Protein AF-0000000087156424 (afdb_homodimer)

Nearest PDB structures (foldseek):
  3oio-assembly1_A  TM=8.568E-01  e=1.459E-05  Chromobacterium violaceum
  3w6v-assembly1_A  TM=9.452E-01  e=4.281E-05  Streptomyces griseus
  3lsg-assembly1_A  TM=9.406E-01  e=5.309E-05  Fusobacterium nucleatum subsp. nucleatum
  2k9s-assembly1_A  TM=8.470E-01  e=6.948E-05  Escherichia coli K-12
  6swi-assembly1_A  TM=9.035E-01  e=2.816E-04  Geobacillus stearothermophilus

InterPro domains:
  IPR009057 Homedomain-like superfamily [SSF46689] (217-267)
  IPR009057 Homedomain-like superfamily [SSF46689] (270-319)
  IPR018060 AraC-like, DNA binding HTH domain [PF12833] (240-318)
  IPR018060 AraC-like, DNA binding HTH domain [PS01124] (221-319)
  IPR018060 AraC-like, DNA binding HTH domain [SM00342] (234-317)
  IPR018062 HTH domain AraC-type, conserved site [PS00041] (271-313)
  IPR020449 Transcription regulator HTH, AraC- type, HTH domain [PR00032] (286-301)
  IPR020449 Transcription regulator HTH, AraC- type, HTH domain [PR00032] (301-317)
  IPR032783 AraC-type transcription regulator, ligand-binding domain [PF12852] (2-201)
  IPR050204 AraC/XylS family transcriptional regulators [PTHR46796] (45-319)

Secondary structure (DSSP, 8-state):
--HHHHHHHHSEEEEEEEEEEEEESS-EEEEPPHHHHHHHH-TT-SEEEEEEEEEESEEEEEETT-GGG-EEEETT-EEEETT---EEEESSTT------THHHHS-TTS-----B---TTSTTEEEEEEEEEEEE--S--HHHHHS-SSEEE---HHHHHHHHHHHHHHHHHHHH--TTHHHHHHHHHHHHHHHHHHHHHHHS-TT--SHHHHHHSHHHHHHHHHHHH-TTS---HHHHHHHTT--HHHHHHHHHHHHSS-HHHHHHHHHHHHHHHHHTSTT--HHHHHHHTT-S-HHHHHHHHHHHHSS-HHHHHTT-------/--HHHHHHHHSEEEEEEEEEEEEESS-EEEEPPHHHHHHHH-TT-SEEEEEEEEEESEEEEEETT-GGG-EEEETT-EEEETT---EEEESSTT------THHHHS-TTS---------TTSTTEEEEEEEEEEEE--S--HHHHHS-SSEEE---HHHHHHHHHHHHHHHHHHHH--TTHHHHHHHHHHHHHHHHHHHHHHHS-TT--SHHHHHHSHHHHHHHHHHHH-TTS---HHHHHHHTT--HHHHHHHHHHHHSS-HHHHHHHHHHHHHHHHHTSTT--HHHHHHHTT-S-HHHHHHHHHHHHSS-HHHHHTT-------

Radius of gyration: 25.84 Å; Cα contacts (8 Å, |Δi|>4): 1248; chains: 2; bounding box: 63×69×64 Å

Solvent-accessible surface area (backbone atoms only — not comparable to full-atom values): 34126 Å² total; per-residue (Å²): 111,49,54,50,22,56,52,49,65,55,46,42,67,75,37,45,47,56,40,54,38,33,44,52,59,84,50,56,47,28,44,64,37,27,82,80,42,26,68,62,76,38,64,87,40,79,34,42,26,38,38,42,31,28,71,36,44,56,36,24,38,30,48,58,88,44,66,90,58,57,43,82,42,42,52,53,27,40,41,34,20,68,76,11,59,33,28,32,40,17,62,47,82,73,63,78,50,76,56,63,64,69,63,51,66,50,58,90,88,51,73,57,86,45,54,63,65,73,73,68,83,43,100,44,26,29,34,34,43,33,37,38,33,23,28,44,63,72,92,74,46,72,61,70,71,50,50,53,66,67,40,60,30,75,61,55,67,72,56,27,52,57,51,46,52,49,51,51,50,40,41,54,42,55,73,67,52,57,72,30,34,62,44,49,37,23,38,52,47,49,45,50,49,54,50,41,51,44,38,35,55,71,67,49,56,88,84,49,71,29,42,62,38,21,55,70,32,71,48,47,19,47,44,46,29,50,46,68,63,42,51,36,53,86,78,45,69,60,57,51,14,54,74,50,71,41,52,51,68,60,37,45,52,53,36,22,61,18,56,69,44,45,64,66,59,47,48,52,51,50,32,44,53,51,37,54,56,47,50,51,39,70,52,44,42,70,57,56,41,24,47,63,39,40,34,92,40,53,67,62,31,39,54,51,36,23,70,76,70,61,36,42,60,70,40,36,44,59,10,54,67,62,80,73,84,125,111,50,53,49,22,56,52,47,66,54,47,42,69,75,36,44,48,55,42,56,36,34,40,46,58,84,49,55,48,30,45,64,35,26,82,80,41,26,68,63,76,39,63,85,40,80,35,41,27,39,38,42,30,28,70,36,45,56,36,23,37,29,48,55,90,44,67,90,57,57,42,80,41,42,52,53,28,40,40,34,21,68,76,10,59,34,28,33,39,17,60,46,80,74,62,79,52,76,56,62,65,70,61,50,68,48,58,91,88,52,72,58,87,44,64,56,62,73,70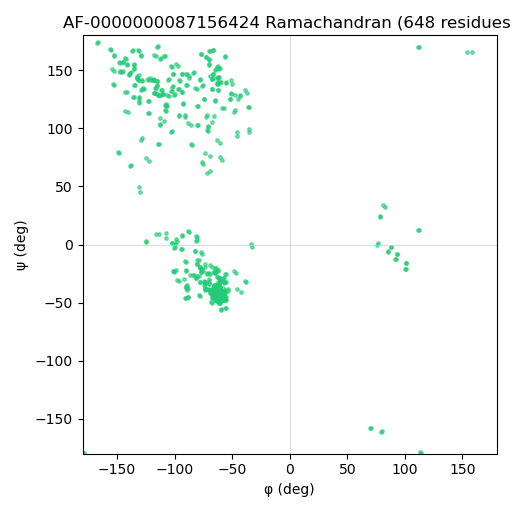,67,86,43,98,43,26,27,35,34,43,32,38,38,32,23,28,45,63,72,93,72,46,71,60,70,73,50,49,52,67,67,41,61,30,76,61,54,69,69,55,28,52,57,51,47,52,49,51,52,50,39,40,53,42,58,72,67,52,57,73,30,33,61,45,50,36,24,38,51,48,49,45,49,50,52,50,43,51,42,37,35,54,72,66,50,57,88,84,48,71,29,43,61,37,23,55,70,33,70,48,47,20,47,45,48,30,50,44,67,64,43,51,35,54,86,76,45,68,60,57,52,14,55,74,50,71,42,53,52,68,60,36,43,51,53,34,24,62,17,57,69,43,46,63,66,58,48,49,51,52,50,30,45,54,51,36,54,57,49,50,51,38,68,52,44,41,71,56,55,41,24,48,64,39,42,35,94,40,54,67,61,30,39,54,50,36,22,70,74,71,61,37,40,61,69,40,38,46,57,8,53,67,63,79,73,85,126

Foldseek 3Di:
DDLLVLLLVLWDWDFKAKFKAKDFPFDKAKDAQCVVQCCQAPVVFPAKKKKKAWQAAKKWKDAQVPQPDIDIDHHLKMKIQLRRGIMMIGLDRRDDDDHDCVQRNDDLLDGRDRPNPPPQPDSGIIMMMMMMIGTDCPDDRQLSVQDDRMQIAPDDPVLSVVLSVLSVVLNVLSNVDDPCSGVSNSVNVSVNVSVSSVRSLVPDDCPDAAQSNLCVDQLSVVLSCVCVVCLQDPDDLCNSCVVSVHHSVVQQVVNCRHHVHGSVVVSLLSLLSQLLVVLQDPPADLQRSCNRRHHPGSVVVQVSNCVRVVHGSVCVSVVNDPDPDD/DDLLVLLLVLWDWDFKAKFKAKDFPFDKAKDAQCVVQCCQAPVVFPAKKKKKAWQAAKKWKDAQVPLQDIDIDHHLKMKIQLRRGIMMIGLDRRDDDDHDSVLRNDDLLDGRPRPNPPPQPDSGIIMMMMMMIGTDCPDDRQLSVQDDRMQIAPDDPVLSVVLSVLSVVLNVLSNVDDPCSGVSNSVNVSVSVSVSSVRSLVPDDCPDAAQSNLCVDQLSVVLSCVCVVCLQDPDDLCNSCVVSVHHSVVQQVVNCRHHVHGSVVVSLLSLLSQLLVVLQDPPADLQRSCNRRHHPGSVVSQVSNCVRRVHGSVCVSVVNDPDDDD

pLDDT: mean 82.77, std 14.65, range [20.98, 98.38]

Organism: NCBI:txid2511166

Structure (mmCIF, N/CA/C/O backbone):
data_AF-0000000087156424-model_v1
#
loop_
_entity.id
_entity.type
_entity.pdbx_description
1 polymer 'RCS-specific HTH-type transcriptional activator RclR'
#
loop_
_atom_site.group_PDB
_atom_site.id
_atom_site.type_symbol
_atom_site.label_atom_id
_atom_site.label_alt_id
_atom_site.label_comp_id
_atom_site.label_asym_id
_atom_site.label_entity_id
_atom_site.label_seq_id
_atom_site.pdbx_PDB_ins_code
_atom_site.Cartn_x
_atom_site.Cartn_y
_atom_site.Cartn_z
_atom_site.occupancy
_atom_site.B_iso_or_equiv
_atom_site.auth_seq_id
_atom_site.auth_comp_id
_atom_site.auth_asym_id
_atom_site.auth_atom_id
_atom_site.pdbx_PDB_model_num
ATOM 1 N N . MET A 1 1 ? 15.109 -11.758 -7.961 1 77.19 1 MET A N 1
ATOM 2 C CA . MET A 1 1 ? 13.898 -11.141 -8.5 1 77.19 1 MET A CA 1
ATOM 3 C C . MET A 1 1 ? 12.656 -11.82 -7.941 1 77.19 1 MET A C 1
ATOM 5 O O . MET A 1 1 ? 12.609 -13.047 -7.828 1 77.19 1 MET A O 1
ATOM 9 N N . ASP A 1 2 ? 11.805 -11.008 -7.43 1 86.06 2 ASP A N 1
ATOM 10 C CA . ASP A 1 2 ? 10.594 -11.5 -6.789 1 86.06 2 ASP A CA 1
ATOM 11 C C . ASP A 1 2 ? 9.383 -11.344 -7.711 1 86.06 2 ASP A C 1
ATOM 13 O O . ASP A 1 2 ? 8.727 -10.297 -7.715 1 86.06 2 ASP A O 1
ATOM 17 N N . VAL A 1 3 ? 9.031 -12.43 -8.406 1 87.5 3 VAL A N 1
ATOM 18 C CA . VAL A 1 3 ? 8.008 -12.438 -9.453 1 87.5 3 VAL A CA 1
ATOM 19 C C . VAL A 1 3 ? 6.641 -12.148 -8.844 1 87.5 3 VAL A C 1
ATOM 21 O O . VAL A 1 3 ? 5.855 -11.375 -9.398 1 87.5 3 VAL A O 1
ATOM 24 N N . LEU A 1 4 ? 6.387 -12.75 -7.719 1 86.19 4 LEU A N 1
ATOM 25 C CA . LEU A 1 4 ? 5.09 -12.547 -7.082 1 86.19 4 LEU A CA 1
ATOM 26 C C . LEU A 1 4 ? 4.895 -11.078 -6.707 1 86.19 4 LEU A C 1
ATOM 28 O O . LEU A 1 4 ? 3.814 -10.516 -6.914 1 86.19 4 LEU A O 1
ATOM 32 N N . SER A 1 5 ? 5.891 -10.477 -6.164 1 86.38 5 SER A N 1
ATOM 33 C CA . SER A 1 5 ? 5.801 -9.062 -5.82 1 86.38 5 SER A CA 1
ATOM 34 C C . SER A 1 5 ? 5.559 -8.211 -7.062 1 86.38 5 SER A C 1
ATOM 36 O O . SER A 1 5 ? 4.816 -7.223 -7.012 1 86.38 5 SER A O 1
ATOM 38 N N . ASP A 1 6 ? 6.16 -8.594 -8.141 1 84.19 6 ASP A N 1
ATOM 39 C CA . ASP A 1 6 ? 5.973 -7.852 -9.383 1 84.19 6 ASP A CA 1
ATOM 40 C C . ASP A 1 6 ? 4.504 -7.844 -9.805 1 84.19 6 ASP A C 1
ATOM 42 O O . ASP A 1 6 ? 3.965 -6.801 -10.172 1 84.19 6 ASP A O 1
ATOM 46 N N . VAL A 1 7 ? 3.955 -8.969 -9.68 1 81.19 7 VAL A N 1
ATOM 47 C CA . VAL A 1 7 ? 2.58 -9.094 -10.156 1 81.19 7 VAL A CA 1
ATOM 48 C C . VAL A 1 7 ? 1.627 -8.469 -9.141 1 81.19 7 VAL A C 1
ATOM 50 O O . VAL A 1 7 ? 0.607 -7.883 -9.516 1 81.19 7 VAL A O 1
ATOM 53 N N . LEU A 1 8 ? 1.989 -8.547 -7.875 1 81.19 8 LEU A N 1
ATOM 54 C CA . LEU A 1 8 ? 1.178 -7.934 -6.832 1 81.19 8 LEU A CA 1
ATOM 55 C C . LEU A 1 8 ? 1.167 -6.414 -6.977 1 81.19 8 LEU A C 1
ATOM 57 O O . LEU A 1 8 ? 0.165 -5.766 -6.668 1 81.19 8 LEU A O 1
ATOM 61 N N . LYS A 1 9 ? 2.262 -5.84 -7.395 1 75.81 9 LYS A N 1
ATOM 62 C CA . LYS A 1 9 ? 2.334 -4.402 -7.641 1 75.81 9 LYS A CA 1
ATOM 63 C C . LYS A 1 9 ? 1.35 -3.984 -8.727 1 75.81 9 LYS A C 1
ATOM 65 O O . LYS A 1 9 ? 0.857 -2.854 -8.727 1 75.81 9 LYS A O 1
ATOM 70 N N . ALA A 1 10 ? 1.102 -4.891 -9.578 1 70.19 10 ALA A N 1
ATOM 71 C CA . ALA A 1 10 ? 0.188 -4.621 -10.688 1 70.19 10 ALA A CA 1
ATOM 72 C C . ALA A 1 10 ? -1.265 -4.652 -10.219 1 70.19 10 ALA A C 1
ATOM 74 O O . ALA A 1 10 ? -2.146 -4.094 -10.875 1 70.19 10 ALA A O 1
ATOM 75 N N . VAL A 1 11 ? -1.455 -5.398 -9.086 1 69.19 11 VAL A N 1
ATOM 76 C CA . VAL A 1 11 ? -2.781 -5.418 -8.484 1 69.19 11 VAL A CA 1
ATOM 77 C C . VAL A 1 11 ? -2.939 -4.223 -7.543 1 69.19 11 VAL A C 1
ATOM 79 O O . VAL A 1 11 ? -2.377 -4.207 -6.445 1 69.19 11 VAL A O 1
ATOM 82 N N . ARG A 1 12 ? -3.328 -3.105 -8 1 67.88 12 ARG A N 1
ATOM 83 C CA . ARG A 1 12 ? -3.484 -1.914 -7.172 1 67.88 12 ARG A CA 1
ATOM 84 C C . ARG A 1 12 ? -4.68 -2.053 -6.234 1 67.88 12 ARG A C 1
ATOM 86 O O . ARG A 1 12 ? -5.828 -1.95 -6.664 1 67.88 12 ARG A O 1
ATOM 93 N N . LEU A 1 13 ? -4.359 -2.332 -5.047 1 72.12 13 LEU A N 1
ATOM 94 C CA . LEU A 1 13 ? -5.426 -2.4 -4.055 1 72.12 13 LEU A CA 1
ATOM 95 C C . LEU A 1 13 ? -5.809 -1.007 -3.568 1 72.12 13 LEU A C 1
ATOM 97 O O . LEU A 1 13 ? -4.938 -0.167 -3.33 1 72.12 13 LEU A O 1
ATOM 101 N N . THR A 1 14 ? -7.051 -0.414 -3.693 1 65.19 14 THR A N 1
ATOM 102 C CA . THR A 1 14 ? -7.469 0.977 -3.555 1 65.19 14 THR A CA 1
ATOM 103 C C . THR A 1 14 ? -8.258 1.178 -2.268 1 65.19 14 THR A C 1
ATOM 105 O O . THR A 1 14 ? -8.508 2.312 -1.855 1 65.19 14 THR A O 1
ATOM 108 N N . GLY A 1 15 ? -8.391 0.361 -1.337 1 69.25 15 GLY A N 1
ATOM 109 C CA . GLY A 1 15 ? -9.203 0.576 -0.151 1 69.25 15 GLY A CA 1
ATOM 110 C C . GLY A 1 15 ? -9.695 -0.714 0.48 1 69.25 15 GLY A C 1
ATOM 111 O O . GLY A 1 15 ? -9.594 -1.784 -0.124 1 69.25 15 GLY A O 1
ATOM 112 N N . ALA A 1 16 ? -10.148 -0.326 1.76 1 81 16 ALA A N 1
ATOM 113 C CA . ALA A 1 16 ? -10.656 -1.503 2.461 1 81 16 ALA A CA 1
ATOM 114 C C . ALA A 1 16 ? -11.711 -1.115 3.49 1 81 16 ALA A C 1
ATOM 116 O O . ALA A 1 16 ? -11.672 -0.017 4.047 1 81 16 ALA A O 1
ATOM 117 N N . VAL A 1 17 ? -12.672 -1.879 3.506 1 80.88 17 VAL A N 1
ATOM 118 C CA . VAL A 1 17 ? -13.695 -1.788 4.535 1 80.88 17 VAL A CA 1
ATOM 119 C C . VAL A 1 17 ? -13.633 -3.014 5.445 1 80.88 17 VAL A C 1
ATOM 121 O O . VAL A 1 17 ? -13.461 -4.141 4.965 1 80.88 17 VAL A O 1
ATOM 124 N N . PHE A 1 18 ? -13.664 -2.709 6.723 1 85.19 18 PHE A N 1
ATOM 125 C CA . PHE A 1 18 ? -13.68 -3.787 7.707 1 85.19 18 PHE A CA 1
ATOM 126 C C . PHE A 1 18 ? -14.898 -3.676 8.617 1 85.19 18 PHE A C 1
ATOM 128 O O . PHE A 1 18 ? -15.312 -2.572 8.977 1 85.19 18 PHE A O 1
ATOM 135 N N . PHE A 1 19 ? -15.453 -4.73 8.961 1 84.06 19 PHE A N 1
ATOM 136 C CA . PHE A 1 19 ? -16.5 -4.746 9.969 1 84.06 19 PHE A CA 1
ATOM 137 C C . PHE A 1 19 ? -16.469 -6.047 10.766 1 84.06 19 PHE A C 1
ATOM 139 O O . PHE 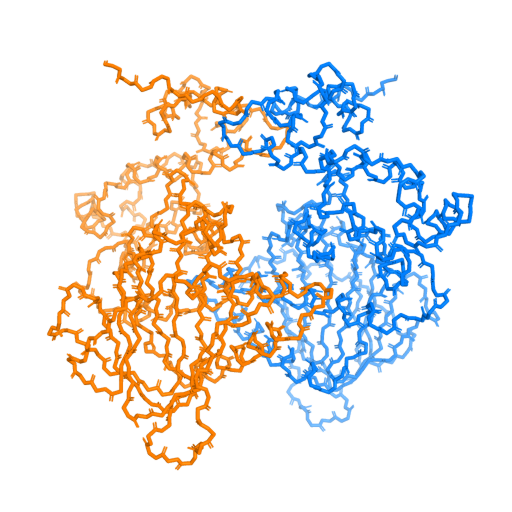A 1 19 ? -16.047 -7.086 10.25 1 84.06 19 PHE A O 1
ATOM 146 N N . GLU A 1 20 ? -16.844 -5.918 11.984 1 87 20 GLU A N 1
ATOM 147 C CA . GLU A 1 20 ? -16.828 -7.059 12.891 1 87 20 GLU A CA 1
ATOM 148 C C . GLU A 1 20 ? -18.234 -7.641 13.07 1 87 20 GLU A C 1
ATOM 150 O O . GLU A 1 20 ? -19.219 -6.906 13.031 1 87 20 GLU A O 1
ATOM 155 N N . ARG A 1 21 ? -18.266 -8.938 13.25 1 85.75 21 ARG A N 1
ATOM 156 C CA . ARG A 1 21 ? -19.516 -9.641 13.547 1 85.75 21 ARG A CA 1
ATOM 157 C C . ARG A 1 21 ? -19.344 -10.578 14.742 1 85.75 21 ARG A C 1
ATOM 159 O O . ARG A 1 21 ? -18.375 -11.336 14.805 1 85.75 21 ARG A O 1
ATOM 166 N N . HIS A 1 22 ? -20.203 -10.383 15.68 1 88.19 22 HIS A N 1
ATOM 167 C CA . HIS A 1 22 ? -20.344 -11.297 16.812 1 88.19 22 HIS A CA 1
ATOM 168 C C . HIS A 1 22 ? -21.625 -12.117 16.719 1 88.19 22 HIS A C 1
ATOM 170 O O . HIS A 1 22 ? -22.719 -11.57 16.812 1 88.19 22 HIS A O 1
ATOM 176 N N . LEU A 1 23 ? -21.422 -13.445 16.562 1 89 23 LEU A N 1
ATOM 177 C CA . LEU A 1 23 ? -22.578 -14.281 16.203 1 89 23 LEU A CA 1
ATOM 178 C C . LEU A 1 23 ? -22.703 -15.461 17.156 1 89 23 LEU A C 1
ATOM 180 O O . LEU A 1 23 ? -21.703 -16.047 17.578 1 89 23 LEU A O 1
ATOM 184 N N . HIS A 1 24 ? -23.922 -15.773 17.5 1 89.75 24 HIS A N 1
ATOM 185 C CA . HIS A 1 24 ? -24.219 -16.969 18.266 1 89.75 24 HIS A CA 1
ATOM 186 C C . HIS A 1 24 ? -25.078 -17.938 17.453 1 89.75 24 HIS A C 1
ATOM 188 O O . HIS A 1 24 ? -26.047 -17.531 16.812 1 89.75 24 HIS A O 1
ATOM 194 N N . ALA A 1 25 ? -24.688 -19.156 17.5 1 88.69 25 ALA A N 1
ATOM 195 C CA . ALA A 1 25 ? -25.422 -20.156 16.75 1 88.69 25 ALA A CA 1
ATOM 196 C C . ALA A 1 25 ? -26.875 -20.266 17.234 1 88.69 25 ALA A C 1
ATOM 198 O O . ALA A 1 25 ? -27.141 -20.094 18.422 1 88.69 25 ALA A O 1
ATOM 199 N N . PRO A 1 26 ? -27.828 -20.5 16.438 1 88.56 26 PRO A N 1
ATOM 200 C CA . PRO A 1 26 ? -27.625 -20.734 15 1 88.56 26 PRO A CA 1
ATOM 201 C C . PRO A 1 26 ? -27.625 -19.438 14.188 1 88.56 26 PRO A C 1
ATOM 203 O O . PRO A 1 26 ? -28.344 -18.484 14.516 1 88.56 26 PRO A O 1
ATOM 206 N N . TRP A 1 27 ? -26.828 -19.312 13.133 1 87.88 27 TRP A N 1
ATOM 207 C CA . TRP A 1 27 ? -26.781 -18.141 12.266 1 87.88 27 TRP A CA 1
ATOM 208 C C . TRP A 1 27 ? -26.297 -18.516 10.867 1 87.88 27 TRP A C 1
ATOM 210 O O . TRP A 1 27 ? -25.641 -19.547 10.688 1 87.88 27 TRP A O 1
ATOM 220 N N . VAL A 1 28 ? -26.75 -17.75 9.844 1 88.38 28 VAL A N 1
ATOM 221 C CA . VAL A 1 28 ? -26.297 -17.844 8.469 1 88.38 28 VAL A CA 1
ATOM 222 C C . VAL A 1 28 ? -26.234 -16.453 7.84 1 88.38 28 VAL A C 1
ATOM 224 O O . VAL A 1 28 ? -27.078 -15.609 8.109 1 88.38 28 VAL A O 1
ATOM 227 N N . GLY A 1 29 ? -25.125 -16.203 7.23 1 87.12 29 GLY A N 1
ATOM 228 C CA . GLY A 1 29 ? -24.953 -15.008 6.426 1 87.12 29 GLY A CA 1
ATOM 229 C C . GLY A 1 29 ? -24.562 -15.297 4.988 1 87.12 29 GLY A C 1
ATOM 230 O O . GLY A 1 29 ? -23.594 -16.016 4.73 1 87.12 29 GLY A O 1
ATOM 231 N N . GLU A 1 30 ? -25.391 -14.781 4.098 1 87.38 30 GLU A N 1
ATOM 232 C CA . GLU A 1 30 ? -25.078 -14.914 2.68 1 87.38 30 GLU A CA 1
ATOM 233 C C . GLU A 1 30 ? -24.734 -13.562 2.057 1 87.38 30 GLU A C 1
ATOM 235 O O . GLU A 1 30 ? -25.422 -12.57 2.309 1 87.38 30 GLU A O 1
ATOM 240 N N . SER A 1 31 ? -23.656 -13.523 1.415 1 87.25 31 SER A N 1
ATOM 241 C CA . SER A 1 31 ? -23.203 -12.32 0.717 1 87.25 31 SER A CA 1
ATOM 242 C C . SER A 1 31 ? -23.453 -12.43 -0.784 1 87.25 31 SER A C 1
ATOM 244 O O . SER A 1 31 ? -23.125 -13.445 -1.399 1 87.25 31 SER A O 1
ATOM 246 N N . PRO A 1 32 ? -24.031 -11.375 -1.348 1 87.5 32 PRO A N 1
ATOM 247 C CA . PRO A 1 32 ? -24.172 -11.375 -2.805 1 87.5 32 PRO A CA 1
ATOM 248 C C . PRO A 1 32 ? -22.828 -11.227 -3.527 1 87.5 32 PRO A C 1
ATOM 250 O O . PRO A 1 32 ? -21.812 -10.953 -2.895 1 87.5 32 PRO A O 1
ATOM 253 N N . PRO A 1 33 ? -22.922 -11.516 -4.852 1 89.81 33 PRO A N 1
ATOM 254 C CA . PRO A 1 33 ? -21.688 -11.227 -5.598 1 89.81 33 PRO A CA 1
ATOM 255 C C . PRO A 1 33 ? -21.219 -9.789 -5.426 1 89.81 33 PRO A C 1
ATOM 257 O O . PRO A 1 33 ? -22.031 -8.867 -5.379 1 89.81 33 PRO A O 1
ATOM 260 N N . SER A 1 34 ? -19.906 -9.633 -5.281 1 87.56 34 SER A N 1
ATOM 261 C CA . SER A 1 34 ? -19.359 -8.305 -5.039 1 87.56 34 SER A CA 1
ATOM 262 C C . SER A 1 34 ? -19.75 -7.324 -6.137 1 87.56 34 SER A C 1
ATOM 264 O O . SER A 1 34 ? -19.906 -6.129 -5.883 1 87.56 34 SER A O 1
ATOM 266 N N . ALA A 1 35 ? -19.891 -7.848 -7.371 1 85.81 35 ALA A N 1
ATOM 267 C CA . ALA A 1 35 ? -20.281 -6.996 -8.492 1 85.81 35 ALA A CA 1
ATOM 268 C C . ALA A 1 35 ? -21.609 -6.312 -8.227 1 85.81 35 ALA A C 1
ATOM 270 O O . ALA A 1 35 ? -21.828 -5.18 -8.656 1 85.81 35 ALA A O 1
ATOM 271 N N . ALA A 1 36 ? -22.453 -6.98 -7.434 1 84.75 36 ALA A N 1
ATOM 272 C CA . ALA A 1 36 ? -23.781 -6.469 -7.156 1 84.75 36 ALA A CA 1
ATOM 273 C C . ALA A 1 36 ? -23.734 -5.348 -6.121 1 84.75 36 ALA A C 1
ATOM 275 O O . ALA A 1 36 ? -24.656 -4.527 -6.047 1 84.75 36 ALA A O 1
ATOM 276 N N . ILE A 1 37 ? -22.656 -5.312 -5.41 1 83.38 37 ILE A N 1
ATOM 277 C CA . ILE A 1 37 ? -22.656 -4.363 -4.305 1 83.38 37 ILE A CA 1
ATOM 278 C C . ILE A 1 37 ? -21.453 -3.434 -4.422 1 83.38 37 ILE A C 1
ATOM 280 O O . ILE A 1 37 ? -21.234 -2.58 -3.561 1 83.38 37 ILE A O 1
ATOM 284 N N . ALA A 1 38 ? -20.656 -3.543 -5.414 1 82.62 38 ALA A N 1
ATOM 285 C CA . ALA A 1 38 ? -19.406 -2.818 -5.582 1 82.62 38 ALA A CA 1
ATOM 286 C C . ALA A 1 38 ? -19.625 -1.311 -5.5 1 82.62 38 ALA A C 1
ATOM 288 O O . ALA A 1 38 ? -18.891 -0.606 -4.801 1 82.62 38 ALA A O 1
ATOM 289 N N . SER A 1 39 ? -20.625 -0.793 -6.148 1 77.75 39 SER A N 1
ATOM 290 C CA . SER A 1 39 ? -20.891 0.641 -6.188 1 77.75 39 SER A CA 1
ATOM 291 C C . SER A 1 39 ? -21.25 1.175 -4.809 1 77.75 39 SER A C 1
ATOM 293 O O . SER A 1 39 ? -21.031 2.352 -4.512 1 77.75 39 SER A O 1
ATOM 295 N N . MET A 1 40 ? -21.766 0.262 -3.938 1 77.31 40 MET A N 1
ATOM 296 C CA . MET A 1 40 ? -22.219 0.662 -2.607 1 77.31 40 MET A CA 1
ATOM 297 C C . MET A 1 40 ? -21.062 0.609 -1.607 1 77.31 40 MET A C 1
ATOM 299 O O . MET A 1 40 ? -20.953 1.476 -0.739 1 77.31 40 MET A O 1
ATOM 303 N N . VAL A 1 41 ? -20.234 -0.369 -1.775 1 77.62 41 VAL A N 1
ATOM 304 C CA . VAL A 1 41 ? -19.234 -0.61 -0.742 1 77.62 41 VAL A CA 1
ATOM 305 C C . VAL A 1 41 ? -17.906 0.025 -1.151 1 77.62 41 VAL A C 1
ATOM 307 O O . VAL A 1 41 ? -17.125 0.458 -0.297 1 77.62 41 VAL A O 1
ATOM 310 N N . MET A 1 42 ? -17.688 0.072 -2.432 1 80.56 42 MET A N 1
ATOM 311 C CA . MET A 1 42 ? -16.453 0.644 -2.961 1 80.56 42 MET A CA 1
ATOM 312 C C . MET A 1 42 ? -16.688 1.275 -4.328 1 80.56 42 MET A C 1
ATOM 314 O O . MET A 1 42 ? -16.219 0.756 -5.348 1 80.56 42 MET A O 1
ATOM 318 N N . PRO A 1 43 ? -17.203 2.393 -4.383 1 72.19 43 PRO A N 1
ATOM 319 C CA . PRO A 1 43 ? -17.656 2.99 -5.641 1 72.19 43 PRO A CA 1
ATOM 320 C C . PRO A 1 43 ? -16.516 3.26 -6.609 1 72.19 43 PRO A C 1
ATOM 322 O O . PRO A 1 43 ? -16.719 3.279 -7.828 1 72.19 43 PRO A O 1
ATOM 325 N N . GLU A 1 44 ? -15.289 3.346 -6.137 1 69.62 44 GLU A N 1
ATOM 326 C CA . GLU A 1 44 ? -14.195 3.723 -7.02 1 69.62 44 GLU A CA 1
ATOM 327 C C . GLU A 1 44 ? -13.406 2.498 -7.473 1 69.62 44 GLU A C 1
ATOM 329 O O . GLU A 1 44 ? -12.492 2.611 -8.297 1 69.62 44 GLU A O 1
ATOM 334 N N . ALA A 1 45 ? -13.82 1.343 -6.945 1 76.5 45 ALA A N 1
ATOM 335 C CA . ALA A 1 45 ? -13.062 0.14 -7.277 1 76.5 45 ALA A CA 1
ATOM 336 C C . ALA A 1 45 ? -13.609 -0.527 -8.539 1 76.5 45 ALA A C 1
ATOM 338 O O . ALA A 1 45 ? -14.828 -0.581 -8.734 1 76.5 45 ALA A O 1
ATOM 339 N N . GLU A 1 46 ? -12.711 -0.97 -9.398 1 75.94 46 GLU A N 1
ATOM 340 C CA . GLU A 1 46 ? -13.117 -1.723 -10.586 1 75.94 46 GLU A CA 1
ATOM 341 C C . GLU A 1 46 ? -13.547 -3.141 -10.219 1 75.94 46 GLU A C 1
ATOM 343 O O . GLU A 1 46 ? -14.445 -3.705 -10.844 1 75.94 46 GLU A O 1
ATOM 348 N N . HIS A 1 47 ? -12.914 -3.705 -9.336 1 83.5 47 HIS A N 1
ATOM 349 C CA . HIS A 1 47 ? -13.164 -5.051 -8.828 1 83.5 47 HIS A CA 1
ATOM 350 C C . HIS A 1 47 ? -13.117 -5.078 -7.301 1 83.5 47 HIS A C 1
ATOM 352 O O . HIS A 1 47 ? -12.297 -4.398 -6.688 1 83.5 47 HIS A O 1
ATOM 358 N N . VAL A 1 48 ? -14.109 -5.82 -6.785 1 87.94 48 VAL A N 1
ATOM 359 C CA . VAL A 1 48 ? -14.195 -5.871 -5.328 1 87.94 48 VAL A CA 1
ATOM 360 C C . VAL A 1 48 ? -13.992 -7.305 -4.852 1 87.94 48 VAL A C 1
ATOM 362 O O . VAL A 1 48 ? -14.609 -8.234 -5.371 1 87.94 48 VAL A O 1
ATOM 365 N N . ILE A 1 49 ? -13.125 -7.449 -3.918 1 89.94 49 ILE A N 1
ATOM 366 C CA . ILE A 1 49 ? -12.797 -8.734 -3.312 1 89.94 49 ILE A CA 1
ATOM 367 C C . ILE A 1 49 ? -13.312 -8.773 -1.876 1 89.94 49 ILE A C 1
ATOM 369 O O . ILE A 1 49 ? -13.133 -7.82 -1.118 1 89.94 49 ILE A O 1
ATOM 373 N N . SER A 1 50 ? -14.031 -9.828 -1.516 1 91 50 SER A N 1
ATOM 374 C CA . SER A 1 50 ? -14.523 -9.977 -0.149 1 91 50 SER A CA 1
ATOM 375 C C . SER A 1 50 ? -13.68 -10.984 0.632 1 91 50 SER A C 1
ATOM 377 O O . SER A 1 50 ? -13.039 -11.859 0.043 1 91 50 SER A O 1
ATOM 379 N N . PHE A 1 51 ? -13.664 -10.797 1.922 1 91.62 51 PHE A N 1
ATOM 380 C CA . PHE A 1 51 ? -12.938 -11.734 2.771 1 91.62 51 PHE A CA 1
ATOM 381 C C . PHE A 1 51 ? -13.609 -11.859 4.133 1 91.62 51 PHE A C 1
ATOM 383 O O . PHE A 1 51 ? -14.352 -10.969 4.551 1 91.62 51 PHE A O 1
ATOM 390 N N . HIS A 1 52 ? -13.375 -12.984 4.832 1 92.06 52 HIS A N 1
ATOM 391 C CA . HIS A 1 52 ? -13.805 -13.258 6.203 1 92.06 52 HIS A CA 1
ATOM 392 C C . HIS A 1 52 ? -12.672 -13.898 7.008 1 92.06 52 HIS A C 1
ATOM 394 O O . HIS A 1 52 ? -12.062 -14.875 6.57 1 92.06 52 HIS A O 1
ATOM 400 N N . ALA A 1 53 ? -12.422 -13.312 8.086 1 92.12 53 ALA A N 1
ATOM 401 C CA . ALA A 1 53 ? -11.438 -13.859 9.016 1 92.12 53 ALA A CA 1
ATOM 402 C C . ALA A 1 53 ? -12.094 -14.289 10.328 1 92.12 53 ALA A C 1
ATOM 404 O O . ALA A 1 53 ? -12.828 -13.516 10.945 1 92.12 53 ALA A O 1
ATOM 405 N N . ILE A 1 54 ? -11.836 -15.484 10.727 1 91.81 54 ILE A N 1
ATOM 406 C CA . ILE A 1 54 ? -12.391 -16.016 11.969 1 91.81 54 ILE A CA 1
ATOM 407 C C . ILE A 1 54 ? -11.43 -15.742 13.125 1 91.81 54 ILE A C 1
ATOM 409 O O . ILE A 1 54 ? -10.344 -16.328 13.195 1 91.81 54 ILE A O 1
ATOM 413 N N . LEU A 1 55 ? -11.82 -14.891 14 1 89.81 55 LEU A N 1
ATOM 414 C CA . LEU A 1 55 ? -10.945 -14.516 15.109 1 89.81 55 LEU A CA 1
ATOM 415 C C . LEU A 1 55 ? -11.164 -15.438 16.312 1 89.81 55 LEU A C 1
ATOM 417 O O . LEU A 1 55 ? -10.227 -15.719 17.062 1 89.81 55 LEU A O 1
ATOM 421 N N . SER A 1 56 ? -12.352 -15.836 16.516 1 90.38 56 SER A N 1
ATOM 422 C CA . SER A 1 56 ? -12.727 -16.797 17.562 1 90.38 56 SER A CA 1
ATOM 423 C C . SER A 1 56 ? -13.859 -17.703 17.094 1 90.38 56 SER A C 1
ATOM 425 O O . SER A 1 56 ? -14.703 -17.281 16.297 1 90.38 56 SER A O 1
ATOM 427 N N . GLY A 1 57 ? -13.82 -18.922 17.625 1 92.44 57 GLY A N 1
ATOM 428 C CA . GLY A 1 57 ? -14.852 -19.875 17.25 1 92.44 57 GLY A CA 1
ATOM 429 C C . GLY A 1 57 ? -14.594 -20.531 15.898 1 92.44 57 GLY A C 1
ATOM 430 O O . GLY A 1 57 ? -13.438 -20.734 15.523 1 92.44 57 GLY A O 1
ATOM 431 N N . SER A 1 58 ? -15.719 -21.078 15.367 1 92.94 58 SER A N 1
ATOM 432 C CA . SER A 1 58 ? -15.641 -21.75 14.062 1 92.94 58 SER A CA 1
ATOM 433 C C . SER A 1 58 ? -16.906 -21.531 13.258 1 92.94 58 SER A C 1
ATOM 435 O O . SER A 1 58 ? -17.953 -21.156 13.805 1 92.94 58 SER A O 1
ATOM 437 N N . CYS A 1 59 ? -16.75 -21.672 11.977 1 92.5 59 CYS A N 1
ATOM 438 C CA . CYS A 1 59 ? -17.922 -21.578 11.109 1 92.5 59 CYS A CA 1
ATOM 439 C C . CYS A 1 59 ? -17.703 -22.328 9.805 1 92.5 59 CYS A C 1
ATOM 441 O O . CYS A 1 59 ? -16.609 -22.875 9.57 1 92.5 59 CYS A O 1
ATOM 443 N N . TRP A 1 60 ? -18.781 -22.469 9.156 1 91.62 60 TRP A N 1
ATOM 444 C CA . TRP A 1 60 ? -18.734 -23.062 7.828 1 91.62 60 TRP A CA 1
ATOM 445 C C . TRP A 1 60 ? -18.828 -21.984 6.75 1 91.62 60 TRP A C 1
ATOM 447 O O . TRP A 1 60 ? -19.609 -21.047 6.871 1 91.62 60 TRP A O 1
ATOM 457 N N . ALA A 1 61 ? -17.969 -22.141 5.734 1 91.62 61 ALA A N 1
ATOM 458 C CA . ALA A 1 61 ? -17.969 -21.188 4.637 1 91.62 61 ALA A CA 1
ATOM 459 C C . ALA A 1 61 ? -17.969 -21.891 3.285 1 91.62 61 ALA A C 1
ATOM 461 O O . ALA A 1 61 ? -17.391 -22.969 3.145 1 91.62 61 ALA A O 1
ATOM 462 N N . GLY A 1 62 ? -18.625 -21.328 2.342 1 90.69 62 GLY A N 1
ATOM 463 C CA . GLY A 1 62 ? -18.672 -21.844 0.987 1 90.69 62 GLY A CA 1
ATOM 464 C C . GLY A 1 62 ? -19.234 -20.859 -0.02 1 90.69 62 GLY A C 1
ATOM 465 O O . GLY A 1 62 ? -19.609 -19.75 0.343 1 90.69 62 GLY A O 1
ATOM 466 N N . LEU A 1 63 ? -19.172 -21.281 -1.234 1 91.25 63 LEU A N 1
ATOM 467 C CA . LEU A 1 63 ? -19.797 -20.516 -2.301 1 91.25 63 LEU A CA 1
ATOM 468 C C . LEU A 1 63 ? -21.312 -20.703 -2.283 1 91.25 63 LEU A C 1
ATOM 470 O O . LEU A 1 63 ? -21.797 -21.797 -2.01 1 91.25 63 LEU A O 1
ATOM 474 N N . ALA A 1 64 ? -22.125 -19.641 -2.447 1 84.12 64 ALA A N 1
ATOM 475 C CA . ALA A 1 64 ? -23.578 -19.703 -2.373 1 84.12 64 ALA A CA 1
ATOM 476 C C . ALA A 1 64 ? -24.141 -20.625 -3.441 1 84.12 64 ALA A C 1
ATOM 478 O O . ALA A 1 64 ? -25.203 -21.234 -3.244 1 84.12 64 ALA A O 1
ATOM 479 N N . GLY A 1 65 ? -23.641 -20.797 -4.59 1 75.12 65 GLY A N 1
ATOM 480 C CA . GLY A 1 65 ? -24.188 -21.625 -5.656 1 75.12 65 GLY A CA 1
ATOM 481 C C . GLY A 1 65 ? -23.844 -23.094 -5.508 1 75.12 65 GLY A C 1
ATOM 482 O O . GLY A 1 65 ? -24.344 -23.938 -6.266 1 75.12 65 GLY A O 1
ATOM 483 N N . SER A 1 66 ? -23.062 -23.453 -4.594 1 69.06 66 SER A N 1
ATOM 484 C CA . SER A 1 66 ? -22.672 -24.859 -4.445 1 69.06 66 SER A CA 1
ATOM 485 C C . SER A 1 66 ? -22.969 -25.375 -3.043 1 69.06 66 SER A C 1
ATOM 487 O O . SER A 1 66 ? -22.25 -25.078 -2.096 1 69.06 66 SER A O 1
ATOM 489 N N . SER A 1 67 ? -24.25 -25.672 -2.623 1 59.81 67 SER A N 1
ATOM 490 C CA . SER A 1 67 ? -24.688 -26.031 -1.285 1 59.81 67 SER A CA 1
ATOM 491 C C . SER A 1 67 ? -23.766 -27.078 -0.658 1 59.81 67 SER A C 1
ATOM 493 O O . SER A 1 67 ? -23.531 -27.047 0.551 1 59.81 67 SER A O 1
ATOM 495 N N . ASP A 1 68 ? -23.266 -28.031 -1.355 1 61.75 68 ASP A N 1
ATOM 496 C CA . ASP A 1 68 ? -22.641 -29.234 -0.784 1 61.75 68 ASP A CA 1
ATOM 497 C C . ASP A 1 68 ? -21.156 -29 -0.533 1 61.75 68 ASP A C 1
ATOM 499 O O . ASP A 1 68 ? -20.453 -29.891 -0.05 1 61.75 68 ASP A O 1
ATOM 503 N N . SER A 1 69 ? -20.766 -27.719 -0.628 1 77.62 69 SER A N 1
ATOM 504 C CA . SER A 1 69 ? -19.312 -27.641 -0.625 1 77.62 69 SER A CA 1
ATOM 505 C C . SER A 1 69 ? -18.797 -26.625 0.386 1 77.62 69 SER A C 1
ATOM 507 O O . SER A 1 69 ? -17.812 -25.938 0.139 1 77.62 69 SER A O 1
ATOM 509 N N . SER A 1 70 ? -19.453 -26.75 1.646 1 86.81 70 SER A N 1
ATOM 510 C CA . SER A 1 70 ? -18.922 -25.812 2.639 1 86.81 70 SER A CA 1
ATOM 511 C C . SER A 1 70 ? -17.75 -26.422 3.404 1 86.81 70 SER A C 1
ATOM 513 O O . SER A 1 70 ? -17.703 -27.641 3.609 1 86.81 70 SER A O 1
ATOM 515 N N . ILE A 1 71 ? -16.859 -25.656 3.764 1 90.94 71 ILE A N 1
ATOM 516 C CA . ILE A 1 71 ? -15.664 -26.047 4.5 1 90.94 71 ILE A CA 1
ATOM 517 C C . ILE A 1 71 ? -15.68 -25.391 5.883 1 90.94 71 ILE A C 1
ATOM 519 O O . ILE A 1 71 ? -16.078 -24.25 6.031 1 90.94 71 ILE A O 1
ATOM 523 N N . ARG A 1 72 ? -15.234 -26.203 6.816 1 91.94 72 ARG A N 1
ATOM 524 C CA . ARG A 1 72 ? -15.18 -25.672 8.172 1 91.94 72 ARG A CA 1
ATOM 525 C C . ARG A 1 72 ? -13.922 -24.812 8.367 1 91.94 72 ARG A C 1
ATOM 527 O O . ARG A 1 72 ? -12.828 -25.219 7.984 1 91.94 72 ARG A O 1
ATOM 534 N N . PHE A 1 73 ? -14.141 -23.672 8.961 1 90.75 73 PHE A N 1
ATOM 535 C CA . PHE A 1 73 ? -13.047 -22.766 9.305 1 90.75 73 PHE A CA 1
ATOM 536 C C . PHE A 1 73 ? -12.961 -22.562 10.812 1 90.75 73 PHE A C 1
ATOM 538 O O . PHE A 1 73 ? -13.984 -22.547 11.5 1 90.75 73 PHE A O 1
ATOM 545 N N . ASN A 1 74 ? -11.75 -22.5 11.242 1 91.25 74 ASN A N 1
ATOM 546 C CA . ASN A 1 74 ? -11.484 -22.297 12.656 1 91.25 74 ASN A CA 1
ATOM 547 C C . ASN A 1 74 ? -10.797 -20.953 12.922 1 91.25 74 ASN A C 1
ATOM 549 O O . ASN A 1 74 ? -10.414 -20.266 11.984 1 91.25 74 ASN A O 1
ATOM 553 N N . ALA A 1 75 ? -10.727 -20.656 14.281 1 90.06 75 ALA A N 1
ATOM 554 C CA . ALA A 1 75 ? -10.047 -19.422 14.672 1 90.06 75 ALA A CA 1
ATOM 555 C C . ALA A 1 75 ? -8.664 -19.328 14.023 1 90.06 75 ALA A C 1
ATOM 557 O O . ALA A 1 75 ? -7.891 -20.281 14.062 1 90.06 75 ALA A O 1
ATOM 558 N N . GLY A 1 76 ? -8.453 -18.141 13.398 1 86.94 76 GLY A N 1
ATOM 559 C CA . GLY A 1 76 ? -7.176 -17.922 12.727 1 86.94 76 GLY A CA 1
ATOM 560 C C . GLY A 1 76 ? -7.246 -18.109 11.227 1 86.94 76 GLY A C 1
ATOM 561 O O . GLY A 1 76 ? -6.348 -17.688 10.5 1 86.94 76 GLY A O 1
ATOM 562 N N . ASP A 1 77 ? -8.305 -18.734 10.766 1 89.75 77 ASP A N 1
ATOM 563 C CA . ASP A 1 77 ? -8.445 -18.953 9.328 1 89.75 77 ASP A CA 1
ATOM 564 C C . ASP A 1 77 ? -9.031 -17.734 8.633 1 89.75 77 ASP A C 1
ATOM 566 O O . ASP A 1 77 ? -9.789 -16.969 9.242 1 89.75 77 ASP A O 1
ATOM 570 N N . ILE A 1 78 ? -8.609 -17.562 7.402 1 92.25 78 ILE A N 1
ATOM 571 C CA . ILE A 1 78 ? -9.133 -16.484 6.555 1 92.25 78 ILE A CA 1
ATOM 572 C C . ILE A 1 78 ? -9.609 -17.078 5.227 1 92.25 78 ILE A C 1
ATOM 574 O O . ILE A 1 78 ? -8.953 -17.938 4.648 1 92.25 78 ILE A O 1
ATOM 578 N N . VAL A 1 79 ? -10.75 -16.672 4.816 1 92.44 79 VAL A N 1
ATOM 579 C CA . VAL A 1 79 ? -11.234 -17.047 3.488 1 92.44 79 VAL A CA 1
ATOM 580 C C . VAL A 1 79 ? -11.398 -15.781 2.635 1 92.44 79 VAL A C 1
ATOM 582 O O . VAL A 1 79 ? -11.953 -14.781 3.096 1 92.44 79 VAL A O 1
ATOM 585 N N . ILE A 1 80 ? -10.859 -15.781 1.429 1 92.69 80 ILE A N 1
ATOM 586 C CA . ILE A 1 80 ? -10.961 -14.688 0.47 1 92.69 80 ILE A CA 1
ATOM 587 C C . ILE A 1 80 ? -11.68 -15.172 -0.79 1 92.69 80 ILE A C 1
ATOM 589 O O . ILE A 1 80 ? -11.492 -16.312 -1.218 1 92.69 80 ILE A O 1
ATOM 593 N N . TYR A 1 81 ? -12.469 -14.328 -1.331 1 92.56 81 TYR A N 1
ATOM 594 C CA . TYR A 1 81 ? -13.156 -14.594 -2.592 1 92.56 81 TYR A CA 1
ATOM 595 C C . TYR A 1 81 ? -12.664 -13.656 -3.688 1 92.56 81 TYR A C 1
ATOM 597 O O . TYR A 1 81 ? -13.32 -12.656 -3.994 1 92.56 81 TYR A O 1
ATOM 605 N N . PRO A 1 82 ? -11.586 -14.055 -4.352 1 89.44 82 PRO A N 1
ATOM 606 C CA . PRO A 1 82 ? -10.906 -13.148 -5.277 1 89.44 82 PRO A CA 1
ATOM 607 C C . PRO A 1 82 ? -11.789 -12.727 -6.449 1 89.44 82 PRO A C 1
ATOM 609 O O . PRO A 1 82 ? -11.633 -11.617 -6.973 1 89.44 82 PRO A O 1
ATOM 612 N N . MET A 1 83 ? -12.742 -13.523 -6.863 1 88.31 83 MET A N 1
ATOM 613 C CA . MET A 1 83 ? -13.578 -13.219 -8.016 1 88.31 83 MET A CA 1
ATOM 614 C C . MET A 1 83 ? -14.867 -12.523 -7.582 1 88.31 83 MET A C 1
ATOM 616 O O . MET A 1 83 ? -15.695 -12.164 -8.422 1 88.31 83 MET A O 1
ATOM 620 N N . GLY A 1 84 ? -15.016 -12.398 -6.32 1 89.88 84 GLY A N 1
ATOM 621 C CA . GLY A 1 84 ? -16.188 -11.703 -5.801 1 89.88 84 GLY A CA 1
ATOM 622 C C . GLY A 1 84 ? -17.438 -12.555 -5.816 1 89.88 84 GLY A C 1
ATOM 623 O O . GLY A 1 84 ? -18.547 -12.023 -5.832 1 89.88 84 GLY A O 1
ATOM 624 N N . ASP A 1 85 ? -17.297 -13.797 -5.812 1 91.06 85 ASP A N 1
ATOM 625 C CA . ASP A 1 85 ? -18.438 -14.711 -5.875 1 91.06 85 ASP A CA 1
ATOM 626 C C . ASP A 1 85 ? -19.328 -14.578 -4.641 1 91.06 85 ASP A C 1
ATOM 628 O O . ASP A 1 85 ? -18.844 -14.242 -3.557 1 91.06 85 ASP A O 1
ATOM 632 N N . ALA A 1 86 ? -20.562 -14.867 -4.91 1 91.25 86 ALA A N 1
ATOM 633 C CA . ALA A 1 86 ? -21.469 -14.977 -3.773 1 91.25 86 ALA A CA 1
ATOM 634 C C . ALA A 1 86 ? -21.016 -16.078 -2.82 1 91.25 86 ALA A C 1
ATOM 636 O O . ALA A 1 86 ? -20.562 -17.141 -3.258 1 91.25 86 ALA A O 1
ATOM 637 N N . ASN A 1 87 ? -21.141 -15.773 -1.501 1 91 87 ASN A N 1
ATOM 638 C CA . ASN A 1 87 ? -20.641 -16.734 -0.526 1 91 87 ASN A CA 1
ATOM 639 C C . ASN A 1 87 ? -21.547 -16.812 0.704 1 91 87 ASN A C 1
ATOM 641 O O . ASN A 1 87 ? -22.375 -15.922 0.927 1 91 87 ASN A O 1
ATOM 645 N N . VAL A 1 88 ? -21.391 -17.938 1.395 1 90.31 88 VAL A N 1
ATOM 646 C CA . VAL A 1 88 ? -22.219 -18.172 2.572 1 90.31 88 VAL A CA 1
ATOM 647 C C . VAL A 1 88 ? -21.328 -18.547 3.758 1 90.31 88 VAL A C 1
ATOM 649 O O . VAL A 1 88 ? -20.375 -19.328 3.609 1 90.31 88 VAL A O 1
ATOM 652 N N . LEU A 1 89 ? -21.594 -17.922 4.887 1 91.38 89 LEU A N 1
ATOM 653 C CA . LEU A 1 89 ? -21.047 -18.312 6.188 1 91.38 89 LEU A CA 1
ATOM 654 C C . LEU A 1 89 ? -22.156 -18.766 7.121 1 91.38 89 LEU A C 1
ATOM 656 O O . LEU A 1 89 ? -23.234 -18.172 7.148 1 91.38 89 LEU A O 1
ATOM 660 N N . SER A 1 90 ? -21.859 -19.859 7.824 1 91.25 90 SER A N 1
ATOM 661 C CA . SER A 1 90 ? -22.938 -20.344 8.68 1 91.25 90 SER A CA 1
ATOM 662 C C . SER A 1 90 ? -22.391 -21.109 9.883 1 91.25 90 SER A C 1
ATOM 664 O O . SER A 1 90 ? -21.219 -21.5 9.891 1 91.25 90 SER A O 1
ATOM 666 N N . SER A 1 91 ? -23.266 -21.281 10.914 1 92.19 91 SER A N 1
ATOM 667 C CA . SER A 1 91 ? -22.891 -22.016 12.117 1 92.19 91 SER A CA 1
ATOM 668 C C . SER A 1 91 ? -23 -23.516 11.898 1 92.19 91 SER A C 1
ATOM 670 O O . SER A 1 91 ? -22.469 -24.312 12.688 1 92.19 91 SER A O 1
ATOM 672 N N . ALA A 1 92 ? -23.719 -23.875 10.852 1 89.5 92 ALA A N 1
ATOM 673 C CA . ALA A 1 92 ? -23.828 -25.281 10.492 1 89.5 92 ALA A CA 1
ATOM 674 C C . ALA A 1 92 ? -23.797 -25.469 8.984 1 89.5 92 ALA A C 1
ATOM 676 O O . ALA A 1 92 ? -24.109 -24.547 8.234 1 89.5 92 ALA A O 1
ATOM 677 N N . GLN A 1 93 ? -23.391 -26.656 8.609 1 89.12 93 GLN A N 1
ATOM 678 C CA . GLN A 1 93 ? -23.312 -26.953 7.18 1 89.12 93 GLN A CA 1
ATOM 679 C C . GLN A 1 93 ? -24.688 -26.891 6.527 1 89.12 93 GLN A C 1
ATOM 681 O O . GLN A 1 93 ? -25.672 -27.312 7.129 1 89.12 93 GLN A O 1
ATOM 686 N N . GLY A 1 94 ? -24.703 -26.422 5.363 1 84.94 94 GLY A N 1
ATOM 687 C CA . GLY A 1 94 ? -25.906 -26.531 4.551 1 84.94 94 GLY A CA 1
ATOM 688 C C . GLY A 1 94 ? -26.891 -25.406 4.801 1 84.94 94 GLY A C 1
ATOM 689 O O . GLY A 1 94 ? -27.922 -25.328 4.137 1 84.94 94 GLY A O 1
ATOM 690 N N . MET A 1 95 ? -26.641 -24.578 5.754 1 85.5 95 MET A N 1
ATOM 691 C CA . MET A 1 95 ? -27.547 -23.453 6.012 1 85.5 95 MET A CA 1
ATOM 692 C C . MET A 1 95 ? -27.516 -22.453 4.863 1 85.5 95 MET A C 1
ATOM 694 O O . MET A 1 95 ? -26.469 -22.234 4.246 1 85.5 95 MET A O 1
ATOM 698 N N . ARG A 1 96 ? -28.672 -21.875 4.539 1 84.25 96 ARG A N 1
ATOM 699 C CA . ARG A 1 96 ? -28.781 -20.828 3.52 1 84.25 96 ARG A CA 1
ATOM 700 C C . ARG A 1 96 ? -29.594 -19.641 4.031 1 84.25 96 ARG A C 1
ATOM 702 O O . ARG A 1 96 ? -30.453 -19.797 4.898 1 84.25 96 ARG A O 1
ATOM 709 N N . GLY A 1 97 ? -29.109 -18.516 3.623 1 80.06 97 GLY A N 1
ATOM 710 C CA . GLY A 1 97 ? -29.812 -17.281 3.973 1 80.06 97 GLY A CA 1
ATOM 711 C C . GLY A 1 97 ? -30.031 -16.359 2.787 1 80.06 97 GLY A C 1
ATOM 712 O O . GLY A 1 97 ? -29.578 -16.656 1.677 1 80.06 97 GLY A O 1
ATOM 713 N N . LEU A 1 98 ? -30.922 -15.352 3 1 73.31 98 LEU A N 1
ATOM 714 C CA . LEU A 1 98 ? -31.109 -14.336 1.973 1 73.31 98 LEU A CA 1
ATOM 715 C C . LEU A 1 98 ? -30.203 -13.133 2.217 1 73.31 98 LEU A C 1
ATOM 717 O O . LEU A 1 98 ? -30.109 -12.633 3.34 1 73.31 98 LEU A O 1
ATOM 721 N N . PRO A 1 99 ? -29.391 -12.906 1.152 1 66.88 99 PRO A N 1
ATOM 722 C CA . PRO A 1 99 ? -28.609 -11.68 1.33 1 66.88 99 PRO A CA 1
ATOM 723 C C . PRO A 1 99 ? -29.469 -10.445 1.561 1 66.88 99 PRO A C 1
ATOM 725 O O . PRO A 1 99 ? -30.531 -10.312 0.95 1 66.88 99 PRO A O 1
ATOM 728 N N . ASP A 1 100 ? -29.344 -9.789 2.736 1 62.53 100 ASP A N 1
ATOM 729 C CA . ASP A 1 100 ? -30.016 -8.508 2.92 1 62.53 100 ASP A CA 1
ATOM 730 C C . ASP A 1 100 ? -29.156 -7.355 2.398 1 62.53 100 ASP A C 1
ATOM 732 O O . ASP A 1 100 ? -28.219 -6.922 3.068 1 62.53 100 ASP A O 1
ATOM 736 N N . LEU A 1 101 ? -29.484 -6.836 1.225 1 61.81 101 LEU A N 1
ATOM 737 C CA . LEU A 1 101 ? -28.719 -5.789 0.558 1 61.81 101 LEU A CA 1
ATOM 738 C C . LEU A 1 101 ? -28.766 -4.492 1.359 1 61.81 101 LEU A C 1
ATOM 740 O O . LEU A 1 101 ? -27.891 -3.635 1.211 1 61.81 101 LEU A O 1
ATOM 744 N N . GLN A 1 102 ? -29.875 -4.426 2.182 1 57.28 102 GLN A N 1
ATOM 745 C CA . GLN A 1 102 ? -30.016 -3.189 2.941 1 57.28 102 GLN A CA 1
ATOM 746 C C . GLN A 1 102 ? -28.844 -2.99 3.9 1 57.28 102 GLN A C 1
ATOM 748 O O . GLN A 1 102 ? -28.5 -1.857 4.246 1 57.28 102 GLN A O 1
ATOM 753 N N . ASP A 1 103 ? -28.266 -4.109 4.168 1 60.59 103 ASP A N 1
ATOM 754 C CA . ASP A 1 103 ? -27.125 -4.043 5.074 1 60.59 103 ASP A CA 1
ATOM 755 C C . ASP A 1 103 ? -25.938 -3.338 4.414 1 60.59 103 ASP A C 1
ATOM 757 O O . ASP A 1 103 ? -25.094 -2.76 5.102 1 60.59 103 ASP A O 1
ATOM 761 N N . TYR A 1 104 ? -26.078 -3.299 3.1 1 59.53 104 TYR A N 1
ATOM 762 C CA . TYR A 1 104 ? -24.953 -2.76 2.354 1 59.53 104 TYR A CA 1
ATOM 763 C C . TYR A 1 104 ? -25.203 -1.312 1.948 1 59.53 104 TYR A C 1
ATOM 765 O O . TYR A 1 104 ? -24.281 -0.593 1.578 1 59.53 104 TYR A O 1
ATOM 773 N N . ALA A 1 105 ? -26.484 -0.917 1.872 1 54.06 105 ALA A N 1
ATOM 774 C CA . ALA A 1 105 ? -26.859 0.433 1.457 1 54.06 105 ALA A CA 1
ATOM 775 C C . ALA A 1 105 ? -26.625 1.437 2.584 1 54.06 105 ALA A C 1
ATOM 777 O O . ALA A 1 105 ? -26.766 2.646 2.383 1 54.06 105 ALA A O 1
ATOM 778 N N . ARG A 1 106 ? -26.312 0.951 3.752 1 51.25 106 ARG A N 1
ATOM 779 C CA . ARG A 1 106 ? -26.234 1.899 4.859 1 51.25 106 ARG A CA 1
ATOM 780 C C . ARG A 1 106 ? -25.078 2.867 4.672 1 51.25 106 ARG A C 1
ATOM 782 O O . ARG A 1 106 ? -24.047 2.514 4.074 1 51.25 106 ARG A O 1
ATOM 789 N N . PRO A 1 107 ? -25.406 4.039 5.098 1 47.41 107 PRO A N 1
ATOM 790 C CA . PRO A 1 107 ? -24.391 5.094 5 1 47.41 107 PRO A CA 1
ATOM 791 C C . PRO A 1 107 ? -23.047 4.672 5.574 1 47.41 107 PRO A C 1
ATOM 793 O O . PRO A 1 107 ? -22.984 3.822 6.469 1 47.41 107 PRO A O 1
ATOM 796 N N . LYS A 1 108 ? -21.938 5.016 4.898 1 46.94 108 LYS A N 1
ATOM 797 C CA . LYS A 1 108 ? -20.531 4.746 5.215 1 46.94 108 LYS A CA 1
ATOM 798 C C . LYS A 1 108 ? -20.281 4.855 6.715 1 46.94 108 LYS A C 1
ATOM 800 O O . LYS A 1 108 ? -19.391 4.195 7.246 1 46.94 108 LYS A O 1
ATOM 805 N N . ASP A 1 109 ? -20.969 5.707 7.453 1 44.44 109 ASP A N 1
ATOM 806 C CA . ASP A 1 109 ? -20.703 6.055 8.844 1 44.44 109 ASP A CA 1
ATOM 807 C C . ASP A 1 109 ? -21.219 4.977 9.789 1 44.44 109 ASP A C 1
ATOM 809 O O . ASP A 1 109 ? -21.078 5.09 11.008 1 44.44 109 ASP A O 1
ATOM 813 N N . ARG A 1 110 ? -22.078 4.039 9.242 1 43.25 110 ARG A N 1
ATOM 814 C CA . ARG A 1 110 ? -22.641 3.125 10.234 1 43.25 110 ARG A CA 1
ATOM 815 C C . ARG A 1 110 ? -22.109 1.707 10.023 1 43.25 110 ARG A C 1
ATOM 817 O O . ARG A 1 110 ? -22.281 1.129 8.945 1 43.25 110 ARG A O 1
ATOM 824 N N . PRO A 1 111 ? -21.312 1.324 10.898 1 45.91 111 PRO A N 1
ATOM 825 C CA . PRO A 1 111 ? -20.828 -0.057 10.82 1 45.91 111 PRO A CA 1
ATOM 826 C C . PRO A 1 111 ? -21.953 -1.063 10.594 1 45.91 111 PRO A C 1
ATOM 828 O O . PRO A 1 111 ? -23.109 -0.804 10.969 1 45.91 111 PRO A O 1
ATOM 831 N N . LEU A 1 112 ? -21.922 -1.94 9.664 1 47.31 112 LEU A N 1
ATOM 832 C CA . LEU A 1 112 ? -22.922 -3.002 9.508 1 47.31 112 LEU A CA 1
ATOM 833 C C . LEU A 1 112 ? -23.344 -3.555 10.859 1 47.31 112 LEU A C 1
ATOM 835 O O . LEU A 1 112 ? -22.547 -3.574 11.805 1 47.31 112 LEU A O 1
ATOM 839 N N . PRO A 1 113 ? -24.656 -3.713 11.086 1 38.38 113 PRO A N 1
ATOM 840 C CA . PRO A 1 113 ? -25.203 -4.219 12.344 1 38.38 113 PRO A CA 1
ATOM 841 C C . PRO A 1 113 ? -24.469 -5.449 12.859 1 38.38 113 PRO A C 1
ATOM 843 O O . PRO A 1 113 ? -24.25 -6.406 12.109 1 38.38 113 PRO A O 1
ATOM 846 N N . ILE A 1 114 ? -23.516 -5.203 13.781 1 40.38 114 ILE A N 1
ATOM 847 C CA . ILE A 1 114 ? -22.922 -6.23 14.625 1 40.38 114 ILE A CA 1
ATOM 848 C C . ILE A 1 114 ? -24 -6.883 15.484 1 40.38 114 ILE A C 1
ATOM 850 O O . ILE A 1 114 ? -24.656 -6.207 16.281 1 40.38 114 ILE A O 1
ATOM 854 N N . VAL A 1 115 ? -24.562 -7.809 14.977 1 36.75 115 VAL A N 1
ATOM 855 C CA . VAL A 1 115 ? -25.391 -8.516 15.945 1 36.75 115 VAL A CA 1
ATOM 856 C C . VAL A 1 115 ? -24.531 -9.062 17.078 1 36.75 115 VAL A C 1
ATOM 858 O O . VAL A 1 115 ? -23.656 -9.898 16.844 1 36.75 115 VAL A O 1
ATOM 861 N N . THR A 1 116 ? -24.047 -8.25 18.031 1 36.38 116 THR A N 1
ATOM 862 C CA . THR A 1 116 ? -23.25 -8.672 19.172 1 36.38 116 THR A CA 1
ATOM 863 C C . THR A 1 116 ? -24.109 -9.43 20.188 1 36.38 116 THR A C 1
ATOM 865 O O . THR A 1 116 ? -24.969 -8.836 20.844 1 36.38 116 THR A O 1
ATOM 868 N N . ARG A 1 117 ? -24.734 -10.523 20 1 36.97 117 ARG A N 1
ATOM 869 C CA . ARG A 1 117 ? -25.188 -11.102 21.266 1 36.97 117 ARG A CA 1
ATOM 870 C C . ARG A 1 117 ? -24 -11.57 22.109 1 36.97 117 ARG A C 1
ATOM 872 O O . ARG A 1 117 ? -23.156 -12.32 21.625 1 36.97 117 ARG A O 1
ATOM 879 N N . LEU A 1 118 ? -23.516 -10.953 23.203 1 38.66 118 LEU A N 1
ATOM 880 C CA . LEU A 1 118 ? -22.484 -11.016 24.234 1 38.66 118 LEU A CA 1
ATOM 881 C C . LEU A 1 118 ? -22.391 -12.43 24.812 1 38.66 118 LEU A C 1
ATOM 883 O O . LEU A 1 118 ? -21.672 -12.648 25.781 1 38.66 118 LEU A O 1
ATOM 887 N N . ASP A 1 119 ? -23.219 -13.305 24.859 1 40.56 119 ASP A N 1
ATOM 888 C CA . ASP A 1 119 ? -22.734 -14.391 25.719 1 40.56 119 ASP A CA 1
ATOM 889 C C . ASP A 1 119 ? -21.562 -15.125 25.047 1 40.56 119 ASP A C 1
ATOM 891 O O . ASP A 1 119 ? -21.781 -16.031 24.234 1 40.56 119 ASP A O 1
ATOM 895 N N . ASN A 1 120 ? -20.359 -14.625 25 1 48.5 120 ASN A N 1
ATOM 896 C CA . ASN A 1 120 ? -19.094 -14.93 24.328 1 48.5 120 ASN A CA 1
ATOM 897 C C . ASN A 1 120 ? -18.656 -16.375 24.578 1 48.5 120 ASN A C 1
ATOM 899 O O . ASN A 1 120 ? -17.75 -16.875 23.906 1 48.5 120 ASN A O 1
ATOM 903 N N . ASP A 1 121 ? -18.859 -16.938 25.797 1 48.84 121 ASP A N 1
ATOM 904 C CA . ASP A 1 121 ? -18.219 -18.172 26.234 1 48.84 121 ASP A CA 1
ATOM 905 C C . ASP A 1 121 ? -18.953 -19.391 25.703 1 48.84 121 ASP A C 1
ATOM 907 O O . ASP A 1 121 ? -18.688 -20.531 26.109 1 48.84 121 ASP A O 1
ATOM 911 N N . SER A 1 122 ? -19.922 -19.266 24.953 1 57.12 122 SER A N 1
ATOM 912 C CA . SER A 1 122 ? -20.641 -20.484 24.625 1 57.12 122 SER A CA 1
ATOM 913 C C . SER A 1 122 ? -20.125 -21.094 23.328 1 57.12 122 SER A C 1
ATOM 915 O O . SER A 1 122 ? -19.594 -20.375 22.469 1 57.12 122 SER A O 1
ATOM 917 N N . ALA A 1 123 ? -19.828 -22.438 23.328 1 64.62 123 ALA A N 1
ATOM 918 C CA . ALA A 1 123 ? -19.453 -23.266 22.188 1 64.62 123 ALA A CA 1
ATOM 919 C C . ALA A 1 123 ? -20.156 -22.797 20.922 1 64.62 123 ALA A C 1
ATOM 921 O O . ALA A 1 123 ? -19.734 -23.109 19.797 1 64.62 123 ALA A O 1
ATOM 922 N N . ASP A 1 124 ? -20.906 -21.797 21.109 1 81.56 124 ASP A N 1
ATOM 923 C CA . ASP A 1 124 ? -21.75 -21.391 20 1 81.56 124 ASP A CA 1
ATOM 924 C C . ASP A 1 124 ? -21.359 -19.984 19.516 1 81.56 124 ASP A C 1
ATOM 926 O O . ASP A 1 124 ? -21.984 -19.453 18.594 1 81.56 124 ASP A O 1
ATOM 930 N N . TYR A 1 125 ? -20.297 -19.531 20.031 1 88.06 125 TYR A N 1
ATOM 931 C CA . TYR A 1 125 ? -19.922 -18.156 19.734 1 88.06 125 TYR A CA 1
ATOM 932 C C . TYR A 1 125 ? -18.906 -18.109 18.609 1 88.06 125 TYR A C 1
ATOM 934 O O . TYR A 1 125 ? -17.984 -18.922 18.547 1 88.06 125 TYR A O 1
ATOM 942 N N . CYS A 1 126 ? -19.125 -17.188 17.594 1 91.94 126 CYS A N 1
ATOM 943 C CA . CYS A 1 126 ? -18.203 -16.938 16.5 1 91.94 126 CYS A CA 1
ATOM 944 C C . CYS A 1 126 ? -17.953 -15.453 16.312 1 91.94 126 CYS A C 1
ATOM 946 O O . CYS A 1 126 ? -18.891 -14.664 16.266 1 91.94 126 CYS A O 1
ATOM 948 N N . HIS A 1 127 ? -16.688 -15.062 16.406 1 91.62 127 HIS A N 1
ATOM 949 C CA . HIS A 1 127 ? -16.266 -13.688 16.172 1 91.62 127 HIS A CA 1
ATOM 950 C C . HIS A 1 127 ? -15.531 -13.555 14.836 1 91.62 127 HIS A C 1
ATOM 952 O O . HIS A 1 127 ? -14.469 -14.156 14.641 1 91.62 127 HIS A O 1
ATOM 958 N N . LEU A 1 128 ? -16.125 -12.703 13.922 1 91.88 128 LEU A N 1
ATOM 959 C CA . LEU A 1 128 ? -15.578 -12.57 12.578 1 91.88 128 LEU A CA 1
ATOM 960 C C . LEU A 1 128 ? -15.18 -11.125 12.289 1 91.88 128 LEU A C 1
ATOM 962 O O . LEU A 1 128 ? -15.805 -10.195 12.797 1 91.88 128 LEU A O 1
ATOM 966 N N . VAL A 1 129 ? -14.109 -10.992 11.578 1 89.94 129 VAL A N 1
ATOM 967 C CA . VAL A 1 129 ? -13.82 -9.734 10.883 1 89.94 129 VAL A CA 1
ATOM 968 C C . VAL A 1 129 ? -14.008 -9.93 9.383 1 89.94 129 VAL A C 1
ATOM 970 O O . VAL A 1 129 ? -13.375 -10.805 8.773 1 89.94 129 VAL A O 1
ATOM 973 N N . CYS A 1 130 ? -14.898 -9.18 8.805 1 90 130 CYS A N 1
ATOM 974 C CA . CYS A 1 130 ? -15.188 -9.25 7.375 1 90 130 CYS A CA 1
ATOM 975 C C . CYS A 1 130 ? -14.844 -7.938 6.68 1 90 130 CYS A C 1
ATOM 977 O O . CYS A 1 130 ? -14.648 -6.914 7.336 1 90 130 CYS A O 1
ATOM 979 N N . GLY A 1 131 ? -14.727 -8.07 5.371 1 88.94 131 GLY A N 1
ATOM 980 C CA . GLY A 1 131 ? -14.445 -6.828 4.668 1 88.94 131 GLY A CA 1
ATOM 981 C C . GLY A 1 131 ? -14.352 -7 3.164 1 88.94 131 GLY A C 1
ATOM 982 O O . GLY A 1 131 ? -14.641 -8.078 2.639 1 88.94 131 GLY A O 1
ATOM 983 N N . TYR A 1 132 ? -14.078 -5.863 2.574 1 88.31 132 TYR A N 1
ATOM 984 C CA . TYR A 1 132 ? -13.906 -5.746 1.131 1 88.31 132 TYR A CA 1
ATOM 985 C C . TYR A 1 132 ? -12.656 -4.945 0.79 1 88.31 132 TYR A C 1
ATOM 987 O O . TYR A 1 132 ? -12.289 -4.02 1.518 1 88.31 132 TYR A O 1
ATOM 995 N N . PHE A 1 133 ? -12.062 -5.32 -0.169 1 85.19 133 PHE A N 1
ATOM 996 C CA . PHE A 1 133 ? -11.055 -4.414 -0.707 1 85.19 133 PHE A CA 1
ATOM 997 C C . PHE A 1 133 ? -11.109 -4.391 -2.229 1 85.19 133 PHE A C 1
ATOM 999 O O . PHE A 1 133 ? -11.57 -5.348 -2.857 1 85.19 133 PHE A O 1
ATOM 1006 N N . GLY A 1 134 ? -10.805 -3.279 -2.717 1 80.75 134 GLY A N 1
ATOM 1007 C CA . GLY A 1 134 ? -10.867 -3.018 -4.145 1 80.75 134 GLY A CA 1
ATOM 1008 C C . GLY A 1 134 ? -9.547 -3.252 -4.859 1 80.75 134 GLY A C 1
ATOM 1009 O O . GLY A 1 134 ? -8.484 -3.18 -4.242 1 80.75 134 GLY A O 1
ATOM 1010 N N . CYS A 1 135 ? -9.609 -3.721 -6.137 1 78.06 135 CYS A N 1
ATOM 1011 C CA . CYS A 1 135 ? -8.398 -3.793 -6.949 1 78.06 135 CYS A CA 1
ATOM 1012 C C . CYS A 1 135 ? -8.68 -3.355 -8.383 1 78.06 135 CYS A C 1
ATOM 1014 O O . CYS A 1 135 ? -9.828 -3.371 -8.828 1 78.06 135 CYS A O 1
ATOM 1016 N N . ASP A 1 136 ? -7.578 -2.713 -8.945 1 68.62 136 ASP A N 1
ATOM 1017 C CA . ASP A 1 136 ? -7.629 -2.414 -10.375 1 68.62 136 ASP A CA 1
ATOM 1018 C C . ASP A 1 136 ? -7.301 -3.65 -11.211 1 68.62 136 ASP A C 1
ATOM 1020 O O . ASP A 1 136 ? -6.285 -4.309 -10.977 1 68.62 136 ASP A O 1
ATOM 1024 N N . ALA A 1 137 ? -8.289 -4.332 -11.805 1 58.28 137 ALA A N 1
ATOM 1025 C CA . ALA A 1 137 ? -8.109 -5.578 -12.539 1 58.28 137 ALA A CA 1
ATOM 1026 C C . ALA A 1 137 ? -7.445 -5.328 -13.891 1 58.28 137 ALA A C 1
ATOM 1028 O O . ALA A 1 137 ? -6.91 -6.254 -14.508 1 58.28 137 ALA A O 1
ATOM 1029 N N . ARG A 1 138 ? -7.363 -4.215 -14.57 1 59.22 138 ARG A N 1
ATOM 1030 C CA . ARG A 1 138 ? -6.871 -4.016 -15.93 1 59.22 138 ARG A CA 1
ATOM 1031 C C . ARG A 1 138 ? -5.414 -3.562 -15.922 1 59.22 138 ARG A C 1
ATOM 1033 O O . ARG A 1 138 ? -4.922 -3.053 -14.914 1 59.22 138 ARG A O 1
ATOM 1040 N N . PRO A 1 139 ? -4.848 -3.941 -17.078 1 54.84 139 PRO A N 1
ATOM 1041 C CA . PRO A 1 139 ? -5.262 -4.695 -18.266 1 54.84 139 PRO A CA 1
ATOM 1042 C C . PRO A 1 139 ? -4.957 -6.188 -18.156 1 54.84 139 PRO A C 1
ATOM 1044 O O . PRO A 1 139 ? -5.523 -6.996 -18.891 1 54.84 139 PRO A O 1
ATOM 1047 N N . PHE A 1 140 ? -3.865 -6.484 -17.375 1 59.59 140 PHE A N 1
ATOM 1048 C CA . PHE A 1 140 ? -3.434 -7.863 -17.203 1 59.59 140 PHE A CA 1
ATOM 1049 C C . PHE A 1 140 ? -2.988 -8.109 -15.766 1 59.59 140 PHE A C 1
ATOM 1051 O O . PHE A 1 140 ? -2.088 -7.43 -15.266 1 59.59 140 PHE A O 1
ATOM 1058 N N . ASN A 1 141 ? -3.816 -8.977 -15.133 1 67.75 141 ASN A N 1
ATOM 1059 C CA . ASN A 1 141 ? -3.311 -9.406 -13.836 1 67.75 141 ASN A CA 1
ATOM 1060 C C . ASN A 1 141 ? -3.309 -10.922 -13.695 1 67.75 141 ASN A C 1
ATOM 1062 O O . ASN A 1 141 ? -4.34 -11.523 -13.383 1 67.75 141 ASN A O 1
ATOM 1066 N N . PRO A 1 142 ? -2.148 -11.5 -14.07 1 72.06 142 PRO A N 1
ATOM 1067 C CA . PRO A 1 142 ? -2.07 -12.961 -14.008 1 72.06 142 PRO A CA 1
ATOM 1068 C C . PRO A 1 142 ? -2.396 -13.508 -12.617 1 72.06 142 PRO A C 1
ATOM 1070 O O . PRO A 1 142 ? -2.824 -14.656 -12.484 1 72.06 142 PRO A O 1
ATOM 1073 N N . LEU A 1 143 ? -2.189 -12.703 -11.664 1 78.44 143 LEU A N 1
ATOM 1074 C CA . LEU A 1 143 ? -2.406 -13.195 -10.305 1 78.44 143 LEU A CA 1
ATOM 1075 C C . LEU A 1 143 ? -3.887 -13.469 -10.055 1 78.44 143 LEU A C 1
ATOM 1077 O O . LEU A 1 143 ? -4.258 -14.555 -9.609 1 78.44 143 LEU A O 1
ATOM 1081 N N . LEU A 1 144 ? -4.695 -12.484 -10.375 1 76.94 144 LEU A N 1
ATOM 1082 C CA . LEU A 1 144 ? -6.117 -12.617 -10.078 1 76.94 144 LEU A CA 1
ATOM 1083 C C . LEU A 1 144 ? -6.727 -13.789 -10.844 1 76.94 144 LEU A C 1
ATOM 1085 O O . LEU A 1 144 ? -7.551 -14.531 -10.297 1 76.94 144 LEU A O 1
ATOM 1089 N N . GLU A 1 145 ? -6.211 -13.953 -12.016 1 77.25 145 GLU A N 1
ATOM 1090 C CA . GLU A 1 145 ? -6.723 -15.039 -12.852 1 77.25 145 GLU A CA 1
ATOM 1091 C C . GLU A 1 145 ? -6.277 -16.406 -12.32 1 77.25 145 GLU A C 1
ATOM 1093 O O . GLU A 1 145 ? -6.934 -17.406 -12.578 1 77.25 145 GLU A O 1
ATOM 1098 N N . ALA A 1 146 ? -5.262 -16.438 -11.664 1 83.56 146 ALA A N 1
ATOM 1099 C CA . ALA A 1 146 ? -4.676 -17.688 -11.195 1 83.56 146 ALA A CA 1
ATOM 1100 C C . ALA A 1 146 ? -5.223 -18.078 -9.828 1 83.56 146 ALA A C 1
ATOM 1102 O O . ALA A 1 146 ? -5.059 -19.219 -9.383 1 83.56 146 ALA A O 1
ATOM 1103 N N . LEU A 1 147 ? -5.84 -17.188 -9.172 1 86.44 147 LEU A N 1
ATOM 1104 C CA . LEU A 1 147 ? -6.348 -17.469 -7.832 1 86.44 147 LEU A CA 1
ATOM 1105 C C . LEU A 1 147 ? -7.629 -18.281 -7.898 1 86.44 147 LEU A C 1
ATOM 1107 O O . LEU A 1 147 ? -8.422 -18.141 -8.836 1 86.44 147 LEU A O 1
ATOM 1111 N N . PRO A 1 148 ? -7.781 -19.188 -6.984 1 88.12 148 PRO A N 1
ATOM 1112 C CA . PRO A 1 148 ? -9.031 -19.938 -6.941 1 88.12 148 PRO A CA 1
ATOM 1113 C C . PRO A 1 148 ? -10.234 -19.078 -6.566 1 88.12 148 PRO A C 1
ATOM 1115 O O . PRO A 1 148 ? -10.055 -17.938 -6.125 1 88.12 148 PRO A O 1
ATOM 1118 N N . ARG A 1 149 ? -11.375 -19.609 -6.75 1 88.81 149 ARG A N 1
ATOM 1119 C CA . ARG A 1 149 ? -12.602 -18.891 -6.418 1 88.81 149 ARG A CA 1
ATOM 1120 C C . ARG A 1 149 ? -12.703 -18.641 -4.914 1 88.81 149 ARG A C 1
ATOM 1122 O O . ARG A 1 149 ? -13.297 -17.656 -4.477 1 88.81 149 ARG A O 1
ATOM 1129 N N . MET A 1 150 ? -12.234 -19.656 -4.195 1 88.44 150 MET A N 1
ATOM 1130 C CA . MET A 1 150 ? -12.125 -19.547 -2.742 1 88.44 150 MET A CA 1
ATOM 1131 C C . MET A 1 150 ? -10.695 -19.781 -2.281 1 88.44 150 MET A C 1
ATOM 1133 O O . MET A 1 150 ? -10.148 -20.875 -2.488 1 88.44 150 MET A O 1
ATOM 1137 N N . LEU A 1 151 ? -10.148 -18.75 -1.784 1 87.19 151 LEU A N 1
ATOM 1138 C CA . LEU A 1 151 ? -8.781 -18.844 -1.281 1 87.19 151 LEU A CA 1
ATOM 1139 C C . LEU A 1 151 ? -8.773 -19.094 0.224 1 87.19 151 LEU A C 1
ATOM 1141 O O . LEU A 1 151 ? -9.25 -18.25 0.996 1 87.19 151 LEU A O 1
ATOM 1145 N N . LEU A 1 152 ? -8.328 -20.297 0.544 1 79.5 152 LEU A N 1
ATOM 1146 C CA . LEU A 1 152 ? -8.266 -20.719 1.94 1 79.5 152 LEU A CA 1
ATOM 1147 C C . LEU A 1 152 ? -6.816 -20.734 2.43 1 79.5 152 LEU A C 1
ATOM 1149 O O . LEU A 1 152 ? -5.918 -21.156 1.699 1 79.5 152 LEU A O 1
ATOM 1153 N N . SER A 1 153 ? -6.648 -20.109 3.479 1 68.94 153 SER A N 1
ATOM 1154 C CA . SER A 1 153 ? -5.254 -20.141 3.91 1 68.94 153 SER A CA 1
ATOM 1155 C C . SER A 1 153 ? -5.098 -20.938 5.203 1 68.94 153 SER A C 1
ATOM 1157 O O . SER A 1 153 ? -5.727 -20.609 6.215 1 68.94 153 SER A O 1
ATOM 1159 N N . GLN A 1 154 ? -4.586 -22.172 4.938 1 72.19 154 GLN A N 1
ATOM 1160 C CA . GLN A 1 154 ? -4.004 -22.812 6.117 1 72.19 154 GLN A CA 1
ATOM 1161 C C . GLN A 1 154 ? -2.678 -22.156 6.492 1 72.19 154 GLN A C 1
ATOM 1163 O O . GLN A 1 154 ? -1.771 -22.047 5.664 1 72.19 154 GLN A O 1
ATOM 1168 N N . MET A 1 155 ? -2.727 -21.516 7.516 1 79.44 155 MET A N 1
ATOM 1169 C CA . MET A 1 155 ? -1.547 -20.75 7.898 1 79.44 155 MET A CA 1
ATOM 1170 C C . MET A 1 155 ? -0.807 -21.422 9.047 1 79.44 155 MET A C 1
ATOM 1172 O O . MET A 1 155 ? -1.416 -22.141 9.852 1 79.44 155 MET A O 1
ATOM 1176 N N . SER A 1 156 ? 0.481 -21.344 8.961 1 81.88 156 SER A N 1
ATOM 1177 C CA . SER A 1 156 ? 1.27 -21.75 10.117 1 81.88 156 SER A CA 1
ATOM 1178 C C . SER A 1 156 ? 0.865 -20.969 11.359 1 81.88 156 SER A C 1
ATOM 1180 O O . SER A 1 156 ? 0.25 -19.906 11.258 1 81.88 156 SER A O 1
ATOM 1182 N N . ALA A 1 157 ? 1.232 -21.531 12.445 1 82.25 157 ALA A N 1
ATOM 1183 C CA . ALA A 1 157 ? 0.9 -20.891 13.719 1 82.25 157 ALA A CA 1
ATOM 1184 C C . ALA A 1 157 ? 1.519 -19.5 13.812 1 82.25 157 ALA A C 1
ATOM 1186 O O . ALA A 1 157 ? 0.891 -18.578 14.32 1 82.25 157 ALA A O 1
ATOM 1187 N N . ALA A 1 158 ? 2.73 -19.453 13.328 1 81.25 158 ALA A N 1
ATOM 1188 C CA . ALA A 1 158 ? 3.432 -18.172 13.391 1 81.25 158 ALA A CA 1
ATOM 1189 C C . ALA A 1 158 ? 2.719 -17.109 12.547 1 81.25 158 ALA A C 1
ATOM 1191 O O . ALA A 1 158 ? 2.512 -15.984 13.008 1 81.25 158 ALA A O 1
ATOM 1192 N N . VAL A 1 159 ? 2.297 -17.484 11.406 1 85 159 VAL A N 1
ATOM 1193 C CA . VAL A 1 159 ? 1.615 -16.562 10.516 1 85 159 VAL A CA 1
ATOM 1194 C C . VAL A 1 159 ? 0.233 -16.234 11.07 1 85 159 VAL A C 1
ATOM 1196 O O . VAL A 1 159 ? -0.185 -15.07 11.055 1 85 159 VAL A O 1
ATOM 1199 N N . GLN A 1 160 ? -0.377 -17.219 11.625 1 85.38 160 GLN A N 1
ATOM 1200 C CA . GLN A 1 160 ? -1.694 -17 12.219 1 85.38 160 GLN A CA 1
ATOM 1201 C C . GLN A 1 160 ? -1.632 -15.984 13.344 1 85.38 160 GLN A C 1
ATOM 1203 O O . GLN A 1 160 ? -2.523 -15.141 13.477 1 85.38 160 GLN A O 1
ATOM 1208 N N . GLY A 1 161 ? -0.62 -16.094 14.102 1 83.56 161 GLY A N 1
ATOM 1209 C CA . GLY A 1 161 ? -0.48 -15.211 15.25 1 83.56 161 GLY A CA 1
ATOM 1210 C C . GLY A 1 161 ? -0.437 -13.742 14.859 1 83.56 161 GLY A C 1
ATOM 1211 O O . GLY A 1 161 ? -1.266 -12.953 15.312 1 83.56 161 GLY A O 1
ATOM 1212 N N . TRP A 1 162 ? 0.489 -13.445 14.008 1 84.94 162 TRP A N 1
ATOM 1213 C CA . TRP A 1 162 ? 0.631 -12.023 13.703 1 84.94 162 TRP A CA 1
ATOM 1214 C C . TRP A 1 162 ? -0.511 -11.539 12.82 1 84.94 162 TRP A C 1
ATOM 1216 O O . TRP A 1 162 ? -0.956 -10.398 12.938 1 84.94 162 TRP A O 1
ATOM 1226 N N . LEU A 1 163 ? -1.029 -12.297 11.938 1 87.56 163 LEU A N 1
ATOM 1227 C CA . LEU A 1 163 ? -2.119 -11.891 11.055 1 87.56 163 LEU A CA 1
ATOM 1228 C C . LEU A 1 163 ? -3.4 -11.656 11.852 1 87.56 163 LEU A C 1
ATOM 1230 O O . LEU A 1 163 ? -4.137 -10.703 11.594 1 87.56 163 LEU A O 1
ATOM 1234 N N . SER A 1 164 ? -3.648 -12.523 12.828 1 85.19 164 SER A N 1
ATOM 1235 C CA . SER A 1 164 ? -4.812 -12.32 13.688 1 85.19 164 SER A CA 1
ATOM 1236 C C . SER A 1 164 ? -4.703 -11.016 14.469 1 85.19 164 SER A C 1
ATOM 1238 O O . SER A 1 164 ? -5.691 -10.297 14.633 1 85.19 164 SER A O 1
ATOM 1240 N N . SER A 1 165 ? -3.547 -10.781 14.945 1 84.5 165 SER A N 1
ATOM 1241 C CA . SER A 1 165 ? -3.318 -9.531 15.656 1 84.5 165 SER A CA 1
ATOM 1242 C C . SER A 1 165 ? -3.572 -8.328 14.75 1 84.5 165 SER A C 1
ATOM 1244 O O . SER A 1 165 ? -4.172 -7.34 15.18 1 84.5 165 SER A O 1
ATOM 1246 N N . LEU A 1 166 ? -3.211 -8.461 13.586 1 85.88 166 LEU A N 1
ATOM 1247 C CA . LEU A 1 166 ? -3.395 -7.387 12.609 1 85.88 166 LEU A CA 1
ATOM 1248 C C . LEU A 1 166 ? -4.875 -7.18 12.305 1 85.88 166 LEU A C 1
ATOM 1250 O O . LEU A 1 166 ? -5.336 -6.043 12.195 1 85.88 166 LEU A O 1
ATOM 1254 N N . LEU A 1 167 ? -5.539 -8.203 12.172 1 88.19 167 LEU A N 1
ATOM 1255 C CA . LEU A 1 167 ? -6.957 -8.109 11.836 1 88.19 167 LEU A CA 1
ATOM 1256 C C . LEU A 1 167 ? -7.762 -7.562 13.016 1 88.19 167 LEU A C 1
ATOM 1258 O O . LEU A 1 167 ? -8.75 -6.852 12.82 1 88.19 167 LEU A O 1
ATOM 1262 N N . ARG A 1 168 ? -7.32 -7.902 14.211 1 86.5 168 ARG A N 1
ATOM 1263 C CA . ARG A 1 168 ? -7.938 -7.297 15.383 1 86.5 168 ARG A CA 1
ATOM 1264 C C . ARG A 1 168 ? -7.719 -5.789 15.406 1 86.5 168 ARG A C 1
ATOM 1266 O O . ARG A 1 168 ? -8.641 -5.027 15.711 1 86.5 168 ARG A O 1
ATOM 1273 N N . LEU A 1 169 ? -6.527 -5.414 15.055 1 87.94 169 LEU A N 1
ATOM 1274 C CA . LEU A 1 169 ? -6.227 -3.992 14.938 1 87.94 169 LEU A CA 1
ATOM 1275 C C . LEU A 1 169 ? -7.117 -3.33 13.891 1 87.94 169 LEU A C 1
ATOM 1277 O O . LEU A 1 169 ? -7.617 -2.225 14.109 1 87.94 169 LEU A O 1
ATOM 1281 N N . ALA A 1 170 ? -7.312 -3.961 12.773 1 89.88 170 ALA A N 1
ATOM 1282 C CA . ALA A 1 170 ? -8.148 -3.426 11.703 1 89.88 170 ALA A CA 1
ATOM 1283 C C . ALA A 1 170 ? -9.586 -3.25 12.164 1 89.88 170 ALA A C 1
ATOM 1285 O O . ALA A 1 170 ? -10.219 -2.227 11.875 1 89.88 170 ALA A O 1
ATOM 1286 N N . ALA A 1 171 ? -10.062 -4.211 12.875 1 85.38 171 ALA A N 1
ATOM 1287 C CA . ALA A 1 171 ? -11.43 -4.152 13.383 1 85.38 171 ALA A CA 1
ATOM 1288 C C . ALA A 1 171 ? -11.594 -3 14.375 1 85.38 171 ALA A C 1
ATOM 1290 O O . ALA A 1 171 ? -12.578 -2.254 14.305 1 85.38 171 ALA A O 1
ATOM 1291 N N . GLU A 1 172 ? -10.695 -2.871 15.258 1 86.25 172 GLU A N 1
ATOM 1292 C CA . GLU A 1 172 ? -10.727 -1.779 16.219 1 86.25 172 GLU A CA 1
ATOM 1293 C C . GLU A 1 172 ? -10.648 -0.423 15.531 1 86.25 172 GLU A C 1
ATOM 1295 O O . GLU A 1 172 ? -11.391 0.5 15.867 1 86.25 172 GLU A O 1
ATOM 1300 N N . GLU A 1 173 ? -9.781 -0.393 14.594 1 88.94 173 GLU A N 1
ATOM 1301 C CA . GLU A 1 173 ? -9.586 0.849 13.852 1 88.94 173 GLU A CA 1
ATOM 1302 C C . GLU A 1 173 ? -10.844 1.224 13.07 1 88.94 173 GLU A C 1
ATOM 1304 O O . GLU A 1 173 ? -11.211 2.398 13.008 1 88.94 173 GLU A O 1
ATOM 1309 N N . ALA A 1 174 ? -11.43 0.275 12.422 1 86.12 174 ALA A N 1
ATOM 1310 C CA . ALA A 1 174 ? -12.641 0.507 11.641 1 86.12 174 ALA A CA 1
ATOM 1311 C C . ALA A 1 174 ? -13.742 1.123 12.5 1 86.12 174 ALA A C 1
ATOM 1313 O O . ALA A 1 174 ? -14.539 1.925 12.016 1 86.12 174 ALA A O 1
ATOM 1314 N N . GLY A 1 175 ? -13.789 0.785 13.773 1 82.94 175 GLY A N 1
ATOM 1315 C CA . GLY A 1 175 ? -14.789 1.317 14.688 1 82.94 175 GLY A CA 1
ATOM 1316 C C . GLY A 1 175 ? -14.43 2.695 15.219 1 82.94 175 GLY A C 1
ATOM 1317 O O . GLY A 1 175 ? -15.32 3.494 15.523 1 82.94 175 GLY A O 1
ATOM 1318 N N . ARG A 1 176 ? -13.172 2.984 15.305 1 83.19 176 ARG A N 1
ATOM 1319 C CA . ARG A 1 176 ? -12.703 4.23 15.906 1 83.19 176 ARG A CA 1
ATOM 1320 C C . ARG A 1 176 ? -12.625 5.344 14.867 1 83.19 176 ARG A C 1
ATOM 1322 O O . ARG A 1 176 ? -13.078 6.461 15.117 1 83.19 176 ARG A O 1
ATOM 1329 N N . GLY A 1 177 ? -12.102 4.973 13.812 1 82.5 177 GLY A N 1
ATOM 1330 C CA . GLY A 1 177 ? -11.891 5.961 12.773 1 82.5 177 GLY A CA 1
ATOM 1331 C C . GLY A 1 177 ? -10.812 6.973 13.117 1 82.5 177 GLY A C 1
ATOM 1332 O O . GLY A 1 177 ? -9.867 6.656 13.844 1 82.5 177 GLY A O 1
ATOM 1333 N N . GLY A 1 178 ? -10.852 8.117 12.484 1 85.12 178 GLY A N 1
ATOM 1334 C CA . GLY A 1 178 ? -9.883 9.172 12.75 1 85.12 178 GLY A CA 1
ATOM 1335 C C . GLY A 1 178 ? -8.961 9.453 11.578 1 85.12 178 GLY A C 1
ATOM 1336 O O . GLY A 1 178 ? -9.102 8.836 10.516 1 85.12 178 GLY A O 1
ATOM 1337 N N . ALA A 1 179 ? -8.039 10.414 11.844 1 87.94 179 ALA A N 1
ATOM 1338 C CA . ALA A 1 179 ? -7.129 10.828 10.781 1 87.94 179 ALA A CA 1
ATOM 1339 C C . ALA A 1 179 ? -6.203 9.688 10.367 1 87.94 179 ALA A C 1
ATOM 1341 O O . ALA A 1 179 ? -5.539 9.086 11.219 1 87.94 179 ALA A O 1
ATOM 1342 N N . GLY A 1 180 ? -6.227 9.352 9.102 1 90.81 180 GLY A N 1
ATOM 1343 C CA . GLY A 1 180 ? -5.34 8.336 8.562 1 90.81 180 GLY A CA 1
ATOM 1344 C C . GLY A 1 180 ? -5.906 6.934 8.656 1 90.81 180 GLY A C 1
ATOM 1345 O O . GLY A 1 180 ? -5.281 5.969 8.203 1 90.81 180 GLY A O 1
ATOM 1346 N N . SER A 1 181 ? -7.059 6.828 9.234 1 90.31 181 SER A N 1
ATOM 1347 C CA . SER A 1 181 ? -7.66 5.52 9.469 1 90.31 181 SER A CA 1
ATOM 1348 C C . SER A 1 181 ? -7.891 4.77 8.164 1 90.31 181 SER A C 1
ATOM 1350 O O . SER A 1 181 ? -7.621 3.572 8.07 1 90.31 181 SER A O 1
ATOM 1352 N N . GLU A 1 182 ? -8.383 5.465 7.172 1 86.81 182 GLU A N 1
ATOM 1353 C CA . GLU A 1 182 ? -8.641 4.828 5.887 1 86.81 182 GLU A CA 1
ATOM 1354 C C . GLU A 1 182 ? -7.359 4.262 5.281 1 86.81 182 GLU A C 1
ATOM 1356 O O . GLU A 1 182 ? -7.359 3.156 4.734 1 86.81 182 GLU A O 1
ATOM 1361 N N . SER A 1 183 ? -6.34 4.98 5.371 1 88.31 183 SER A N 1
ATOM 1362 C CA . SER A 1 183 ? -5.051 4.527 4.859 1 88.31 183 SER A CA 1
ATOM 1363 C C . SER A 1 183 ? -4.543 3.316 5.637 1 88.31 183 SER A C 1
ATOM 1365 O O . SER A 1 183 ? -4.012 2.373 5.051 1 88.31 183 SER A O 1
ATOM 1367 N N . LEU A 1 184 ? -4.648 3.434 6.945 1 89.88 184 LEU A N 1
ATOM 1368 C CA . LEU A 1 184 ? -4.223 2.32 7.785 1 89.88 184 LEU A CA 1
ATOM 1369 C C . LEU A 1 184 ? -4.977 1.045 7.422 1 89.88 184 LEU A C 1
ATOM 1371 O O . LEU A 1 184 ? -4.367 -0.008 7.223 1 89.88 184 LEU A O 1
ATOM 1375 N N . LEU A 1 185 ? -6.254 1.135 7.281 1 88.62 185 LEU A N 1
ATOM 1376 C CA . LEU A 1 185 ? -7.102 -0.012 6.977 1 88.62 185 LEU A CA 1
ATOM 1377 C C . LEU A 1 185 ? -6.777 -0.578 5.602 1 88.62 185 LEU A C 1
ATOM 1379 O O . LEU A 1 185 ? -6.738 -1.797 5.418 1 88.62 185 LEU A O 1
ATOM 1383 N N . ALA A 1 186 ? -6.555 0.27 4.684 1 87.06 186 ALA A N 1
ATOM 1384 C CA . ALA 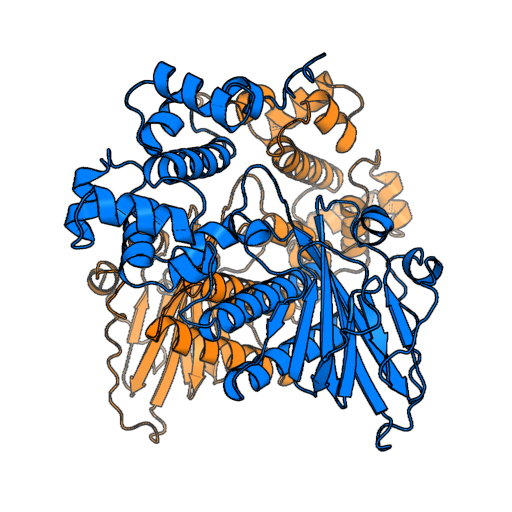A 1 186 ? -6.188 -0.175 3.342 1 87.06 186 ALA A CA 1
ATOM 1385 C C . ALA A 1 186 ? -4.887 -0.976 3.365 1 87.06 186 ALA A C 1
ATOM 1387 O O . ALA A 1 186 ? -4.789 -2.029 2.732 1 87.06 186 ALA A O 1
ATOM 1388 N N . ARG A 1 187 ? -3.936 -0.496 4.082 1 88.62 187 ARG A N 1
ATOM 1389 C CA . ARG A 1 187 ? -2.643 -1.168 4.152 1 88.62 187 ARG A CA 1
ATOM 1390 C C . ARG A 1 187 ? -2.754 -2.498 4.891 1 88.62 187 ARG A C 1
ATOM 1392 O O . ARG A 1 187 ? -2.082 -3.469 4.535 1 88.62 187 ARG A O 1
ATOM 1399 N N . LEU A 1 188 ? -3.527 -2.486 5.91 1 89.56 188 LEU A N 1
ATOM 1400 C CA . LEU A 1 188 ? -3.746 -3.729 6.645 1 89.56 188 LEU A CA 1
ATOM 1401 C C . LEU A 1 188 ? -4.398 -4.777 5.75 1 89.56 188 LEU A C 1
ATOM 1403 O O . LEU A 1 188 ? -4.008 -5.949 5.773 1 89.56 188 LEU A O 1
ATOM 1407 N N . ALA A 1 189 ? -5.34 -4.348 4.965 1 88.88 189 ALA A N 1
ATOM 1408 C CA . ALA A 1 189 ? -6.004 -5.258 4.031 1 88.88 189 ALA A CA 1
ATOM 1409 C C . ALA A 1 189 ? -5.02 -5.797 2.998 1 88.88 189 ALA A C 1
ATOM 1411 O O . ALA A 1 189 ? -5.035 -6.984 2.676 1 88.88 189 ALA A O 1
ATOM 1412 N N . GLU A 1 190 ? -4.203 -4.938 2.488 1 87.75 190 GLU A N 1
ATOM 1413 C CA . GLU A 1 190 ? -3.205 -5.348 1.506 1 87.75 190 GLU A CA 1
ATOM 1414 C C . GLU A 1 190 ? -2.23 -6.359 2.102 1 87.75 190 GLU A C 1
ATOM 1416 O O . GLU A 1 190 ? -1.881 -7.352 1.455 1 87.75 190 GLU A O 1
ATOM 1421 N N . LEU A 1 191 ? -1.773 -6.059 3.244 1 88.75 191 LEU A N 1
ATOM 1422 C CA . LEU A 1 191 ? -0.849 -6.957 3.926 1 88.75 191 LEU A CA 1
ATOM 1423 C C . LEU A 1 191 ? -1.476 -8.336 4.121 1 88.75 191 LEU A C 1
ATOM 1425 O O . LEU A 1 191 ? -0.828 -9.359 3.883 1 88.75 191 LEU A O 1
ATOM 1429 N N . MET A 1 192 ? -2.682 -8.305 4.562 1 89.19 192 MET A N 1
ATOM 1430 C CA . MET A 1 192 ? -3.404 -9.555 4.746 1 89.19 192 MET A CA 1
ATOM 1431 C C . MET A 1 192 ? -3.514 -10.32 3.426 1 89.19 192 MET A C 1
ATOM 1433 O O . MET A 1 192 ? -3.262 -11.523 3.377 1 89.19 192 MET A O 1
ATOM 1437 N N . PHE A 1 193 ? -3.859 -9.594 2.408 1 90.06 193 PHE A N 1
ATOM 1438 C CA . PHE A 1 193 ? -4.027 -10.211 1.101 1 90.06 193 PHE A CA 1
ATOM 1439 C C . PHE A 1 193 ? -2.719 -10.836 0.629 1 90.06 193 PHE A C 1
ATOM 1441 O O . PHE A 1 193 ? -2.695 -12 0.214 1 90.06 193 PHE A O 1
ATOM 1448 N N . VAL A 1 194 ? -1.669 -10.109 0.666 1 89.69 194 VAL A N 1
ATOM 1449 C CA . VAL A 1 194 ? -0.356 -10.578 0.242 1 89.69 194 VAL A CA 1
ATOM 1450 C C . VAL A 1 194 ? 0.01 -11.844 1.015 1 89.69 194 VAL A C 1
ATOM 1452 O O . VAL A 1 194 ? 0.424 -12.844 0.421 1 89.69 194 VAL A O 1
ATOM 1455 N N . GLU A 1 195 ? -0.165 -11.797 2.299 1 90.56 195 GLU A N 1
ATOM 1456 C CA . GLU A 1 195 ? 0.25 -12.922 3.127 1 90.56 195 GLU A CA 1
ATOM 1457 C C . GLU A 1 195 ? -0.614 -14.156 2.857 1 90.56 195 GLU A C 1
ATOM 1459 O O . GLU A 1 195 ? -0.112 -15.281 2.836 1 90.56 195 GLU A O 1
ATOM 1464 N N . VAL A 1 196 ? -1.886 -13.969 2.662 1 90.56 196 VAL A N 1
ATOM 1465 C CA . VAL A 1 196 ? -2.771 -15.094 2.379 1 90.56 196 VAL A CA 1
ATOM 1466 C C . VAL A 1 196 ? -2.381 -15.742 1.052 1 90.56 196 VAL A C 1
ATOM 1468 O O . VAL A 1 196 ? -2.346 -16.969 0.937 1 90.56 196 VAL A O 1
ATOM 1471 N N . VAL A 1 197 ? -2.084 -14.93 0.079 1 89.56 197 VAL A N 1
ATOM 1472 C CA . VAL A 1 197 ? -1.66 -15.445 -1.219 1 89.56 197 VAL A CA 1
ATOM 1473 C C . VAL A 1 197 ? -0.356 -16.234 -1.065 1 89.56 197 VAL A C 1
ATOM 1475 O O . VAL A 1 197 ? -0.206 -17.312 -1.626 1 89.56 197 VAL A O 1
ATOM 1478 N N . ARG A 1 198 ? 0.547 -15.641 -0.343 1 89.56 198 ARG A N 1
ATOM 1479 C CA . ARG A 1 198 ? 1.825 -16.312 -0.112 1 89.56 198 ARG A CA 1
ATOM 1480 C C . ARG A 1 198 ? 1.623 -17.672 0.532 1 89.56 198 ARG A C 1
ATOM 1482 O O . ARG A 1 198 ? 2.225 -18.656 0.106 1 89.56 198 ARG A O 1
ATOM 1489 N N . GLN A 1 199 ? 0.801 -17.719 1.544 1 88.38 199 GLN A N 1
ATOM 1490 C CA . GLN A 1 199 ? 0.532 -18.984 2.238 1 88.38 199 GLN A CA 1
ATOM 1491 C C . GLN A 1 199 ? -0.149 -19.984 1.312 1 88.38 199 GLN A C 1
ATOM 1493 O O . GLN A 1 199 ? 0.132 -21.188 1.375 1 88.38 199 GLN A O 1
ATOM 1498 N N . TYR A 1 200 ? -1.022 -19.5 0.521 1 88.56 200 TYR A N 1
ATOM 1499 C CA . TYR A 1 200 ? -1.688 -20.359 -0.446 1 88.56 200 TYR A CA 1
ATOM 1500 C C . TYR A 1 200 ? -0.676 -21.031 -1.372 1 88.56 200 TYR A C 1
ATOM 1502 O O . TYR A 1 200 ? -0.747 -22.234 -1.615 1 88.56 200 TYR A O 1
ATOM 1510 N N . ILE A 1 201 ? 0.202 -20.25 -1.829 1 87.44 201 ILE A N 1
ATOM 1511 C CA . ILE A 1 201 ? 1.207 -20.734 -2.766 1 87.44 201 ILE A CA 1
ATOM 1512 C C . ILE A 1 201 ? 2.08 -21.781 -2.082 1 87.44 201 ILE A C 1
ATOM 1514 O O . ILE A 1 201 ? 2.375 -22.828 -2.664 1 87.44 201 ILE A O 1
ATOM 1518 N N . ILE A 1 202 ? 2.482 -21.516 -0.887 1 84.81 202 ILE A N 1
ATOM 1519 C CA . ILE A 1 202 ? 3.359 -22.406 -0.136 1 84.81 202 ILE A CA 1
ATOM 1520 C C . ILE A 1 202 ? 2.689 -23.781 0.032 1 84.81 202 ILE A C 1
ATOM 1522 O O . ILE A 1 202 ? 3.357 -24.812 -0.005 1 84.81 202 ILE A O 1
ATOM 1526 N N . HIS A 1 203 ? 1.424 -23.797 0.112 1 85.38 203 HIS A N 1
ATOM 1527 C CA . HIS A 1 203 ? 0.733 -25.047 0.435 1 85.38 203 HIS A CA 1
ATOM 1528 C C . HIS A 1 203 ? 0.129 -25.688 -0.814 1 85.38 203 HIS A C 1
ATOM 1530 O O . HIS A 1 203 ? -0.52 -26.734 -0.732 1 85.38 203 HIS A O 1
ATOM 1536 N N . LEU A 1 204 ? 0.344 -25.062 -1.928 1 85 204 LEU A N 1
ATOM 1537 C CA . LEU A 1 204 ? -0.115 -25.656 -3.176 1 85 204 LEU A CA 1
ATOM 1538 C C . LEU A 1 204 ? 0.579 -27 -3.422 1 85 204 LEU A C 1
ATOM 1540 O O . LEU A 1 204 ? 1.798 -27.109 -3.27 1 85 204 LEU A O 1
ATOM 1544 N N . PRO A 1 205 ? -0.262 -27.922 -3.758 1 82.75 205 PRO A N 1
ATOM 1545 C CA . PRO A 1 205 ? 0.362 -29.203 -4.102 1 82.75 205 PRO A CA 1
ATOM 1546 C C . PRO A 1 205 ? 1.313 -29.094 -5.289 1 82.75 205 PRO A C 1
ATOM 1548 O O . PRO A 1 205 ? 1.129 -28.234 -6.16 1 82.75 205 PRO A O 1
ATOM 1551 N N . GLU A 1 206 ? 2.242 -29.938 -5.27 1 77.81 206 GLU A N 1
ATOM 1552 C CA . GLU A 1 206 ? 3.258 -29.922 -6.316 1 77.81 206 GLU A CA 1
ATOM 1553 C C . GLU A 1 206 ? 2.641 -30.203 -7.688 1 77.81 206 GLU A C 1
ATOM 1555 O O . GLU A 1 206 ? 3.143 -29.719 -8.703 1 77.81 206 GLU A O 1
ATOM 1560 N N . ASP A 1 207 ? 1.588 -30.922 -7.676 1 79.25 207 ASP A N 1
ATOM 1561 C CA . ASP A 1 207 ? 1.004 -31.344 -8.945 1 79.25 207 ASP A CA 1
ATOM 1562 C C . ASP A 1 207 ? -0.089 -30.375 -9.398 1 79.25 207 ASP A C 1
ATOM 1564 O O . ASP A 1 207 ? -0.773 -30.625 -10.391 1 79.25 207 ASP A O 1
ATOM 1568 N N . SER A 1 208 ? -0.172 -29.344 -8.688 1 83.81 208 SER A N 1
ATOM 1569 C CA . SER A 1 208 ? -1.175 -28.359 -9.086 1 83.81 208 SER A CA 1
ATOM 1570 C C . SER A 1 208 ? -0.779 -27.656 -10.375 1 83.81 208 SER A C 1
ATOM 1572 O O . SER A 1 208 ? 0.384 -27.703 -10.789 1 83.81 208 SER A O 1
ATOM 1574 N N . LYS A 1 209 ? -1.843 -27.172 -11.062 1 82.44 209 LYS A N 1
ATOM 1575 C CA . LYS A 1 209 ? -1.616 -26.438 -12.305 1 82.44 209 LYS A CA 1
ATOM 1576 C C . LYS A 1 209 ? -1.908 -24.953 -12.117 1 82.44 209 LYS A C 1
ATOM 1578 O O . LYS A 1 209 ? -2.488 -24.547 -11.109 1 82.44 209 LYS A O 1
ATOM 1583 N N . GLY A 1 210 ? -1.367 -24.219 -13.086 1 86.81 210 GLY A N 1
ATOM 1584 C CA . GLY A 1 210 ? -1.634 -22.781 -13.078 1 86.81 210 GLY A CA 1
ATOM 1585 C C . GLY A 1 210 ? -0.407 -21.953 -12.766 1 86.81 210 GLY A C 1
ATOM 1586 O O . GLY A 1 210 ? 0.618 -22.484 -12.328 1 86.81 210 GLY A O 1
ATOM 1587 N N . TRP A 1 211 ? -0.587 -20.719 -12.953 1 87.19 211 TRP A N 1
ATOM 1588 C CA . TRP A 1 211 ? 0.515 -19.781 -12.867 1 87.19 211 TRP A CA 1
ATOM 1589 C C . TRP A 1 211 ? 1.186 -19.844 -11.5 1 87.19 211 TRP A C 1
ATOM 1591 O O . TRP A 1 211 ? 2.416 -19.828 -11.398 1 87.19 211 TRP A O 1
ATOM 1601 N N . LEU A 1 212 ? 0.41 -19.969 -10.469 1 88.81 212 LEU A N 1
ATOM 1602 C CA . LEU A 1 212 ? 0.964 -19.984 -9.117 1 88.81 212 LEU A CA 1
ATOM 1603 C C . LEU A 1 212 ? 1.814 -21.234 -8.898 1 88.81 212 LEU A C 1
ATOM 1605 O O . LEU A 1 212 ? 2.857 -21.172 -8.242 1 88.81 212 LEU A O 1
ATOM 1609 N N . SER A 1 213 ? 1.314 -22.297 -9.414 1 89.5 213 SER A N 1
ATOM 1610 C CA . SER A 1 213 ? 2.1 -23.516 -9.359 1 89.5 213 SER A CA 1
ATOM 1611 C C . SER A 1 213 ? 3.371 -23.406 -10.195 1 89.5 213 SER A C 1
ATOM 1613 O O . SER A 1 213 ? 4.402 -23.984 -9.844 1 89.5 213 SER A O 1
ATOM 1615 N N . GLY A 1 214 ? 3.246 -22.719 -11.25 1 90.38 214 GLY A N 1
ATOM 1616 C CA . GLY A 1 214 ? 4.418 -22.453 -12.07 1 90.38 214 GLY A CA 1
ATOM 1617 C C . GLY A 1 214 ? 5.496 -21.672 -11.328 1 90.38 214 GLY A C 1
ATOM 1618 O O . GLY A 1 214 ? 6.688 -21.969 -11.477 1 90.38 214 GLY A O 1
ATOM 1619 N N . LEU A 1 215 ? 5.082 -20.781 -10.547 1 89.38 215 LEU A N 1
ATOM 1620 C CA . LEU A 1 215 ? 6.016 -20 -9.742 1 89.38 215 LEU A CA 1
ATOM 1621 C C . LEU A 1 215 ? 6.785 -20.891 -8.773 1 89.38 215 LEU A C 1
ATOM 1623 O O . LEU A 1 215 ? 7.957 -20.641 -8.484 1 89.38 215 LEU A O 1
ATOM 1627 N N . LYS A 1 216 ? 6.129 -21.859 -8.289 1 87.25 216 LYS A N 1
ATOM 1628 C CA . LYS A 1 216 ? 6.711 -22.766 -7.305 1 87.25 216 LYS A CA 1
ATOM 1629 C C . LYS A 1 216 ? 7.598 -23.812 -7.984 1 87.25 216 LYS A C 1
ATOM 1631 O O . LYS A 1 216 ? 8.523 -24.344 -7.367 1 87.25 216 LYS A O 1
ATOM 1636 N N . HIS A 1 217 ? 7.289 -24.109 -9.227 1 90.88 217 HIS A N 1
ATOM 1637 C CA . HIS A 1 217 ? 8.039 -25.109 -9.969 1 90.88 217 HIS A CA 1
ATOM 1638 C C . HIS A 1 217 ? 9.461 -24.656 -10.25 1 90.88 217 HIS A C 1
ATOM 1640 O O . HIS A 1 217 ? 9.68 -23.516 -10.68 1 90.88 217 HIS A O 1
ATOM 1646 N N . ARG A 1 218 ? 10.359 -25.5 -10.023 1 91 218 ARG A N 1
ATOM 1647 C CA . ARG A 1 218 ? 11.773 -25.141 -10.039 1 91 218 ARG A CA 1
ATOM 1648 C C . ARG A 1 218 ? 12.156 -24.5 -11.375 1 91 218 ARG A C 1
ATOM 1650 O O . ARG A 1 218 ? 12.672 -23.375 -11.406 1 91 218 ARG A O 1
ATOM 1657 N N . GLN A 1 219 ? 11.898 -25.141 -12.445 1 95.25 219 GLN A N 1
ATOM 1658 C CA . GLN A 1 219 ? 12.352 -24.672 -13.75 1 95.25 219 GLN A CA 1
ATOM 1659 C C . GLN A 1 219 ? 11.469 -23.547 -14.273 1 95.25 219 GLN A C 1
ATOM 1661 O O . GLN A 1 219 ? 11.969 -22.547 -14.781 1 95.25 219 GLN A O 1
ATOM 1666 N N . VAL A 1 220 ? 10.18 -23.734 -14.117 1 94.94 220 VAL A N 1
ATOM 1667 C CA . VAL A 1 220 ? 9.266 -22.703 -14.609 1 94.94 220 VAL A CA 1
ATOM 1668 C C . VAL A 1 220 ? 9.406 -21.438 -13.773 1 94.94 220 VAL A C 1
ATOM 1670 O O . VAL A 1 220 ? 9.414 -20.328 -14.312 1 94.94 220 VAL A O 1
ATOM 1673 N N . GLY A 1 221 ? 9.508 -21.641 -12.5 1 94 221 GLY A N 1
ATOM 1674 C CA . GLY A 1 221 ? 9.758 -20.5 -11.625 1 94 221 GLY A CA 1
ATOM 1675 C C . GLY A 1 221 ? 11.031 -19.75 -11.961 1 94 221 GLY A C 1
ATOM 1676 O O . GLY A 1 221 ? 11.062 -18.516 -11.938 1 94 221 GLY A O 1
ATOM 1677 N N . HIS A 1 222 ? 12.008 -20.516 -12.211 1 95.69 222 HIS A N 1
ATOM 1678 C CA . HIS A 1 222 ? 13.273 -19.922 -12.617 1 95.69 222 HIS A CA 1
ATOM 1679 C C . HIS A 1 222 ? 13.117 -19.109 -13.898 1 95.69 222 HIS A C 1
ATOM 1681 O O . HIS A 1 222 ? 13.641 -18 -14.008 1 95.69 222 HIS A O 1
ATOM 1687 N N . ALA A 1 223 ? 12.445 -19.656 -14.852 1 97.25 223 ALA A N 1
ATOM 1688 C CA . ALA A 1 223 ? 12.195 -18.953 -16.109 1 97.25 223 ALA A CA 1
ATOM 1689 C C . ALA A 1 223 ? 11.43 -17.656 -15.867 1 97.25 223 ALA A C 1
ATOM 1691 O O . ALA A 1 223 ? 11.758 -16.625 -16.453 1 97.25 223 ALA A O 1
ATOM 1692 N N . LEU A 1 224 ? 10.461 -17.734 -15.031 1 95.06 224 LEU A N 1
ATOM 1693 C CA . LEU A 1 224 ? 9.688 -16.547 -14.688 1 95.06 224 LEU A CA 1
ATOM 1694 C C . LEU A 1 224 ? 10.57 -15.484 -14.047 1 95.06 224 LEU A C 1
ATOM 1696 O O . LEU A 1 224 ? 10.453 -14.297 -14.359 1 95.06 224 LEU A O 1
ATOM 1700 N N . ARG A 1 225 ? 11.438 -15.906 -13.188 1 94.69 225 ARG A N 1
ATOM 1701 C CA . ARG A 1 225 ? 12.359 -14.977 -12.547 1 94.69 225 ARG A CA 1
ATOM 1702 C C . ARG A 1 225 ? 13.273 -14.312 -13.578 1 94.69 225 ARG A C 1
ATOM 1704 O O . ARG A 1 225 ? 13.562 -13.117 -13.477 1 94.69 225 ARG A O 1
ATOM 1711 N N . LEU A 1 226 ? 13.688 -15.062 -14.516 1 95.62 226 LEU A N 1
ATOM 1712 C CA . LEU A 1 226 ? 14.539 -14.516 -15.57 1 95.62 226 LEU A CA 1
ATOM 1713 C C . LEU A 1 226 ? 13.781 -13.484 -16.391 1 95.62 226 LEU A C 1
ATOM 1715 O O . LEU A 1 226 ? 14.289 -12.391 -16.641 1 95.62 226 LEU A O 1
ATOM 1719 N N . ILE A 1 227 ? 12.578 -13.789 -16.734 1 95.25 227 ILE A N 1
ATOM 1720 C CA . ILE A 1 227 ? 11.742 -12.93 -17.578 1 95.25 227 ILE A CA 1
ATOM 1721 C C . ILE A 1 227 ? 11.422 -11.641 -16.812 1 95.25 227 ILE A C 1
ATOM 1723 O O . ILE A 1 227 ? 11.531 -10.547 -17.375 1 95.25 227 ILE A O 1
ATOM 1727 N N . HIS A 1 228 ? 11.062 -11.773 -15.602 1 92.19 228 HIS A N 1
ATOM 1728 C CA . HIS A 1 228 ? 10.688 -10.609 -14.805 1 92.19 228 HIS A CA 1
ATOM 1729 C C . HIS A 1 228 ? 11.914 -9.781 -14.422 1 92.19 228 HIS A C 1
ATOM 1731 O O . HIS A 1 228 ? 11.828 -8.562 -14.305 1 92.19 228 HIS A O 1
ATOM 1737 N N . GLY A 1 229 ? 12.984 -10.43 -14.25 1 90.88 229 GLY A N 1
ATOM 1738 C CA . GLY A 1 229 ? 14.203 -9.75 -13.836 1 90.88 229 GLY A CA 1
ATOM 1739 C C . GLY A 1 229 ? 14.852 -8.953 -14.961 1 90.88 229 GLY A C 1
ATOM 1740 O O . GLY A 1 229 ? 15.508 -7.938 -14.703 1 90.88 229 GLY A O 1
ATOM 1741 N N . ASN A 1 230 ? 14.68 -9.445 -16.156 1 93.88 230 ASN A N 1
ATOM 1742 C CA . ASN A 1 230 ? 15.266 -8.805 -17.328 1 93.88 230 ASN A CA 1
ATOM 1743 C C . ASN A 1 230 ? 14.289 -8.797 -18.5 1 93.88 230 ASN A C 1
ATOM 1745 O O . ASN A 1 230 ? 14.578 -9.367 -19.547 1 93.88 230 ASN A O 1
ATOM 1749 N N . PRO A 1 231 ? 13.242 -8.023 -18.312 1 93 231 PRO A N 1
ATOM 1750 C CA . PRO A 1 231 ? 12.227 -8.047 -19.359 1 93 231 PRO A CA 1
ATOM 1751 C C . PRO A 1 231 ? 12.695 -7.398 -20.656 1 93 231 PRO A C 1
ATOM 1753 O O . PRO A 1 231 ? 12.148 -7.676 -21.734 1 93 231 PRO A O 1
ATOM 1756 N N . GLU A 1 232 ? 13.625 -6.508 -20.578 1 94.19 232 GLU A N 1
ATOM 1757 C CA . GLU A 1 232 ? 14.125 -5.777 -21.734 1 94.19 232 GLU A CA 1
ATOM 1758 C C . GLU A 1 232 ? 15.07 -6.645 -22.562 1 94.19 232 GLU A C 1
ATOM 1760 O O . GLU A 1 232 ? 15.359 -6.324 -23.719 1 94.19 232 GLU A O 1
ATOM 1765 N N . LYS A 1 233 ? 15.633 -7.66 -22.016 1 95.44 233 LYS A N 1
ATOM 1766 C CA . LYS A 1 233 ? 16.547 -8.555 -22.719 1 95.44 233 LYS A CA 1
ATOM 1767 C C . LYS A 1 233 ? 15.828 -9.25 -23.875 1 95.44 233 LYS A C 1
ATOM 1769 O O . LYS A 1 233 ? 14.68 -9.672 -23.75 1 95.44 233 LYS A O 1
ATOM 1774 N N . PRO A 1 234 ? 16.516 -9.344 -24.969 1 94.88 234 PRO A N 1
ATOM 1775 C CA . PRO A 1 234 ? 15.906 -10.055 -26.094 1 94.88 234 PRO A CA 1
ATOM 1776 C C . PRO A 1 234 ? 15.938 -11.57 -25.906 1 94.88 234 PRO A C 1
ATOM 1778 O O . PRO A 1 234 ? 16.594 -12.281 -26.688 1 94.88 234 PRO A O 1
ATOM 1781 N N . TRP A 1 235 ? 15.18 -12.031 -25.031 1 96.62 235 TRP A N 1
ATOM 1782 C CA . TRP A 1 235 ? 15.117 -13.453 -24.719 1 96.62 235 TRP A CA 1
ATOM 1783 C C . TRP A 1 235 ? 14.617 -14.25 -25.938 1 96.62 235 TRP A C 1
ATOM 1785 O O . TRP A 1 235 ? 13.703 -13.812 -26.625 1 96.62 235 TRP A O 1
ATOM 1795 N N . THR A 1 236 ? 15.234 -15.414 -26.172 1 97.31 236 THR A N 1
ATOM 1796 C CA . THR A 1 236 ? 14.688 -16.422 -27.078 1 97.31 236 THR A CA 1
ATOM 1797 C C . THR A 1 236 ? 14.258 -17.656 -26.297 1 97.31 236 THR A C 1
ATOM 1799 O O . THR A 1 236 ? 14.672 -17.859 -25.156 1 97.31 236 THR A O 1
ATOM 1802 N N . LEU A 1 237 ? 13.375 -18.406 -27.016 1 97.81 237 LEU A N 1
ATOM 1803 C CA . LEU A 1 237 ? 12.953 -19.656 -26.391 1 97.81 237 LEU A CA 1
ATOM 1804 C C . LEU A 1 237 ? 14.148 -20.547 -26.094 1 97.81 237 LEU A C 1
ATOM 1806 O O . LEU A 1 237 ? 14.211 -21.172 -25.016 1 97.81 237 LEU A O 1
ATOM 1810 N N . ALA A 1 238 ? 15.117 -20.562 -26.953 1 97.94 238 ALA A N 1
ATOM 1811 C CA . ALA A 1 238 ? 16.312 -21.391 -26.797 1 97.94 238 ALA A CA 1
ATOM 1812 C C . ALA A 1 238 ? 17.156 -20.938 -25.609 1 97.94 238 ALA A C 1
ATOM 1814 O O . ALA A 1 238 ? 17.656 -21.75 -24.859 1 97.94 238 ALA A O 1
ATOM 1815 N N . GLU A 1 239 ? 17.312 -19.656 -25.469 1 98 239 GLU A N 1
ATOM 1816 C CA . GLU A 1 239 ? 18.109 -19.109 -24.375 1 98 239 GLU A CA 1
ATOM 1817 C C . GLU A 1 239 ? 17.469 -19.406 -23.031 1 98 239 GLU A C 1
ATOM 1819 O O . GLU A 1 239 ? 18.156 -19.812 -22.078 1 98 239 GLU A O 1
ATOM 1824 N N . LEU A 1 240 ? 16.172 -19.172 -22.938 1 98.25 240 LEU A N 1
ATOM 1825 C CA . LEU A 1 240 ? 15.469 -19.438 -21.688 1 98.25 240 LEU A CA 1
ATOM 1826 C C . LEU A 1 240 ? 15.539 -20.922 -21.344 1 98.25 240 LEU A C 1
ATOM 1828 O O . LEU A 1 240 ? 15.758 -21.281 -20.172 1 98.25 240 LEU A O 1
ATOM 1832 N N . ALA A 1 241 ? 15.344 -21.797 -22.312 1 98.38 241 ALA A N 1
ATOM 1833 C CA . ALA A 1 241 ? 15.422 -23.234 -22.109 1 98.38 241 ALA A CA 1
ATOM 1834 C C . ALA A 1 241 ? 16.797 -23.641 -21.562 1 98.38 241 ALA A C 1
ATOM 1836 O O . ALA A 1 241 ? 16.875 -24.422 -20.609 1 98.38 241 ALA A O 1
ATOM 1837 N N . ARG A 1 242 ? 17.812 -23.078 -22.125 1 98.06 242 ARG A N 1
ATOM 1838 C CA . ARG A 1 242 ? 19.172 -23.359 -21.688 1 98.06 242 ARG A CA 1
ATOM 1839 C C . ARG A 1 242 ? 19.391 -22.922 -20.234 1 98.06 242 ARG A C 1
ATOM 1841 O O . ARG A 1 242 ? 19.984 -23.641 -19.438 1 98.06 242 ARG A O 1
ATOM 1848 N N . GLU A 1 243 ? 18.906 -21.766 -19.922 1 97.56 243 GLU A N 1
ATOM 1849 C CA . GLU A 1 243 ? 19.094 -21.203 -18.594 1 97.56 243 GLU A CA 1
ATOM 1850 C C . GLU A 1 243 ? 18.438 -22.078 -17.531 1 97.56 243 GLU A C 1
ATOM 1852 O O . GLU A 1 243 ? 18.906 -22.156 -16.391 1 97.56 243 GLU A O 1
ATOM 1857 N N . VAL A 1 244 ? 17.359 -22.719 -17.906 1 97.69 244 VAL A N 1
ATOM 1858 C CA . VAL A 1 244 ? 16.641 -23.484 -16.906 1 97.69 244 VAL A CA 1
ATOM 1859 C C . VAL A 1 244 ? 17 -24.969 -17.031 1 97.69 244 VAL A C 1
ATOM 1861 O O . VAL A 1 244 ? 16.406 -25.812 -16.344 1 97.69 244 VAL A O 1
ATOM 1864 N N . GLY A 1 245 ? 17.828 -25.312 -17.922 1 97.81 245 GLY A N 1
ATOM 1865 C CA . GLY A 1 245 ? 18.391 -26.641 -18.031 1 97.81 245 GLY A CA 1
ATOM 1866 C C . GLY A 1 245 ? 17.469 -27.625 -18.734 1 97.81 245 GLY A C 1
ATOM 1867 O O . GLY A 1 245 ? 17.406 -28.797 -18.375 1 97.81 245 GLY A O 1
ATOM 1868 N N . LEU A 1 246 ? 16.703 -27.203 -19.688 1 97.75 246 LEU A N 1
ATOM 1869 C CA . LEU A 1 246 ? 15.789 -28.047 -20.438 1 97.75 246 LEU A CA 1
ATOM 1870 C C . LEU A 1 246 ? 15.984 -27.875 -21.938 1 97.75 246 LEU A C 1
ATOM 1872 O O . LEU A 1 246 ? 16.625 -26.922 -22.375 1 97.75 246 LEU A O 1
ATOM 1876 N N . SER A 1 247 ? 15.438 -28.891 -22.672 1 97.69 247 SER A N 1
ATOM 1877 C CA . SER A 1 247 ? 15.344 -28.688 -24.109 1 97.69 247 SER A CA 1
ATOM 1878 C C . SER A 1 247 ? 14.25 -27.672 -24.453 1 97.69 247 SER A C 1
ATOM 1880 O O . SER A 1 247 ? 13.352 -27.422 -23.641 1 97.69 247 SER A O 1
ATOM 1882 N N . ARG A 1 248 ? 14.32 -27.141 -25.625 1 96.88 248 ARG A N 1
ATOM 1883 C CA . ARG A 1 248 ? 13.359 -26.141 -26.078 1 96.88 248 ARG A CA 1
ATOM 1884 C C . ARG A 1 248 ? 11.938 -26.672 -26.031 1 96.88 248 ARG A C 1
ATOM 1886 O O . ARG A 1 248 ? 11.031 -26 -25.531 1 96.88 248 ARG A O 1
ATOM 1893 N N . SER A 1 249 ? 11.789 -27.844 -26.547 1 97.31 249 SER A N 1
ATOM 1894 C CA . SER A 1 249 ? 10.453 -28.422 -26.641 1 97.31 249 SER A CA 1
ATOM 1895 C C . SER A 1 249 ? 9.883 -28.734 -25.266 1 97.31 249 SER A C 1
ATOM 1897 O O . SER A 1 249 ? 8.727 -28.422 -24.984 1 97.31 249 SER A O 1
ATOM 1899 N N . VAL A 1 250 ? 10.672 -29.344 -24.406 1 97.31 250 VAL A N 1
ATOM 1900 C CA . VAL A 1 250 ? 10.234 -29.703 -23.062 1 97.31 250 VAL A CA 1
ATOM 1901 C C . VAL A 1 250 ? 9.914 -28.438 -22.266 1 97.31 250 VAL A C 1
ATOM 1903 O O . VAL A 1 250 ? 8.914 -28.391 -21.547 1 97.31 250 VAL A O 1
ATOM 1906 N N . PHE A 1 251 ? 10.789 -27.469 -22.422 1 97.62 251 PHE A N 1
ATOM 1907 C CA . PHE A 1 251 ? 10.586 -26.203 -21.734 1 97.62 251 PHE A CA 1
ATOM 1908 C C . PHE A 1 251 ? 9.281 -25.547 -22.172 1 97.62 251 PHE A C 1
ATOM 1910 O O . PHE A 1 251 ? 8.477 -25.125 -21.328 1 97.62 251 PHE A O 1
ATOM 1917 N N . ALA A 1 252 ? 9.016 -25.422 -23.422 1 97.56 252 ALA A N 1
ATOM 1918 C CA . ALA A 1 252 ? 7.812 -24.797 -23.953 1 97.56 252 ALA A CA 1
ATOM 1919 C C . ALA A 1 252 ? 6.555 -25.484 -23.438 1 97.56 252 ALA A C 1
ATOM 1921 O O . ALA A 1 252 ? 5.609 -24.828 -23 1 97.56 252 ALA A O 1
ATOM 1922 N N . ASP A 1 253 ? 6.594 -26.797 -23.5 1 96.44 253 ASP A N 1
ATOM 1923 C CA . ASP A 1 253 ? 5.445 -27.578 -23.062 1 96.44 253 ASP A CA 1
ATOM 1924 C C . ASP A 1 253 ? 5.188 -27.406 -21.562 1 96.44 253 ASP A C 1
ATOM 1926 O O . ASP A 1 253 ? 4.047 -27.172 -21.156 1 96.44 253 ASP A O 1
ATOM 1930 N N . ARG A 1 254 ? 6.211 -27.516 -20.812 1 95.06 254 ARG A N 1
ATOM 1931 C CA . ARG A 1 254 ? 6.102 -27.406 -19.359 1 95.06 254 ARG A CA 1
ATOM 1932 C C . ARG A 1 254 ? 5.637 -26.016 -18.938 1 95.06 254 ARG A C 1
ATOM 1934 O O . ARG A 1 254 ? 4.797 -25.891 -18.047 1 95.06 254 ARG A O 1
ATOM 1941 N N . PHE A 1 255 ? 6.234 -25.031 -19.531 1 96.81 255 PHE A N 1
ATOM 1942 C CA . PHE A 1 255 ? 5.848 -23.656 -19.219 1 96.81 255 PHE A CA 1
ATOM 1943 C C . PHE A 1 255 ? 4.375 -23.422 -19.547 1 96.81 255 PHE A C 1
ATOM 1945 O O . PHE A 1 255 ? 3.637 -22.875 -18.719 1 96.81 255 PHE A O 1
ATOM 1952 N N . ALA A 1 256 ? 3.973 -23.844 -20.672 1 95.06 256 ALA A N 1
ATOM 1953 C CA . ALA A 1 256 ? 2.586 -23.656 -21.094 1 95.06 256 ALA A CA 1
ATOM 1954 C C . ALA A 1 256 ? 1.635 -24.422 -20.172 1 95.06 256 ALA A C 1
ATOM 1956 O O . ALA A 1 256 ? 0.515 -23.984 -19.922 1 95.06 256 ALA A O 1
ATOM 1957 N N . HIS A 1 257 ? 2.08 -25.531 -19.797 1 92.38 257 HIS A N 1
ATOM 1958 C CA . HIS A 1 257 ? 1.276 -26.344 -18.891 1 92.38 257 HIS A CA 1
ATOM 1959 C C . HIS A 1 257 ? 0.949 -25.578 -17.609 1 92.38 257 HIS A C 1
ATOM 1961 O O . HIS A 1 257 ? -0.192 -25.594 -17.141 1 92.38 257 HIS A O 1
ATOM 1967 N N . TYR A 1 258 ? 1.856 -24.875 -17.078 1 91.19 258 TYR A N 1
ATOM 1968 C CA . TYR A 1 258 ? 1.687 -24.188 -15.805 1 91.19 258 TYR A CA 1
ATOM 1969 C C . TYR A 1 258 ? 1.137 -22.781 -16.016 1 91.19 258 TYR A C 1
ATOM 1971 O O . TYR A 1 258 ? 0.174 -22.375 -15.359 1 91.19 258 TYR A O 1
ATOM 1979 N N . VAL A 1 259 ? 1.684 -22.094 -16.938 1 91 259 VAL A N 1
ATOM 1980 C CA . VAL A 1 259 ? 1.41 -20.672 -17.078 1 91 259 VAL A CA 1
ATOM 1981 C C . VAL A 1 259 ? 0.216 -20.453 -18 1 91 259 VAL A C 1
ATOM 1983 O O . VAL A 1 259 ? -0.434 -19.406 -17.969 1 91 259 VAL A O 1
ATOM 1986 N N . GLY A 1 260 ? -0.074 -21.406 -18.844 1 90.44 260 GLY A N 1
ATOM 1987 C CA . GLY A 1 260 ? -1.237 -21.344 -19.719 1 90.44 260 GLY A CA 1
ATOM 1988 C C . GLY A 1 260 ? -0.941 -20.719 -21.062 1 90.44 260 GLY A C 1
ATOM 1989 O O . GLY A 1 260 ? -1.776 -20.75 -21.969 1 90.44 260 GLY A O 1
ATOM 1990 N N . VAL A 1 261 ? 0.187 -20.094 -21.234 1 92.69 261 VAL A N 1
ATOM 1991 C CA . VAL A 1 261 ? 0.625 -19.516 -22.5 1 92.69 261 VAL A CA 1
ATOM 1992 C C . VAL A 1 261 ? 2.096 -19.844 -22.734 1 92.69 261 VAL A C 1
ATOM 1994 O O . VAL A 1 261 ? 2.787 -20.328 -21.828 1 92.69 261 VAL A O 1
ATOM 1997 N N . SER A 1 262 ? 2.543 -19.609 -23.953 1 96.44 262 SER A N 1
ATOM 1998 C CA . SER A 1 262 ? 3.943 -19.875 -24.25 1 96.44 262 SER A CA 1
ATOM 1999 C C . SER A 1 262 ? 4.863 -18.875 -23.562 1 96.44 262 SER A C 1
ATOM 2001 O O . SER A 1 262 ? 4.434 -17.781 -23.203 1 96.44 262 SER A O 1
ATOM 2003 N N . PRO A 1 263 ? 6.148 -19.25 -23.406 1 96.94 263 PRO A N 1
ATOM 2004 C CA . PRO A 1 263 ? 7.094 -18.344 -22.75 1 96.94 263 PRO A CA 1
ATOM 2005 C C . PRO A 1 263 ? 7.211 -17 -23.453 1 96.94 263 PRO A C 1
ATOM 2007 O O . PRO A 1 263 ? 7.195 -15.953 -22.797 1 96.94 263 PRO A O 1
ATOM 2010 N N . MET A 1 264 ? 7.227 -17.016 -24.688 1 95.94 264 MET A N 1
ATOM 2011 C CA . MET A 1 264 ? 7.422 -15.773 -25.438 1 95.94 264 MET A CA 1
ATOM 2012 C C . MET A 1 264 ? 6.168 -14.914 -25.391 1 95.94 264 MET A C 1
ATOM 2014 O O . MET A 1 264 ? 6.254 -13.688 -25.344 1 95.94 264 MET A O 1
ATOM 2018 N N . HIS A 1 265 ? 5.074 -15.531 -25.469 1 94.44 265 HIS A N 1
ATOM 2019 C CA . HIS A 1 265 ? 3.826 -14.789 -25.297 1 94.44 265 HIS A CA 1
ATOM 2020 C C . HIS A 1 265 ? 3.744 -14.148 -23.922 1 94.44 265 HIS A C 1
ATOM 2022 O O . HIS A 1 265 ? 3.324 -13 -23.781 1 94.44 265 HIS A O 1
ATOM 2028 N N . TYR A 1 266 ? 4.152 -14.922 -22.938 1 93.69 266 TYR A N 1
ATOM 2029 C CA . TYR A 1 266 ? 4.164 -14.391 -21.594 1 93.69 266 TYR A CA 1
ATOM 2030 C C . TYR A 1 266 ? 5.086 -13.18 -21.484 1 93.69 266 TYR A C 1
ATOM 2032 O O . TYR A 1 266 ? 4.723 -12.164 -20.891 1 93.69 266 TYR A O 1
ATOM 2040 N N . LEU A 1 267 ? 6.242 -13.312 -22.031 1 95 267 LEU A N 1
ATOM 2041 C CA . LEU A 1 267 ? 7.203 -12.219 -22.031 1 95 267 LEU A CA 1
ATOM 2042 C C . LEU A 1 267 ? 6.598 -10.969 -22.672 1 95 267 LEU A C 1
ATOM 2044 O O . LEU A 1 267 ? 6.707 -9.875 -22.125 1 95 267 LEU A O 1
ATOM 2048 N N . GLY A 1 268 ? 5.969 -11.164 -23.75 1 92.94 268 GLY A N 1
ATOM 2049 C CA . GLY A 1 268 ? 5.316 -10.047 -24.422 1 92.94 268 GLY A CA 1
ATOM 2050 C C . GLY A 1 268 ? 4.27 -9.367 -23.547 1 92.94 268 GLY A C 1
ATOM 2051 O O . GLY A 1 268 ? 4.23 -8.141 -23.469 1 92.94 268 GLY A O 1
ATOM 2052 N N . ARG A 1 269 ? 3.451 -10.133 -22.953 1 89.88 269 ARG A N 1
ATOM 2053 C CA . ARG A 1 269 ? 2.41 -9.602 -22.078 1 89.88 269 ARG A CA 1
ATOM 2054 C C . ARG A 1 269 ? 3.016 -8.828 -20.922 1 89.88 269 ARG A C 1
ATOM 2056 O O . ARG A 1 269 ? 2.514 -7.762 -20.547 1 89.88 269 ARG A O 1
ATOM 2063 N N . TRP A 1 270 ? 4.039 -9.406 -20.328 1 90.38 270 TRP A N 1
ATOM 2064 C CA . TRP A 1 270 ? 4.695 -8.766 -19.203 1 90.38 270 TRP A CA 1
ATOM 2065 C C . TRP A 1 270 ? 5.312 -7.43 -19.625 1 90.38 270 TRP A C 1
ATOM 2067 O O . TRP A 1 270 ? 5.176 -6.43 -18.906 1 90.38 270 TRP A O 1
ATOM 2077 N N . ARG A 1 271 ? 5.965 -7.43 -20.719 1 92.38 271 ARG A N 1
ATOM 2078 C CA . ARG A 1 271 ? 6.539 -6.191 -21.25 1 92.38 271 ARG A CA 1
ATOM 2079 C C . ARG A 1 271 ? 5.465 -5.121 -21.422 1 92.38 271 ARG A C 1
ATOM 2081 O O . ARG A 1 271 ? 5.688 -3.955 -21.094 1 92.38 271 ARG A O 1
ATOM 2088 N N . MET A 1 272 ? 4.34 -5.512 -21.891 1 90 272 MET A N 1
ATOM 2089 C CA . MET A 1 272 ? 3.254 -4.559 -22.109 1 90 272 MET A CA 1
ATOM 2090 C C . MET A 1 272 ? 2.699 -4.055 -20.781 1 90 272 MET A C 1
ATOM 2092 O O . MET A 1 272 ? 2.316 -2.887 -20.672 1 90 272 MET A O 1
ATOM 2096 N N . GLN A 1 273 ? 2.6 -4.953 -19.875 1 85.5 273 GLN A N 1
ATOM 2097 C CA . GLN A 1 273 ? 2.178 -4.527 -18.531 1 85.5 273 GLN A CA 1
ATOM 2098 C C . GLN A 1 273 ? 3.119 -3.471 -17.969 1 85.5 273 GLN A C 1
ATOM 2100 O O . GLN A 1 273 ? 2.672 -2.484 -17.391 1 85.5 273 GLN A O 1
ATOM 2105 N N . LEU A 1 274 ? 4.379 -3.699 -18.078 1 87.25 274 LEU A N 1
ATOM 2106 C CA . LEU A 1 274 ? 5.371 -2.727 -17.641 1 87.25 274 LEU A CA 1
ATOM 2107 C C . LEU A 1 274 ? 5.242 -1.424 -18.422 1 87.25 274 LEU A C 1
ATOM 2109 O O . LEU A 1 274 ? 5.355 -0.337 -17.844 1 87.25 274 LEU A O 1
ATOM 2113 N N . ALA A 1 275 ? 5.023 -1.591 -19.672 1 89.38 275 ALA A N 1
ATOM 2114 C CA . ALA A 1 275 ? 4.879 -0.421 -20.531 1 89.38 275 ALA A CA 1
ATOM 2115 C C . ALA A 1 275 ? 3.713 0.453 -20.078 1 89.38 275 ALA A C 1
ATOM 2117 O O . ALA A 1 275 ? 3.834 1.679 -20.031 1 89.38 275 ALA A O 1
ATOM 2118 N N . VAL A 1 276 ? 2.666 -0.169 -19.797 1 83.25 276 VAL A N 1
ATOM 2119 C CA . VAL A 1 276 ? 1.479 0.543 -19.328 1 83.25 276 VAL A CA 1
ATOM 2120 C C . VAL A 1 276 ? 1.809 1.331 -18.062 1 83.25 276 VAL A C 1
ATOM 2122 O O . VAL A 1 276 ? 1.432 2.498 -17.938 1 83.25 276 VAL A O 1
ATOM 2125 N N . ARG A 1 277 ? 2.465 0.756 -17.188 1 78.44 277 ARG A N 1
ATOM 2126 C CA . ARG A 1 277 ? 2.854 1.409 -15.938 1 78.44 277 ARG A CA 1
ATOM 2127 C C . ARG A 1 277 ? 3.785 2.586 -16.203 1 78.44 277 ARG A C 1
ATOM 2129 O O . ARG A 1 277 ? 3.635 3.652 -15.602 1 78.44 277 ARG A O 1
ATOM 2136 N N . HIS A 1 278 ? 4.691 2.309 -17.047 1 82.69 278 HIS A N 1
ATOM 2137 C CA . HIS A 1 278 ? 5.668 3.346 -17.375 1 82.69 278 HIS A CA 1
ATOM 2138 C C . HIS A 1 278 ? 5.008 4.52 -18.094 1 82.69 278 HIS A C 1
ATOM 2140 O O . HIS A 1 278 ? 5.395 5.672 -17.891 1 82.69 278 HIS A O 1
ATOM 2146 N N . LEU A 1 279 ? 4.082 4.203 -18.906 1 81.31 279 LEU A N 1
ATOM 2147 C CA . LEU A 1 279 ? 3.393 5.238 -19.656 1 81.31 279 LEU A CA 1
ATOM 2148 C C . LEU A 1 279 ? 2.598 6.156 -18.734 1 81.31 279 LEU A C 1
ATOM 2150 O O . LEU A 1 279 ? 2.293 7.297 -19.094 1 81.31 279 LEU A O 1
ATOM 2154 N N . ALA A 1 280 ? 2.287 5.625 -17.641 1 72.88 280 ALA A N 1
ATOM 2155 C CA . ALA A 1 280 ? 1.543 6.41 -16.656 1 72.88 280 ALA A CA 1
ATOM 2156 C C . ALA A 1 280 ? 2.453 7.41 -15.945 1 72.88 280 ALA A C 1
ATOM 2158 O O . ALA A 1 280 ? 1.976 8.352 -15.312 1 72.88 280 ALA A O 1
ATOM 2159 N N . THR A 1 281 ? 3.721 7.156 -15.969 1 69.06 281 THR A N 1
ATOM 2160 C CA . THR A 1 281 ? 4.688 8.078 -15.375 1 69.06 281 THR A CA 1
ATOM 2161 C C . THR A 1 281 ? 4.871 9.305 -16.25 1 69.06 281 THR A C 1
ATOM 2163 O O . THR A 1 281 ? 5.188 9.188 -17.438 1 69.06 281 THR A O 1
ATOM 2166 N N . PRO A 1 282 ? 4.672 10.43 -15.656 1 63.72 282 PRO A N 1
ATOM 2167 C CA . PRO A 1 282 ? 4.82 11.641 -16.469 1 63.72 282 PRO A CA 1
ATOM 2168 C C . PRO A 1 282 ? 6.254 11.875 -16.922 1 63.72 282 PRO A C 1
ATOM 2170 O O . PRO A 1 282 ? 7.199 11.5 -16.234 1 63.72 282 PRO A O 1
ATOM 2173 N N . GLY A 1 283 ? 6.398 12.445 -18.125 1 69.81 283 GLY A N 1
ATOM 2174 C CA . GLY A 1 283 ? 7.695 12.906 -18.594 1 69.81 283 GLY A CA 1
ATOM 2175 C C . GLY A 1 283 ? 8.43 11.867 -19.422 1 69.81 283 GLY A C 1
ATOM 2176 O O . GLY A 1 283 ? 9.492 12.148 -19.984 1 69.81 283 GLY A O 1
ATOM 2177 N N . ILE A 1 284 ? 7.938 10.711 -19.484 1 78.38 284 ILE A N 1
ATOM 2178 C CA . ILE A 1 284 ? 8.594 9.672 -20.266 1 78.38 284 ILE A CA 1
ATOM 2179 C C . ILE A 1 284 ? 7.891 9.516 -21.609 1 78.38 284 ILE A C 1
ATOM 2181 O O . ILE A 1 284 ? 6.664 9.43 -21.672 1 78.38 284 ILE A O 1
ATOM 2185 N N . SER A 1 285 ? 8.641 9.555 -22.656 1 84.69 285 SER A N 1
ATOM 2186 C CA . SER A 1 285 ? 8.055 9.445 -23.984 1 84.69 285 SER A CA 1
ATOM 2187 C C . SER A 1 285 ? 7.676 8.008 -24.312 1 84.69 285 SER A C 1
ATOM 2189 O O . SER A 1 285 ? 8.172 7.07 -23.672 1 84.69 285 SER A O 1
ATOM 2191 N N . VAL A 1 286 ? 6.859 7.863 -25.328 1 88.31 286 VAL A N 1
ATOM 2192 C CA . VAL A 1 286 ? 6.453 6.543 -25.781 1 88.31 286 VAL A CA 1
ATOM 2193 C C . VAL A 1 286 ? 7.676 5.766 -26.281 1 88.31 286 VAL A C 1
ATOM 2195 O O . VAL A 1 286 ? 7.82 4.574 -25.984 1 88.31 286 VAL A O 1
ATOM 2198 N N . ALA A 1 287 ? 8.523 6.492 -27.031 1 90.38 287 ALA A N 1
ATOM 2199 C CA . ALA A 1 287 ? 9.742 5.871 -27.547 1 90.38 287 ALA A CA 1
ATOM 2200 C C . ALA A 1 287 ? 10.633 5.367 -26.422 1 90.38 287 ALA A C 1
ATOM 2202 O O . ALA A 1 287 ? 11.188 4.27 -26.5 1 90.38 287 ALA A O 1
ATOM 2203 N N . GLN A 1 288 ? 10.734 6.133 -25.422 1 90.44 288 GLN A N 1
ATOM 2204 C CA . GLN A 1 288 ? 11.547 5.754 -24.281 1 90.44 288 GLN A CA 1
ATOM 2205 C C . GLN A 1 288 ? 10.961 4.539 -23.562 1 90.44 288 GLN A C 1
ATOM 2207 O O . GLN A 1 288 ? 11.703 3.645 -23.141 1 90.44 288 GLN A O 1
ATOM 2212 N N . VAL A 1 289 ? 9.695 4.508 -23.438 1 91.94 289 VAL A N 1
ATOM 2213 C CA . VAL A 1 289 ? 9.031 3.379 -22.797 1 91.94 289 VAL A CA 1
ATOM 2214 C C . VAL A 1 289 ? 9.289 2.104 -23.594 1 91.94 289 VAL A C 1
ATOM 2216 O O . VAL A 1 289 ? 9.625 1.063 -23.031 1 91.94 289 VAL A O 1
ATOM 2219 N N . GLY A 1 290 ? 9.125 2.221 -24.922 1 94 290 GLY A N 1
ATOM 2220 C CA . GLY A 1 290 ? 9.406 1.071 -25.766 1 94 290 GLY A CA 1
ATOM 2221 C C . GLY A 1 290 ? 10.805 0.522 -25.594 1 94 290 GLY A C 1
ATOM 2222 O O . GLY A 1 290 ? 10.992 -0.689 -25.453 1 94 290 GLY A O 1
ATOM 2223 N N . ALA A 1 291 ? 11.75 1.409 -25.562 1 91.94 291 ALA A N 1
ATOM 2224 C CA . ALA A 1 291 ? 13.141 1.021 -25.391 1 91.94 291 ALA A CA 1
ATOM 2225 C C . ALA A 1 291 ? 13.367 0.374 -24.031 1 91.94 291 ALA A C 1
ATOM 2227 O O . ALA A 1 291 ? 14.086 -0.618 -23.922 1 91.94 291 ALA A O 1
ATOM 2228 N N . GLU A 1 292 ? 12.742 0.82 -23.078 1 90.5 292 GLU A N 1
ATOM 2229 C CA . GLU A 1 292 ? 12.922 0.355 -21.719 1 90.5 292 GLU A CA 1
ATOM 2230 C C . GLU A 1 292 ? 12.375 -1.059 -21.531 1 90.5 292 GLU A C 1
ATOM 2232 O O . GLU A 1 292 ? 12.875 -1.822 -20.703 1 90.5 292 GLU A O 1
ATOM 2237 N N . VAL A 1 293 ? 11.383 -1.325 -22.312 1 92.94 293 VAL A N 1
ATOM 2238 C CA . VAL A 1 293 ? 10.789 -2.641 -22.109 1 92.94 293 VAL A CA 1
ATOM 2239 C C . VAL A 1 293 ? 11.328 -3.619 -23.156 1 92.94 293 VAL A C 1
ATOM 2241 O O . VAL A 1 293 ? 10.891 -4.77 -23.219 1 92.94 293 VAL A O 1
ATOM 2244 N N . GLY A 1 294 ? 12.273 -3.186 -23.984 1 91.88 294 GLY A N 1
ATOM 2245 C CA . GLY A 1 294 ? 13.047 -4.148 -24.75 1 91.88 294 GLY A CA 1
ATOM 2246 C C . GLY A 1 294 ? 12.766 -4.094 -26.234 1 91.88 294 GLY A C 1
ATOM 2247 O O . GLY A 1 294 ? 13.148 -4.992 -26.984 1 91.88 294 GLY A O 1
ATOM 2248 N N . TYR A 1 295 ? 12.109 -3.102 -26.703 1 94.38 295 TYR A N 1
ATOM 2249 C CA . TYR A 1 295 ? 11.836 -3.01 -28.141 1 94.38 295 TYR A CA 1
ATOM 2250 C C . TYR A 1 295 ? 12.867 -2.131 -28.828 1 94.38 295 TYR A C 1
ATOM 2252 O O . TYR A 1 295 ? 13.281 -1.104 -28.297 1 94.38 295 TYR A O 1
ATOM 2260 N N . GLU A 1 296 ? 13.211 -2.539 -29.969 1 91.38 296 GLU A N 1
ATOM 2261 C CA . GLU A 1 296 ? 14.281 -1.873 -30.703 1 91.38 296 GLU A CA 1
ATOM 2262 C C . GLU A 1 296 ? 13.75 -0.664 -31.469 1 91.38 296 GLU A C 1
ATOM 2264 O O . GLU A 1 296 ? 14.508 0.249 -31.812 1 91.38 296 GLU A O 1
ATOM 2269 N N . SER A 1 297 ? 12.492 -0.694 -31.812 1 93.31 297 SER A N 1
ATOM 2270 C CA . SER A 1 297 ? 11.914 0.416 -32.562 1 93.31 297 SER A CA 1
ATOM 2271 C C . SER A 1 297 ? 10.562 0.819 -32 1 93.31 297 SER A C 1
ATOM 2273 O O . SER A 1 297 ? 9.844 -0.014 -31.438 1 93.31 297 SER A O 1
ATOM 2275 N N . GLU A 1 298 ? 10.258 2.082 -32.188 1 93.19 298 GLU A N 1
ATOM 2276 C CA . GLU A 1 298 ? 8.961 2.588 -31.75 1 93.19 298 GLU A CA 1
ATOM 2277 C C . GLU A 1 298 ? 7.824 1.928 -32.531 1 93.19 298 GLU A C 1
ATOM 2279 O O . GLU A 1 298 ? 6.754 1.669 -31.969 1 93.19 298 GLU A O 1
ATOM 2284 N N . ALA A 1 299 ? 8.109 1.666 -33.781 1 94.19 299 ALA A N 1
ATOM 2285 C CA . ALA A 1 299 ? 7.102 1.019 -34.594 1 94.19 299 ALA A CA 1
ATOM 2286 C C . ALA A 1 299 ? 6.762 -0.372 -34.062 1 94.19 299 ALA A C 1
ATOM 2288 O O . ALA A 1 299 ? 5.59 -0.734 -33.969 1 94.19 299 ALA A O 1
ATOM 2289 N N . ALA A 1 300 ? 7.758 -1.096 -33.812 1 94.38 300 ALA A N 1
ATOM 2290 C CA . ALA A 1 300 ? 7.555 -2.438 -33.281 1 94.38 300 ALA A CA 1
ATOM 2291 C C . ALA A 1 300 ? 6.824 -2.383 -31.922 1 94.38 300 ALA A C 1
ATOM 2293 O O . ALA A 1 300 ? 5.934 -3.195 -31.672 1 94.38 300 ALA A O 1
ATOM 2294 N N . PHE A 1 301 ? 7.207 -1.48 -31.109 1 95.5 301 P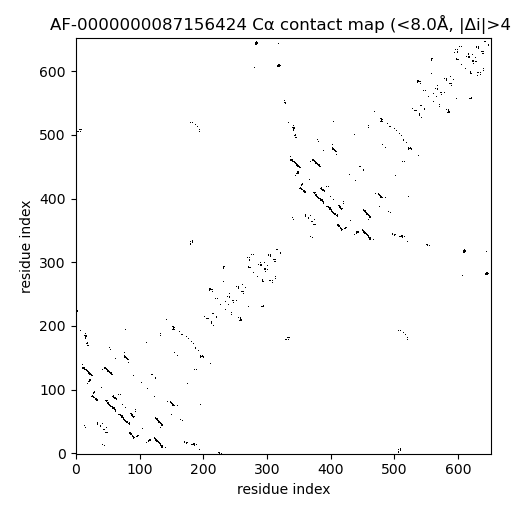HE A N 1
ATOM 2295 C CA . PHE A 1 301 ? 6.555 -1.292 -29.828 1 95.5 301 PHE A CA 1
ATOM 2296 C C . PHE A 1 301 ? 5.086 -0.932 -30 1 95.5 301 PHE A C 1
ATOM 2298 O O . PHE A 1 301 ? 4.211 -1.518 -29.359 1 95.5 301 PHE A O 1
ATOM 2305 N N . ASN A 1 302 ? 4.848 -0.044 -30.859 1 94.75 302 ASN A N 1
ATOM 2306 C CA . ASN A 1 302 ? 3.48 0.399 -31.109 1 94.75 302 ASN A CA 1
ATOM 2307 C C . ASN A 1 302 ? 2.592 -0.755 -31.562 1 94.75 302 ASN A C 1
ATOM 2309 O O . ASN A 1 302 ? 1.46 -0.896 -31.094 1 94.75 302 ASN A O 1
ATOM 2313 N N . ARG A 1 303 ? 3.062 -1.529 -32.438 1 94.38 303 ARG A N 1
ATOM 2314 C CA . ARG A 1 303 ? 2.314 -2.676 -32.938 1 94.38 303 ARG A CA 1
ATOM 2315 C C . ARG A 1 303 ? 2.012 -3.666 -31.812 1 94.38 303 ARG A C 1
ATOM 2317 O O . ARG A 1 303 ? 0.88 -4.137 -31.672 1 94.38 303 ARG A O 1
ATOM 2324 N N . ALA A 1 304 ? 2.977 -3.928 -31.094 1 93.5 304 ALA A N 1
ATOM 2325 C CA . ALA A 1 304 ? 2.82 -4.879 -30 1 93.5 304 ALA A CA 1
ATOM 2326 C C . ALA A 1 304 ? 1.844 -4.348 -28.953 1 93.5 304 ALA A C 1
ATOM 2328 O O . ALA A 1 304 ? 0.991 -5.09 -28.453 1 93.5 304 ALA A O 1
ATOM 2329 N N . PHE A 1 305 ? 2.031 -3.129 -28.578 1 93.56 305 PHE A N 1
ATOM 2330 C CA . PHE A 1 305 ? 1.165 -2.498 -27.594 1 93.56 305 PHE A CA 1
ATOM 2331 C C . PHE A 1 305 ? -0.291 -2.543 -28.047 1 93.56 305 PHE A C 1
ATOM 2333 O O . PHE A 1 305 ? -1.172 -2.932 -27.281 1 93.56 305 PHE A O 1
ATOM 2340 N N . LYS A 1 306 ? -0.514 -2.232 -29.25 1 91.81 306 LYS A N 1
ATOM 2341 C CA . LYS A 1 306 ? -1.872 -2.26 -29.781 1 91.81 306 LYS A CA 1
ATOM 2342 C C . LYS A 1 306 ? -2.445 -3.674 -29.766 1 91.81 306 LYS A C 1
ATOM 2344 O O . LYS A 1 306 ? -3.619 -3.867 -29.438 1 91.81 306 LYS A O 1
ATOM 2349 N N . LYS A 1 307 ? -1.673 -4.543 -30.125 1 90.69 307 LYS A N 1
ATOM 2350 C CA . LYS A 1 307 ? -2.104 -5.938 -30.141 1 90.69 307 LYS A CA 1
ATOM 2351 C C . LYS A 1 307 ? -2.535 -6.395 -28.734 1 90.69 307 LYS A C 1
ATOM 2353 O O . LYS A 1 307 ? -3.561 -7.062 -28.594 1 90.69 307 LYS A O 1
ATOM 2358 N N . HIS A 1 308 ? -1.8 -5.996 -27.734 1 86.94 308 HIS A N 1
ATOM 2359 C CA . HIS A 1 308 ? -2.02 -6.512 -26.391 1 86.94 308 HIS A CA 1
ATOM 2360 C C . HIS A 1 308 ? -3.012 -5.645 -25.625 1 86.94 308 HIS A C 1
ATOM 2362 O O . HIS A 1 308 ? -3.799 -6.152 -24.812 1 86.94 308 HIS A O 1
ATOM 2368 N N . VAL A 1 309 ? -2.955 -4.34 -25.828 1 83.38 309 VAL A N 1
ATOM 2369 C CA . VAL A 1 309 ? -3.736 -3.404 -25.016 1 83.38 309 VAL A CA 1
ATOM 2370 C C . VAL A 1 309 ? -4.977 -2.969 -25.797 1 83.38 309 VAL A C 1
ATOM 2372 O O . VAL A 1 309 ? -5.957 -2.512 -25.203 1 83.38 309 VAL A O 1
ATOM 2375 N N . GLY A 1 310 ? -4.898 -3.09 -27.062 1 84.81 310 GLY A N 1
ATOM 2376 C CA . GLY A 1 310 ? -6.062 -2.803 -27.891 1 84.81 310 GLY A CA 1
ATOM 2377 C C . GLY A 1 310 ? -6.012 -1.431 -28.531 1 84.81 310 GLY A C 1
ATOM 2378 O O . GLY A 1 310 ? -6.73 -1.165 -29.5 1 84.81 310 GLY A O 1
ATOM 2379 N N . VAL A 1 311 ? -5.242 -0.496 -28.016 1 85.88 311 VAL A N 1
ATOM 2380 C CA . VAL A 1 311 ? -5.066 0.842 -28.578 1 85.88 311 VAL A CA 1
ATOM 2381 C C . VAL A 1 311 ? -3.582 1.204 -28.578 1 85.88 311 VAL A C 1
ATOM 2383 O O . VAL A 1 311 ? -2.797 0.659 -27.812 1 85.88 311 VAL A O 1
ATOM 2386 N N . PRO A 1 312 ? -3.256 2.098 -29.5 1 88.81 312 PRO A N 1
ATOM 2387 C CA . PRO A 1 312 ? -1.857 2.529 -29.5 1 88.81 312 PRO A CA 1
ATOM 2388 C C . PRO A 1 312 ? -1.466 3.229 -28.188 1 88.81 312 PRO A C 1
ATOM 2390 O O . PRO A 1 312 ? -2.322 3.803 -27.516 1 88.81 312 PRO A O 1
ATOM 2393 N N . PRO A 1 313 ? -0.168 3.182 -27.812 1 87.38 313 PRO A N 1
ATOM 2394 C CA . PRO A 1 313 ? 0.273 3.762 -26.547 1 87.38 313 PRO A CA 1
ATOM 2395 C C . PRO A 1 313 ? -0.079 5.242 -26.422 1 87.38 313 PRO A C 1
ATOM 2397 O O . PRO A 1 313 ? -0.458 5.699 -25.328 1 87.38 313 PRO A O 1
ATOM 2400 N N . GLY A 1 314 ? 0.101 5.977 -27.484 1 82.25 314 GLY A N 1
ATOM 2401 C CA . GLY A 1 314 ? -0.27 7.379 -27.453 1 82.25 314 GLY A CA 1
ATOM 2402 C C . GLY A 1 314 ? -1.735 7.605 -27.125 1 82.25 314 GLY A C 1
ATOM 2403 O O . GLY A 1 314 ? -2.074 8.484 -26.344 1 82.25 314 GLY A O 1
ATOM 2404 N N . SER A 1 315 ? -2.559 6.781 -27.812 1 80.75 315 SER A N 1
ATOM 2405 C CA . SER A 1 315 ? -3.996 6.855 -27.578 1 80.75 315 SER A CA 1
ATOM 2406 C C . SER A 1 315 ? -4.344 6.441 -26.141 1 80.75 315 SER A C 1
ATOM 2408 O O . SER A 1 315 ? -5.211 7.047 -25.516 1 80.75 315 SER A O 1
ATOM 2410 N N . TRP A 1 316 ? -3.717 5.422 -25.734 1 77.5 316 TRP A N 1
ATOM 2411 C CA . TRP A 1 316 ? -3.926 4.945 -24.375 1 77.5 316 TRP A CA 1
ATOM 2412 C C . TRP A 1 316 ? -3.639 6.047 -23.359 1 77.5 316 TRP A C 1
ATOM 2414 O O . TRP A 1 316 ? -4.426 6.27 -22.438 1 77.5 316 TRP A O 1
ATOM 2424 N N . ARG A 1 317 ? -2.602 6.68 -23.516 1 75.31 317 ARG A N 1
ATOM 2425 C CA . ARG A 1 317 ? -2.195 7.746 -22.609 1 75.31 317 ARG A CA 1
ATOM 2426 C C . ARG A 1 317 ? -3.201 8.891 -22.609 1 75.31 317 ARG A C 1
ATOM 2428 O O . ARG A 1 317 ? -3.475 9.492 -21.578 1 75.31 317 ARG A O 1
ATOM 2435 N N . ARG A 1 318 ? -3.723 9.117 -23.828 1 70.31 318 ARG A N 1
ATOM 2436 C CA . ARG A 1 318 ? -4.66 10.227 -23.984 1 70.31 318 ARG A CA 1
ATOM 2437 C C . ARG A 1 318 ? -6.059 9.828 -23.516 1 70.31 318 ARG A C 1
ATOM 2439 O O . ARG A 1 318 ? -6.953 10.672 -23.438 1 70.31 318 ARG A O 1
ATOM 2446 N N . GLY A 1 319 ? -6.172 8.609 -22.922 1 62.12 319 GLY A N 1
ATOM 2447 C CA . GLY A 1 319 ? -7.473 8.164 -22.453 1 62.12 319 GLY A CA 1
ATOM 2448 C C . GLY A 1 319 ? -8.383 7.688 -23.578 1 62.12 319 GLY A C 1
ATOM 2449 O O . GLY A 1 319 ? -9.602 7.602 -23.406 1 62.12 319 GLY A O 1
ATOM 2450 N N . LYS A 1 320 ? -8.047 7.641 -24.922 1 52.66 320 LYS A N 1
ATOM 2451 C CA . LYS A 1 320 ? -8.945 7.281 -26.016 1 52.66 320 LYS A CA 1
ATOM 2452 C C . LYS A 1 320 ? -9.258 5.785 -26 1 52.66 320 LYS A C 1
ATOM 2454 O O . LYS A 1 320 ? -8.352 4.961 -25.828 1 52.66 320 LYS A O 1
ATOM 2459 N N . SER A 1 321 ? -10.406 5.379 -25.453 1 47.84 321 SER A N 1
ATOM 2460 C CA . SER A 1 321 ? -11 4.047 -25.531 1 47.84 321 SER A CA 1
ATOM 2461 C C . SER A 1 321 ? -11.086 3.57 -26.969 1 47.84 321 SER A C 1
ATOM 2463 O O . SER A 1 321 ? -11.188 4.383 -27.891 1 47.84 321 SER A O 1
ATOM 2465 N N . SER A 1 322 ? -10.57 2.432 -27.375 1 43.81 322 SER A N 1
ATOM 2466 C CA . SER A 1 322 ? -10.898 1.796 -28.656 1 43.81 322 SER A CA 1
ATOM 2467 C C . SER A 1 322 ? -12.398 1.852 -28.938 1 43.81 322 SER A C 1
ATOM 2469 O O . SER A 1 322 ? -13.211 1.668 -28.031 1 43.81 322 SER A O 1
ATOM 2471 N N . PRO A 1 323 ? -12.883 2.371 -30.219 1 33.53 323 PRO A N 1
ATOM 2472 C CA . PRO A 1 323 ? -14.25 2 -30.609 1 33.53 323 PRO A CA 1
ATOM 2473 C C . PRO A 1 323 ? -14.516 0.503 -30.453 1 33.53 323 PRO A C 1
ATOM 2475 O O . PRO A 1 323 ? -13.641 -0.315 -30.766 1 33.53 323 PRO A O 1
ATOM 2478 N N . ALA A 1 324 ? -15.422 0.019 -29.531 1 32.69 324 ALA A N 1
ATOM 2479 C CA . ALA A 1 324 ? -15.914 -1.354 -29.562 1 32.69 324 ALA A CA 1
ATOM 2480 C C . ALA A 1 324 ? -16.062 -1.843 -31 1 32.69 324 ALA A C 1
ATOM 2482 O O . ALA A 1 324 ? -16.547 -1.11 -31.875 1 32.69 324 ALA A O 1
ATOM 2483 N N . LEU A 1 325 ? -15.367 -2.869 -31.469 1 28.36 325 LEU A N 1
ATOM 2484 C CA . LEU A 1 325 ? -15.75 -3.572 -32.688 1 28.36 325 LEU A CA 1
ATOM 2485 C C . LEU A 1 325 ? -17.266 -3.625 -32.812 1 28.36 325 LEU A C 1
ATOM 2487 O O . LEU A 1 325 ? -17.953 -4.148 -31.953 1 28.36 325 LEU A O 1
ATOM 2491 N N . GLU A 1 326 ? -17.984 -2.812 -33.562 1 20.98 326 GLU A N 1
ATOM 2492 C CA . GLU A 1 326 ? -19.188 -3.318 -34.219 1 20.98 326 GLU A CA 1
ATOM 2493 C C . GLU A 1 326 ? -18.859 -4.527 -35.094 1 20.98 326 GLU A C 1
ATOM 2495 O O . GLU A 1 326 ? -17.859 -4.535 -35.812 1 20.98 326 GLU A O 1
ATOM 2500 N N . MET B 1 1 ? -14.875 12.18 6.043 1 77.44 1 MET B N 1
ATOM 2501 C CA . MET B 1 1 ? -13.758 12.328 5.121 1 77.44 1 MET B CA 1
ATOM 2502 C C . MET B 1 1 ? -12.43 12.359 5.871 1 77.44 1 MET B C 1
ATOM 2504 O O . MET B 1 1 ? -12.312 13 6.914 1 77.44 1 MET B O 1
ATOM 2508 N N . ASP B 1 2 ? -11.57 11.523 5.426 1 86.25 2 ASP B N 1
ATOM 2509 C CA . ASP B 1 2 ? -10.273 11.367 6.074 1 86.25 2 ASP B CA 1
ATOM 2510 C C . ASP B 1 2 ? -9.172 12.07 5.285 1 86.25 2 ASP B C 1
ATOM 2512 O O . ASP B 1 2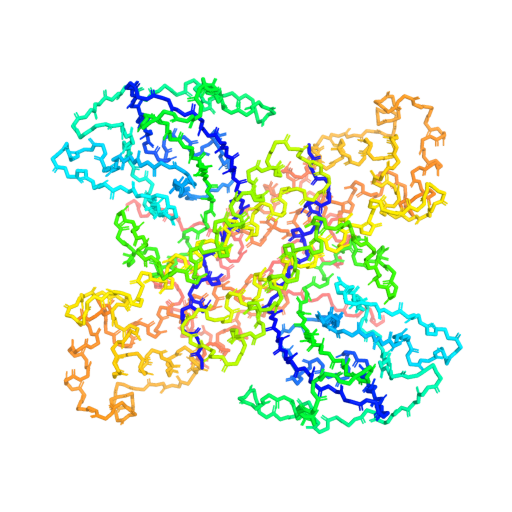 ? -8.578 11.484 4.375 1 86.25 2 ASP B O 1
ATOM 2516 N N . VAL B 1 3 ? -8.844 13.297 5.703 1 87.88 3 VAL B N 1
ATOM 2517 C CA . VAL B 1 3 ? -7.941 14.195 4.988 1 87.88 3 VAL B CA 1
ATOM 2518 C C . VAL B 1 3 ? -6.531 13.602 4.977 1 87.88 3 VAL B C 1
ATOM 2520 O O . VAL B 1 3 ? -5.848 13.633 3.951 1 87.88 3 VAL B O 1
ATOM 2523 N N . LEU B 1 4 ? -6.125 13.078 6.098 1 86.38 4 LEU B N 1
ATOM 2524 C CA . LEU B 1 4 ? -4.781 12.516 6.176 1 86.38 4 LEU B CA 1
ATOM 2525 C C . LEU B 1 4 ? -4.625 11.352 5.203 1 86.38 4 LEU B C 1
ATOM 2527 O O . LEU B 1 4 ? -3.602 11.242 4.52 1 86.38 4 LEU B O 1
ATOM 2531 N N . SER B 1 5 ? -5.59 10.5 5.145 1 86.75 5 SER B N 1
ATOM 2532 C CA . SER B 1 5 ? -5.535 9.383 4.203 1 86.75 5 SER B CA 1
ATOM 2533 C C . SER B 1 5 ? -5.465 9.883 2.762 1 86.75 5 SER B C 1
ATOM 2535 O O . SER B 1 5 ? -4.773 9.297 1.93 1 86.75 5 SER B O 1
ATOM 2537 N N . ASP B 1 6 ? -6.152 10.953 2.492 1 84.38 6 ASP B N 1
ATOM 2538 C CA . ASP B 1 6 ? -6.133 11.516 1.148 1 84.38 6 ASP B CA 1
ATOM 2539 C C . ASP B 1 6 ? -4.715 11.922 0.746 1 84.38 6 ASP B C 1
ATOM 2541 O O . ASP B 1 6 ? -4.27 11.625 -0.364 1 84.38 6 ASP B O 1
ATOM 2545 N N . VAL B 1 7 ? -4.09 12.516 1.657 1 81.38 7 VAL B N 1
ATOM 2546 C CA . VAL B 1 7 ? -2.766 13.039 1.338 1 81.38 7 VAL B CA 1
ATOM 2547 C C . VAL B 1 7 ? -1.747 11.906 1.346 1 81.38 7 VAL B C 1
ATOM 2549 O O . VAL B 1 7 ? -0.803 11.898 0.552 1 81.38 7 VAL B O 1
ATOM 2552 N N . LEU B 1 8 ? -1.973 10.922 2.195 1 81.31 8 LEU B N 1
ATOM 2553 C CA . LEU B 1 8 ? -1.091 9.766 2.238 1 81.31 8 LEU B CA 1
ATOM 2554 C C . LEU B 1 8 ? -1.171 8.977 0.937 1 81.31 8 LEU B C 1
ATOM 2556 O O . LEU B 1 8 ? -0.178 8.383 0.5 1 81.31 8 LEU B O 1
ATOM 2560 N N . LYS B 1 9 ? -2.33 8.906 0.341 1 75.88 9 LYS B N 1
ATOM 2561 C CA . LYS B 1 9 ? -2.498 8.242 -0.948 1 75.88 9 LYS B CA 1
ATOM 2562 C C . LYS B 1 9 ? -1.645 8.906 -2.025 1 75.88 9 LYS B C 1
ATOM 2564 O O . LYS B 1 9 ? -1.213 8.25 -2.975 1 75.88 9 LYS B O 1
ATOM 2569 N N . ALA B 1 10 ? -1.438 10.141 -1.82 1 70.06 10 ALA B N 1
ATOM 2570 C CA . ALA B 1 10 ? -0.648 10.898 -2.783 1 70.06 10 ALA B CA 1
ATOM 2571 C C . ALA B 1 10 ? 0.842 10.617 -2.621 1 70.06 10 ALA B C 1
ATOM 2573 O O . ALA B 1 10 ? 1.627 10.844 -3.545 1 70.06 10 ALA B O 1
ATOM 2574 N N . VAL B 1 11 ? 1.189 10.164 -1.373 1 69.19 11 VAL B N 1
ATOM 2575 C CA . VAL B 1 11 ? 2.57 9.758 -1.124 1 69.19 11 VAL B CA 1
ATOM 2576 C C . VAL B 1 11 ? 2.768 8.305 -1.555 1 69.19 11 VAL B C 1
ATOM 2578 O O . VAL B 1 11 ? 2.316 7.383 -0.873 1 69.19 11 VAL B O 1
ATOM 2581 N N . ARG B 1 12 ? 3.055 8.023 -2.766 1 68.06 12 ARG B N 1
ATOM 2582 C CA . ARG B 1 12 ? 3.238 6.66 -3.256 1 68.06 12 ARG B CA 1
ATOM 2583 C C . ARG B 1 12 ? 4.527 6.051 -2.719 1 68.06 12 ARG B C 1
ATOM 2585 O O . ARG B 1 12 ? 5.621 6.379 -3.191 1 68.06 12 ARG B O 1
ATOM 2592 N N . LEU B 1 13 ? 4.344 5.262 -1.751 1 72.38 13 LEU B N 1
ATOM 2593 C CA . LEU B 1 13 ? 5.512 4.562 -1.222 1 72.38 13 LEU B CA 1
ATOM 2594 C C . LEU B 1 13 ? 5.867 3.365 -2.096 1 72.38 13 LEU B C 1
ATOM 2596 O O . LEU B 1 13 ? 4.984 2.631 -2.541 1 72.38 13 LEU B O 1
ATOM 2600 N N . THR B 1 14 ? 7.043 3.158 -2.766 1 65.38 14 THR B N 1
ATOM 2601 C CA . THR B 1 14 ? 7.398 2.238 -3.84 1 65.38 14 THR B CA 1
ATOM 2602 C C . THR B 1 14 ? 8.297 1.12 -3.32 1 65.38 14 THR B C 1
ATOM 2604 O O . THR B 1 14 ? 8.492 0.109 -3.998 1 65.38 14 THR B O 1
ATOM 2607 N N . GLY B 1 15 ? 8.609 0.934 -2.143 1 69.38 15 GLY B N 1
ATOM 2608 C CA . GLY B 1 15 ? 9.523 -0.106 -1.695 1 69.38 15 GLY B CA 1
ATOM 2609 C C . GLY B 1 15 ? 10.133 0.181 -0.337 1 69.38 15 GLY B C 1
ATOM 2610 O O . GLY B 1 15 ? 10.039 1.3 0.171 1 69.38 15 GLY B O 1
ATOM 2611 N N . ALA B 1 16 ? 10.688 -1.058 0.063 1 80.94 16 ALA B N 1
ATOM 2612 C CA . ALA B 1 16 ? 11.312 -0.896 1.37 1 80.94 16 ALA B CA 1
ATOM 2613 C C . ALA B 1 16 ? 12.453 -1.895 1.559 1 80.94 16 ALA B C 1
ATOM 2615 O O . ALA B 1 16 ? 12.414 -3 1.014 1 80.94 16 ALA B O 1
ATOM 2616 N N . VAL B 1 17 ? 13.445 -1.406 2.074 1 80.44 17 VAL B N 1
ATOM 2617 C CA . VAL B 1 17 ? 14.57 -2.232 2.504 1 80.44 17 VAL B CA 1
ATOM 2618 C C . VAL B 1 17 ? 14.656 -2.234 4.027 1 80.44 17 VAL B C 1
ATOM 2620 O O . VAL B 1 17 ? 14.492 -1.192 4.668 1 80.44 17 VAL B O 1
ATOM 2623 N N . PHE B 1 18 ? 14.805 -3.441 4.539 1 84.38 18 PHE B N 1
ATOM 2624 C CA . PHE B 1 18 ? 14.969 -3.584 5.98 1 84.38 18 PHE B CA 1
ATOM 2625 C C . PHE B 1 18 ? 16.266 -4.32 6.305 1 84.38 18 PHE B C 1
ATOM 2627 O O . PHE B 1 18 ? 16.656 -5.246 5.594 1 84.38 18 PHE B O 1
ATOM 2634 N N . PHE B 1 19 ? 16.906 -3.936 7.285 1 83.81 19 PHE B N 1
ATOM 2635 C CA . PHE B 1 19 ? 18.047 -4.688 7.793 1 83.81 19 PHE B CA 1
ATOM 2636 C C . PHE B 1 19 ? 18.156 -4.551 9.305 1 83.81 19 PHE B C 1
ATOM 2638 O O . PHE B 1 19 ? 17.719 -3.547 9.875 1 83.81 19 PHE B O 1
ATOM 2645 N N . GLU B 1 20 ? 18.656 -5.586 9.883 1 87.25 20 GLU B N 1
ATOM 2646 C CA . GLU B 1 20 ? 18.797 -5.633 11.336 1 87.25 20 GLU B CA 1
ATOM 2647 C C . GLU B 1 20 ? 20.234 -5.363 11.773 1 87.25 20 GLU B C 1
ATOM 2649 O O . GLU B 1 20 ? 21.172 -5.727 11.07 1 87.25 20 GLU B O 1
ATOM 2654 N N . ARG B 1 21 ? 20.328 -4.723 12.914 1 85.38 21 ARG B N 1
ATOM 2655 C CA . ARG B 1 21 ? 21.641 -4.48 13.531 1 85.38 21 ARG B CA 1
ATOM 2656 C C . ARG B 1 21 ? 21.625 -4.879 15 1 85.38 21 ARG B C 1
ATOM 2658 O O . ARG B 1 21 ? 20.719 -4.52 15.742 1 85.38 21 ARG B O 1
ATOM 2665 N N . HIS B 1 22 ? 22.578 -5.699 15.328 1 88.25 22 HIS B N 1
ATOM 2666 C CA . HIS B 1 22 ? 22.875 -6.047 16.719 1 88.25 22 HIS B CA 1
ATOM 2667 C C . HIS B 1 22 ? 24.188 -5.406 17.172 1 88.25 22 HIS B C 1
ATOM 2669 O O . HIS B 1 22 ? 25.25 -5.746 16.672 1 88.25 22 HIS B O 1
ATOM 2675 N N . LEU B 1 23 ? 24.047 -4.5 18.156 1 88.81 23 LEU B N 1
ATOM 2676 C CA . LEU B 1 23 ? 25.188 -3.656 18.5 1 88.81 23 LEU B CA 1
ATOM 2677 C C . LEU B 1 23 ? 25.469 -3.707 20 1 88.81 23 LEU B C 1
ATOM 2679 O O . LEU B 1 23 ? 24.547 -3.752 20.812 1 88.81 23 LEU B O 1
ATOM 2683 N N . HIS B 1 24 ? 26.734 -3.707 20.344 1 89.62 24 HIS B N 1
ATOM 2684 C CA . HIS B 1 24 ? 27.172 -3.576 21.719 1 89.62 24 HIS B CA 1
ATOM 2685 C C . HIS B 1 24 ? 27.984 -2.299 21.922 1 89.62 24 HIS B C 1
ATOM 2687 O O . HIS B 1 24 ? 28.844 -1.968 21.109 1 89.62 24 HIS B O 1
ATOM 2693 N N . ALA B 1 25 ? 27.656 -1.649 22.953 1 88.62 25 ALA B N 1
ATOM 2694 C CA . ALA B 1 25 ? 28.359 -0.401 23.234 1 88.62 25 ALA B CA 1
ATOM 2695 C C . ALA B 1 25 ? 29.859 -0.651 23.469 1 88.62 25 ALA B C 1
ATOM 2697 O O . ALA B 1 25 ? 30.234 -1.688 24.016 1 88.62 25 ALA B O 1
ATOM 2698 N N . PRO B 1 26 ? 30.75 0.184 23.078 1 88.69 26 PRO B N 1
ATOM 2699 C CA . PRO B 1 26 ? 30.422 1.459 22.438 1 88.69 26 PRO B CA 1
ATOM 2700 C C . PRO B 1 26 ? 30.266 1.332 20.922 1 88.69 26 PRO B C 1
ATOM 2702 O O . PRO B 1 26 ? 30.969 0.543 20.281 1 88.69 26 PRO B O 1
ATOM 2705 N N . TRP B 1 27 ? 29.344 2.055 20.281 1 87.88 27 TRP B N 1
ATOM 2706 C CA . TRP B 1 27 ? 29.141 2.045 18.844 1 87.88 27 TRP B CA 1
ATOM 2707 C C . TRP B 1 27 ? 28.547 3.361 18.359 1 87.88 27 TRP B C 1
ATOM 2709 O O . TRP B 1 27 ? 27.922 4.082 19.141 1 87.88 27 TRP B O 1
ATOM 2719 N N . VAL B 1 28 ? 28.891 3.734 17.094 1 88.56 28 VAL B N 1
ATOM 2720 C CA . VAL B 1 28 ? 28.297 4.875 16.406 1 88.56 28 VAL B CA 1
ATOM 2721 C C . VAL B 1 28 ? 28.094 4.539 14.922 1 88.56 28 VAL B C 1
ATOM 2723 O O . VAL B 1 28 ? 28.922 3.861 14.312 1 88.56 28 VAL B O 1
ATOM 2726 N N . GLY B 1 29 ? 26.906 4.82 14.469 1 87 29 GLY B N 1
ATOM 2727 C CA . GLY B 1 29 ? 26.594 4.73 13.055 1 87 29 GLY B CA 1
ATOM 2728 C C . GLY B 1 29 ? 26.078 6.035 12.469 1 87 29 GLY B C 1
ATOM 2729 O O . GLY B 1 29 ? 25.125 6.621 12.992 1 87 29 GLY B O 1
ATOM 2730 N N . GLU B 1 30 ? 26.781 6.469 11.445 1 87.31 30 GLU B N 1
ATOM 2731 C CA . GLU B 1 30 ? 26.328 7.668 10.75 1 87.31 30 GLU B CA 1
ATOM 2732 C C . GLU B 1 30 ? 25.859 7.34 9.336 1 87.31 30 GLU B C 1
ATOM 2734 O O . GLU B 1 30 ? 26.5 6.566 8.625 1 87.31 30 GLU B O 1
ATOM 2739 N N . SER B 1 31 ? 24.703 7.785 9.031 1 86.88 31 SER B N 1
ATOM 2740 C CA . SER B 1 31 ? 24.125 7.598 7.707 1 86.88 31 SER B CA 1
ATOM 2741 C C . SER B 1 31 ? 24.219 8.875 6.883 1 86.88 31 SER B C 1
ATOM 2743 O O . SER B 1 31 ? 23.891 9.961 7.367 1 86.88 31 SER B O 1
ATOM 2745 N N . PRO B 1 32 ? 24.688 8.742 5.652 1 87.5 32 PRO B N 1
ATOM 2746 C CA . PRO B 1 32 ? 24.688 9.914 4.773 1 87.5 32 PRO B CA 1
ATOM 2747 C C . PRO B 1 32 ? 23.281 10.336 4.367 1 87.5 32 PRO B C 1
ATOM 2749 O O . PRO B 1 32 ? 22.312 9.617 4.621 1 87.5 32 PRO B O 1
ATOM 2752 N N . PRO B 1 33 ? 23.234 11.57 3.809 1 89.81 33 PRO B N 1
ATOM 2753 C CA . PRO B 1 33 ? 21.922 11.938 3.266 1 89.81 33 PRO B CA 1
ATOM 2754 C C . PRO B 1 33 ? 21.406 10.914 2.258 1 89.81 33 PRO B C 1
ATOM 2756 O O . PRO B 1 33 ? 22.188 10.375 1.464 1 89.81 33 PRO B O 1
ATOM 2759 N N . SER B 1 34 ? 20.109 10.648 2.344 1 87.56 34 SER B N 1
ATOM 2760 C CA . SER B 1 34 ? 19.516 9.633 1.482 1 87.56 34 SER B CA 1
ATOM 2761 C C . SER B 1 34 ? 19.75 9.953 0.01 1 87.56 34 SER B C 1
ATOM 2763 O O . SER B 1 34 ? 19.875 9.039 -0.815 1 87.56 34 SER B O 1
ATOM 2765 N N . ALA B 1 35 ? 19.781 11.258 -0.312 1 85.88 35 ALA B N 1
ATOM 2766 C CA . ALA B 1 35 ? 20.016 11.672 -1.694 1 85.88 35 ALA B CA 1
ATOM 2767 C C . ALA B 1 35 ? 21.328 11.117 -2.219 1 85.88 35 ALA B C 1
ATOM 2769 O O . ALA B 1 35 ? 21.453 10.797 -3.406 1 85.88 35 ALA B O 1
ATOM 2770 N N . ALA B 1 36 ? 22.266 10.922 -1.3 1 84.94 36 ALA B N 1
ATOM 2771 C CA . ALA B 1 36 ? 23.609 10.461 -1.684 1 84.94 36 ALA B CA 1
ATOM 2772 C C . ALA B 1 36 ? 23.609 8.961 -1.966 1 84.94 36 ALA B C 1
ATOM 2774 O O . ALA B 1 36 ? 24.5 8.461 -2.67 1 84.94 36 ALA B O 1
ATOM 2775 N N . ILE B 1 37 ? 22.609 8.32 -1.463 1 83.19 37 ILE B N 1
ATOM 2776 C CA . ILE B 1 37 ? 22.672 6.863 -1.569 1 83.19 37 ILE B CA 1
ATOM 2777 C C . ILE B 1 37 ? 21.406 6.34 -2.258 1 83.19 37 ILE B C 1
ATOM 2779 O O . ILE B 1 37 ? 21.234 5.129 -2.406 1 83.19 37 ILE B O 1
ATOM 2783 N N . ALA B 1 38 ? 20.547 7.156 -2.684 1 82.94 38 ALA B N 1
ATOM 2784 C CA . ALA B 1 38 ? 19.234 6.789 -3.236 1 82.94 38 ALA B CA 1
ATOM 2785 C C . ALA B 1 38 ? 19.391 5.832 -4.418 1 82.94 38 ALA B C 1
ATOM 2787 O O . ALA B 1 38 ? 18.703 4.812 -4.492 1 82.94 38 ALA B O 1
ATOM 2788 N N . SER B 1 39 ? 20.281 6.102 -5.312 1 77.94 39 SER B N 1
ATOM 2789 C CA . SER B 1 39 ? 20.484 5.293 -6.512 1 77.94 39 SER B CA 1
ATOM 2790 C C . SER B 1 39 ? 20.969 3.889 -6.16 1 77.94 39 SER B C 1
ATOM 2792 O O . SER B 1 39 ? 20.719 2.938 -6.906 1 77.94 39 SER B O 1
ATOM 2794 N N . MET B 1 40 ? 21.594 3.766 -4.973 1 77.75 40 MET B N 1
ATOM 2795 C CA . MET B 1 40 ? 22.172 2.486 -4.555 1 77.75 40 MET B CA 1
ATOM 2796 C C . MET B 1 40 ? 21.125 1.653 -3.805 1 77.75 40 MET B C 1
ATOM 2798 O O . MET B 1 40 ? 21.062 0.435 -3.979 1 77.75 40 MET B O 1
ATOM 2802 N N . VAL B 1 41 ? 20.359 2.32 -3.021 1 77.5 41 VAL B N 1
ATOM 2803 C CA . VAL B 1 41 ? 19.484 1.581 -2.117 1 77.5 41 VAL B CA 1
ATOM 2804 C C . VAL B 1 41 ? 18.094 1.453 -2.732 1 77.5 41 VAL B C 1
ATOM 2806 O O . VAL B 1 41 ? 17.391 0.465 -2.5 1 77.5 41 VAL B O 1
ATOM 2809 N N . MET B 1 42 ? 17.719 2.445 -3.498 1 80.69 42 MET B N 1
ATOM 2810 C CA . MET B 1 42 ? 16.406 2.459 -4.145 1 80.69 42 MET B CA 1
ATOM 2811 C C . MET B 1 42 ? 16.469 3.191 -5.48 1 80.69 42 MET B C 1
ATOM 2813 O O . MET B 1 42 ? 15.922 4.289 -5.617 1 80.69 42 MET B O 1
ATOM 2817 N N . PRO B 1 43 ? 16.938 2.605 -6.465 1 72.25 43 PRO B N 1
ATOM 2818 C CA . PRO B 1 43 ? 17.219 3.283 -7.73 1 72.25 43 PRO B CA 1
ATOM 2819 C C . PRO B 1 43 ? 15.969 3.834 -8.406 1 72.25 43 PRO B C 1
ATOM 2821 O O . PRO B 1 43 ? 16.047 4.809 -9.156 1 72.25 43 PRO B O 1
ATOM 2824 N N . GLU B 1 44 ? 14.805 3.334 -8.07 1 69.62 44 GLU B N 1
ATOM 2825 C CA . GLU B 1 44 ? 13.602 3.758 -8.781 1 69.62 44 GLU B CA 1
ATOM 2826 C C . GLU B 1 44 ? 12.828 4.805 -7.988 1 69.62 44 GLU B C 1
ATOM 2828 O O . GLU B 1 44 ? 11.836 5.348 -8.469 1 69.62 44 GLU B O 1
ATOM 2833 N N . ALA B 1 45 ? 13.344 5.098 -6.797 1 76.56 45 ALA B N 1
ATOM 2834 C CA . ALA B 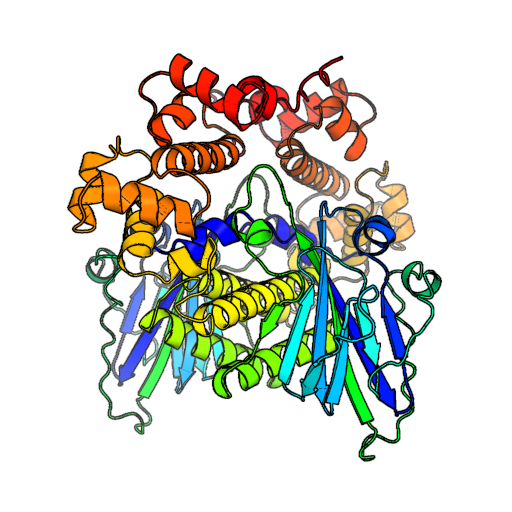1 45 ? 12.609 6.039 -5.953 1 76.56 45 ALA B CA 1
ATOM 2835 C C . ALA B 1 45 ? 13.062 7.473 -6.211 1 76.56 45 ALA B C 1
ATOM 2837 O O . ALA B 1 45 ? 14.258 7.73 -6.402 1 76.56 45 ALA B O 1
ATOM 2838 N N . GLU B 1 46 ? 12.102 8.383 -6.281 1 75.81 46 GLU B N 1
ATOM 2839 C CA . GLU B 1 46 ? 12.422 9.797 -6.418 1 75.81 46 GLU B CA 1
ATOM 2840 C C . GLU B 1 46 ? 12.969 10.375 -5.109 1 75.81 46 GLU B C 1
ATOM 2842 O O . GLU B 1 46 ? 13.82 11.258 -5.121 1 75.81 46 GLU B O 1
ATOM 2847 N N . HIS B 1 47 ? 12.453 9.969 -4.066 1 83.5 47 HIS B N 1
ATOM 2848 C CA . HIS B 1 47 ? 12.82 10.383 -2.717 1 83.5 47 HIS B CA 1
ATOM 2849 C C . HIS B 1 47 ? 12.938 9.18 -1.787 1 83.5 47 HIS B C 1
ATOM 2851 O O . HIS B 1 47 ? 12.148 8.234 -1.888 1 83.5 47 HIS B O 1
ATOM 2857 N N . VAL B 1 48 ? 14.008 9.258 -0.993 1 87.94 48 VAL B N 1
ATOM 2858 C CA . VAL B 1 48 ? 14.242 8.125 -0.1 1 87.94 48 VAL B CA 1
ATOM 2859 C C . VAL B 1 48 ? 14.164 8.594 1.353 1 87.94 48 VAL B C 1
ATOM 2861 O O . VAL B 1 48 ? 14.773 9.594 1.726 1 87.94 48 VAL B O 1
ATOM 2864 N N . ILE B 1 49 ? 13.406 7.883 2.109 1 89.88 49 ILE B N 1
ATOM 2865 C CA . ILE B 1 49 ? 13.203 8.148 3.529 1 89.88 49 ILE B CA 1
ATOM 2866 C C . ILE B 1 49 ? 13.867 7.051 4.359 1 89.88 49 ILE B C 1
ATOM 2868 O O . ILE B 1 49 ? 13.734 5.863 4.055 1 89.88 49 ILE B O 1
ATOM 2872 N N . SER B 1 50 ? 14.68 7.434 5.344 1 90.88 50 SER B N 1
ATOM 2873 C CA . SER B 1 50 ? 15.312 6.457 6.223 1 90.88 50 SER B CA 1
ATOM 2874 C C . SER B 1 50 ? 14.609 6.383 7.57 1 90.88 50 SER B C 1
ATOM 2876 O O . SER B 1 50 ? 13.953 7.344 7.988 1 90.88 50 SER B O 1
ATOM 2878 N N . PHE B 1 51 ? 14.703 5.23 8.188 1 91.62 51 PHE B N 1
ATOM 2879 C CA . PHE B 1 51 ? 14.109 5.07 9.508 1 91.62 51 PHE B CA 1
ATOM 2880 C C . PHE B 1 51 ? 14.93 4.09 10.352 1 91.62 51 PHE B C 1
ATOM 2882 O O . PHE B 1 51 ? 15.664 3.264 9.805 1 91.62 51 PHE B O 1
ATOM 2889 N N . HIS B 1 52 ? 14.828 4.195 11.68 1 92.06 52 HIS B N 1
ATOM 2890 C CA . HIS B 1 52 ? 15.406 3.289 12.664 1 92.06 52 HIS B CA 1
ATOM 2891 C C . HIS B 1 52 ? 14.398 2.959 13.766 1 92.06 52 HIS B C 1
ATOM 2893 O O . HIS B 1 52 ? 13.805 3.861 14.352 1 92.06 52 HIS B O 1
ATOM 2899 N N . ALA B 1 53 ? 14.227 1.721 13.961 1 92.06 53 ALA B N 1
ATOM 2900 C CA . ALA B 1 53 ? 13.375 1.25 15.047 1 92.06 53 ALA B CA 1
ATOM 2901 C C . ALA B 1 53 ? 14.18 0.5 16.094 1 92.06 53 ALA B C 1
ATOM 2903 O O . ALA B 1 53 ? 14.938 -0.42 15.773 1 92.06 53 ALA B O 1
ATOM 2904 N N . ILE B 1 54 ? 14.023 0.888 17.312 1 91.69 54 ILE B N 1
ATOM 2905 C CA . ILE B 1 54 ? 14.727 0.245 18.422 1 91.69 54 ILE B CA 1
ATOM 2906 C C . ILE B 1 54 ? 13.883 -0.895 18.984 1 91.69 54 ILE B C 1
ATOM 2908 O O . ILE B 1 54 ? 12.844 -0.656 19.609 1 91.69 54 ILE B O 1
ATOM 2912 N N . LEU B 1 55 ? 14.312 -2.098 18.766 1 89.88 55 LEU B N 1
ATOM 2913 C CA . LEU B 1 55 ? 13.539 -3.248 19.219 1 89.88 55 LEU B CA 1
ATOM 2914 C C . LEU B 1 55 ? 13.93 -3.645 20.641 1 89.88 55 LEU B C 1
ATOM 2916 O O . LEU B 1 55 ? 13.094 -4.133 21.406 1 89.88 55 LEU B O 1
ATOM 2920 N N . SER B 1 56 ? 15.148 -3.502 20.969 1 90.44 56 SER B N 1
ATOM 2921 C CA . SER B 1 56 ? 15.68 -3.748 22.312 1 90.44 56 SER B CA 1
ATOM 2922 C C . SER B 1 56 ? 16.812 -2.779 22.641 1 90.44 56 SER B C 1
ATOM 2924 O O . SER B 1 56 ? 17.547 -2.342 21.75 1 90.44 56 SER B O 1
ATOM 2926 N N . GLY B 1 57 ? 16.891 -2.469 23.953 1 92.31 57 GLY B N 1
ATOM 2927 C CA . GLY B 1 57 ? 17.922 -1.54 24.391 1 92.31 57 GLY B CA 1
ATOM 2928 C C . GLY B 1 57 ? 17.562 -0.088 24.125 1 92.31 57 GLY B C 1
ATOM 2929 O O . GLY B 1 57 ? 16.375 0.287 24.188 1 92.31 57 GLY B O 1
ATOM 2930 N N . SER B 1 58 ? 18.641 0.732 24.141 1 92.81 58 SER B N 1
ATOM 2931 C CA . SER B 1 58 ? 18.469 2.162 23.922 1 92.81 58 SER B CA 1
ATOM 2932 C C . SER B 1 58 ? 19.641 2.748 23.141 1 92.81 58 SER B C 1
ATOM 2934 O O . SER B 1 58 ? 20.703 2.133 23.047 1 92.81 58 SER B O 1
ATOM 2936 N N . CYS B 1 59 ? 19.359 3.859 22.516 1 92.31 59 CYS B N 1
ATOM 2937 C CA . CYS B 1 59 ? 20.422 4.555 21.812 1 92.31 59 CYS B CA 1
ATOM 2938 C C . CYS B 1 59 ? 20.109 6.039 21.656 1 92.31 59 CYS B C 1
ATOM 2940 O O . CYS B 1 59 ? 19.031 6.488 22.062 1 92.31 59 CYS B O 1
ATOM 2942 N N . TRP B 1 60 ? 21.141 6.684 21.266 1 91.69 60 TRP B N 1
ATOM 2943 C CA . TRP B 1 60 ? 20.984 8.102 20.969 1 91.69 60 TRP B CA 1
ATOM 2944 C C . TRP B 1 60 ? 20.906 8.328 19.453 1 91.69 60 TRP B C 1
ATOM 2946 O O . TRP B 1 60 ? 21.641 7.707 18.688 1 91.69 60 TRP B O 1
ATOM 2956 N N . ALA B 1 61 ? 19.938 9.172 19.078 1 91.56 61 ALA B N 1
ATOM 2957 C CA . ALA B 1 61 ? 19.781 9.484 17.656 1 91.56 61 ALA B CA 1
ATOM 2958 C C . ALA B 1 61 ? 19.688 10.992 17.422 1 91.56 61 ALA B C 1
ATOM 2960 O O . ALA B 1 61 ? 19.141 11.719 18.266 1 91.56 61 ALA B O 1
ATOM 2961 N N . GLY B 1 62 ? 20.203 11.445 16.344 1 90.62 62 GLY B N 1
ATOM 2962 C CA . GLY B 1 62 ? 20.141 12.844 15.969 1 90.62 62 GLY B CA 1
ATOM 2963 C C . GLY B 1 62 ? 20.547 13.094 14.523 1 90.62 62 GLY B C 1
ATOM 2964 O O . GLY B 1 62 ? 20.922 12.156 13.812 1 90.62 62 GLY B O 1
ATOM 2965 N N . LEU B 1 63 ? 20.375 14.297 14.148 1 91.25 63 LEU B N 1
ATOM 2966 C CA . LEU B 1 63 ? 20.859 14.727 12.836 1 91.25 63 LEU B CA 1
ATOM 2967 C C . LEU B 1 63 ? 22.375 14.906 12.852 1 91.25 63 LEU B C 1
ATOM 2969 O O . LEU B 1 63 ? 22.938 15.375 13.836 1 91.25 63 LEU B O 1
ATOM 2973 N N . ALA B 1 64 ? 23.094 14.453 11.82 1 84 64 ALA B N 1
ATOM 2974 C CA . ALA B 1 64 ? 24.547 14.5 11.766 1 84 64 ALA B CA 1
ATOM 2975 C C . ALA B 1 64 ? 25.062 15.945 11.82 1 84 64 ALA B C 1
ATOM 2977 O O . ALA B 1 64 ? 26.141 16.203 12.336 1 84 64 ALA B O 1
ATOM 2978 N N . GLY B 1 65 ? 24.453 16.938 11.305 1 75.06 65 GLY B N 1
ATOM 2979 C CA . GLY B 1 65 ? 24.938 18.297 11.281 1 75.06 65 GLY B CA 1
ATOM 2980 C C . GLY B 1 65 ? 24.672 19.047 12.57 1 75.06 65 GLY B C 1
ATOM 2981 O O . GLY B 1 65 ? 25.125 20.188 12.742 1 75.06 65 GLY B O 1
ATOM 2982 N N . SER B 1 66 ? 23.984 18.5 13.477 1 68.56 66 SER B N 1
ATOM 2983 C CA . SER B 1 66 ? 23.672 19.203 14.719 1 68.56 66 SER B CA 1
ATOM 2984 C C . SER B 1 66 ? 24.172 18.438 15.938 1 68.56 66 SER B C 1
ATOM 2986 O O . SER B 1 66 ? 23.531 17.469 16.375 1 68.56 66 SER B O 1
ATOM 2988 N N . SER B 1 67 ? 25.5 18.328 16.266 1 59.25 67 SER B N 1
ATOM 2989 C CA . SER B 1 67 ? 26.125 17.531 17.312 1 59.25 67 SER B CA 1
ATOM 2990 C C . SER B 1 67 ? 25.328 17.594 18.609 1 59.25 67 SER B C 1
ATOM 2992 O O . SER B 1 67 ? 25.234 16.609 19.328 1 59.25 67 SER B O 1
ATOM 2994 N N . ASP B 1 68 ? 24.812 18.703 19.016 1 61.47 68 ASP B N 1
ATOM 2995 C CA . ASP B 1 68 ? 24.328 18.922 20.375 1 61.47 68 ASP B CA 1
ATOM 2996 C C . ASP B 1 68 ? 22.859 18.484 20.516 1 61.47 68 ASP B C 1
ATOM 2998 O O . ASP B 1 68 ? 22.281 18.578 21.594 1 61.47 68 ASP B O 1
ATOM 3002 N N . SER B 1 69 ? 22.375 17.781 19.469 1 77.5 69 SER B N 1
ATOM 3003 C CA . SER B 1 69 ? 20.938 17.641 19.594 1 77.5 69 SER B CA 1
ATOM 3004 C C . SER B 1 69 ? 20.484 16.203 19.406 1 77.5 69 SER B C 1
ATOM 3006 O O . SER B 1 69 ? 19.453 15.93 18.797 1 77.5 69 SER B O 1
ATOM 3008 N N . SER B 1 70 ? 21.25 15.289 20.219 1 86.75 70 SER B N 1
ATOM 3009 C CA . SER B 1 70 ? 20.781 13.914 20.109 1 86.75 70 SER B CA 1
ATOM 3010 C C . SER B 1 70 ? 19.719 13.602 21.156 1 86.75 70 SER B C 1
ATOM 3012 O O . SER B 1 70 ? 19.75 14.156 22.266 1 86.75 70 SER B O 1
ATOM 3014 N N . ILE B 1 71 ? 18.828 12.805 20.844 1 90.88 71 ILE B N 1
ATOM 3015 C CA . ILE B 1 71 ? 17.734 12.383 21.703 1 90.88 71 ILE B CA 1
ATOM 3016 C C . ILE B 1 71 ? 17.859 10.891 22 1 90.88 71 ILE B C 1
ATOM 3018 O O . ILE B 1 71 ? 18.219 10.102 21.125 1 90.88 71 ILE B O 1
ATOM 3022 N N . ARG B 1 72 ? 17.547 10.617 23.234 1 91.88 72 ARG B N 1
ATOM 3023 C CA . ARG B 1 72 ? 17.609 9.211 23.609 1 91.88 72 ARG B CA 1
ATOM 3024 C C . ARG B 1 72 ? 16.344 8.477 23.188 1 91.88 72 ARG B C 1
ATOM 3026 O O . ARG B 1 72 ? 15.227 8.969 23.391 1 91.88 72 ARG B O 1
ATOM 3033 N N . PHE B 1 73 ? 16.547 7.305 22.594 1 90.69 73 PHE B N 1
ATOM 3034 C CA . PHE B 1 73 ? 15.461 6.43 22.188 1 90.69 73 PHE B CA 1
ATOM 3035 C C . PHE B 1 73 ? 15.516 5.102 22.922 1 90.69 73 PHE B C 1
ATOM 3037 O O . PHE B 1 73 ? 16.609 4.594 23.219 1 90.69 73 PHE B O 1
ATOM 3044 N N . ASN B 1 74 ? 14.359 4.664 23.234 1 91.19 74 ASN B N 1
ATOM 3045 C CA . ASN B 1 74 ? 14.227 3.396 23.953 1 91.19 74 ASN B CA 1
ATOM 3046 C C . ASN B 1 74 ? 13.5 2.352 23.109 1 91.19 74 ASN B C 1
ATOM 3048 O O . ASN B 1 74 ? 12.984 2.664 22.031 1 91.19 74 ASN B O 1
ATOM 3052 N N . ALA B 1 75 ? 13.562 1.08 23.688 1 90.06 75 ALA B N 1
ATOM 3053 C CA . ALA B 1 75 ? 12.859 -0.002 22.984 1 90.06 75 ALA B CA 1
ATOM 3054 C C . ALA B 1 75 ? 11.422 0.387 22.672 1 90.06 75 ALA B C 1
ATOM 3056 O O . ALA B 1 75 ? 10.703 0.892 23.531 1 90.06 75 ALA B O 1
ATOM 3057 N N . GLY B 1 76 ? 11.07 0.162 21.359 1 87 76 GLY B N 1
ATOM 3058 C CA . GLY B 1 76 ? 9.727 0.502 20.938 1 87 76 GLY B CA 1
ATOM 3059 C C . GLY B 1 76 ? 9.648 1.82 20.188 1 87 76 GLY B C 1
ATOM 3060 O O . GLY B 1 76 ? 8.664 2.1 19.5 1 87 76 GLY B O 1
ATOM 3061 N N . ASP B 1 77 ? 10.68 2.619 20.297 1 89.88 77 ASP B N 1
ATOM 3062 C CA . ASP B 1 77 ? 10.688 3.91 19.609 1 89.88 77 ASP B CA 1
ATOM 3063 C C . ASP B 1 77 ? 11.141 3.76 18.156 1 89.88 77 ASP B C 1
ATOM 3065 O O . ASP B 1 77 ? 11.914 2.861 17.828 1 89.88 77 ASP B O 1
ATOM 3069 N N . ILE B 1 78 ? 10.586 4.617 17.328 1 92.25 78 ILE B N 1
ATOM 3070 C CA . ILE B 1 78 ? 10.961 4.684 15.922 1 92.25 78 ILE B CA 1
ATOM 3071 C C . ILE B 1 78 ? 11.336 6.121 15.562 1 92.25 78 ILE B C 1
ATOM 3073 O O . ILE B 1 78 ? 10.664 7.066 15.977 1 92.25 78 ILE B O 1
ATOM 3077 N N . VAL B 1 79 ? 12.406 6.281 14.891 1 92.5 79 VAL B N 1
ATOM 3078 C CA . VAL B 1 79 ? 12.766 7.586 14.344 1 92.5 79 VAL B CA 1
ATOM 3079 C C . VAL B 1 79 ? 12.781 7.527 12.82 1 92.5 79 VAL B C 1
ATOM 3081 O O . VAL B 1 79 ? 13.328 6.59 12.234 1 92.5 79 VAL B O 1
ATOM 3084 N N . ILE B 1 80 ? 12.125 8.461 12.156 1 92.75 80 ILE B N 1
ATOM 3085 C CA . ILE B 1 80 ? 12.062 8.578 10.703 1 92.75 80 ILE B CA 1
ATOM 3086 C C . ILE B 1 80 ? 12.672 9.906 10.273 1 92.75 80 ILE B C 1
ATOM 3088 O O . ILE B 1 80 ? 12.508 10.922 10.953 1 92.75 80 ILE B O 1
ATOM 3092 N N . TYR B 1 81 ? 13.367 9.883 9.211 1 92.56 81 TYR B N 1
ATOM 3093 C CA . TYR B 1 81 ? 13.93 11.086 8.609 1 92.56 81 TYR B CA 1
ATOM 3094 C C . TYR B 1 81 ? 13.289 11.375 7.258 1 92.56 81 TYR B C 1
ATOM 3096 O O . TYR B 1 81 ? 13.852 11.055 6.211 1 92.56 81 TYR B O 1
ATOM 3104 N N . PRO B 1 82 ? 12.164 12.078 7.285 1 89.44 82 PRO B N 1
ATOM 3105 C CA . PRO B 1 82 ? 11.344 12.25 6.082 1 89.44 82 PRO B CA 1
ATOM 3106 C C . PRO B 1 82 ? 12.078 12.977 4.965 1 89.44 82 PRO B C 1
ATOM 3108 O O . PRO B 1 82 ? 11.828 12.727 3.783 1 89.44 82 PRO B O 1
ATOM 3111 N N . MET B 1 83 ? 13.023 13.844 5.27 1 88.25 83 MET B N 1
ATOM 3112 C CA . MET B 1 83 ? 13.727 14.625 4.254 1 88.25 83 MET B CA 1
ATOM 3113 C C . MET B 1 83 ? 15.016 13.938 3.83 1 88.25 83 MET B C 1
ATOM 3115 O O . MET B 1 83 ? 15.734 14.438 2.961 1 88.25 83 MET B O 1
ATOM 3119 N N . GLY B 1 84 ? 15.289 12.867 4.465 1 90 84 GLY B N 1
ATOM 3120 C CA . GLY B 1 84 ? 16.469 12.094 4.098 1 90 84 GLY B CA 1
ATOM 3121 C C . GLY B 1 84 ? 17.75 12.688 4.637 1 90 84 GLY B C 1
ATOM 3122 O O . GLY B 1 84 ? 18.828 12.438 4.094 1 90 84 GLY B O 1
ATOM 3123 N N . ASP B 1 85 ? 17.672 13.414 5.652 1 91 85 ASP B N 1
ATOM 3124 C CA . ASP B 1 85 ? 18.844 14.07 6.23 1 91 85 ASP B CA 1
ATOM 3125 C C . ASP B 1 85 ? 19.844 13.047 6.762 1 91 85 ASP B C 1
ATOM 3127 O O . ASP B 1 85 ? 19.453 11.961 7.184 1 91 85 ASP B O 1
ATOM 3131 N N . ALA B 1 86 ? 21.062 13.5 6.695 1 91.19 86 ALA B N 1
ATOM 3132 C CA . ALA B 1 86 ? 22.094 12.703 7.363 1 91.19 86 ALA B CA 1
ATOM 3133 C C . ALA B 1 86 ? 21.797 12.578 8.859 1 91.19 86 ALA B C 1
ATOM 3135 O O . ALA B 1 86 ? 21.359 13.539 9.492 1 91.19 86 ALA B O 1
ATOM 3136 N N . ASN B 1 87 ? 22.047 11.336 9.375 1 90.88 87 ASN B N 1
ATOM 3137 C CA . ASN B 1 87 ? 21.703 11.109 10.773 1 90.88 87 ASN B CA 1
ATOM 3138 C C . ASN B 1 87 ? 22.719 10.219 11.469 1 90.88 87 ASN B C 1
ATOM 3140 O O . ASN B 1 87 ? 23.531 9.555 10.805 1 90.88 87 ASN B O 1
ATOM 3144 N N . VAL B 1 88 ? 22.703 10.312 12.789 1 90.19 88 VAL B N 1
ATOM 3145 C CA . VAL B 1 88 ? 23.656 9.562 13.602 1 90.19 88 VAL B CA 1
ATOM 3146 C C . VAL B 1 88 ? 22.906 8.789 14.688 1 90.19 88 VAL B C 1
ATOM 3148 O O . VAL B 1 88 ? 21.984 9.32 15.312 1 90.19 88 VAL B O 1
ATOM 3151 N N . LEU B 1 89 ? 23.25 7.527 14.828 1 91.19 89 LEU B N 1
ATOM 3152 C CA . LEU B 1 89 ? 22.859 6.688 15.953 1 91.19 89 LEU B CA 1
ATOM 3153 C C . LEU B 1 89 ? 24.078 6.273 16.766 1 91.19 89 LEU B C 1
ATOM 3155 O O . LEU B 1 89 ? 25.125 5.953 16.203 1 91.19 89 LEU B O 1
ATOM 3159 N N . SER B 1 90 ? 23.922 6.352 18.078 1 91.12 90 SER B N 1
ATOM 3160 C CA . SER B 1 90 ? 25.094 6.02 18.875 1 91.12 90 SER B CA 1
ATOM 3161 C C . SER B 1 90 ? 24.703 5.48 20.25 1 91.12 90 SER B C 1
ATOM 3163 O O . SER B 1 90 ? 23.562 5.641 20.672 1 91.12 90 SER B O 1
ATOM 3165 N N . SER B 1 91 ? 25.703 4.797 20.891 1 92 91 SER B N 1
ATOM 3166 C CA . SER B 1 91 ? 25.484 4.258 22.234 1 92 91 SER B CA 1
ATOM 3167 C C . SER B 1 91 ? 25.641 5.336 23.297 1 92 91 SER B C 1
ATOM 3169 O O . SER B 1 91 ? 25.25 5.148 24.453 1 92 91 SER B O 1
ATOM 3171 N N . ALA B 1 92 ? 26.266 6.426 22.891 1 89.75 92 ALA B N 1
ATOM 3172 C CA . ALA B 1 92 ? 26.422 7.559 23.797 1 89.75 92 ALA B CA 1
ATOM 3173 C C . ALA B 1 92 ? 26.25 8.883 23.062 1 89.75 92 ALA B C 1
ATOM 3175 O O . ALA B 1 92 ? 26.438 8.945 21.844 1 89.75 92 ALA B O 1
ATOM 3176 N N . GLN B 1 93 ? 25.859 9.859 23.828 1 89.25 93 GLN B N 1
ATOM 3177 C CA . GLN B 1 93 ? 25.656 11.18 23.234 1 89.25 93 GLN B CA 1
ATOM 3178 C C . GLN B 1 93 ? 26.953 11.734 22.656 1 89.25 93 GLN B C 1
ATOM 3180 O O . GLN B 1 93 ? 28.016 11.555 23.25 1 89.25 93 GLN B O 1
ATOM 3185 N N . GLY B 1 94 ? 26.844 12.391 21.609 1 85.12 94 GLY B N 1
ATOM 3186 C CA . GLY B 1 94 ? 27.953 13.164 21.094 1 85.12 94 GLY B CA 1
ATOM 3187 C C . GLY B 1 94 ? 28.906 12.336 20.234 1 85.12 94 GLY B C 1
ATOM 3188 O O . GLY B 1 94 ? 29.875 12.875 19.672 1 85.12 94 GLY B O 1
ATOM 3189 N N . MET B 1 95 ? 28.703 11.055 20.141 1 85.5 95 MET B N 1
ATOM 3190 C CA . MET B 1 95 ? 29.562 10.227 19.312 1 85.5 95 MET B CA 1
ATOM 3191 C C . MET B 1 95 ? 29.375 10.547 17.828 1 85.5 95 MET B C 1
ATOM 3193 O O . MET B 1 95 ? 28.25 10.852 17.406 1 85.5 95 MET B O 1
ATOM 3197 N N . ARG B 1 96 ? 30.469 10.516 17.062 1 84.44 96 ARG B N 1
ATOM 3198 C CA . ARG B 1 96 ? 30.422 10.711 15.617 1 84.44 96 ARG B CA 1
ATOM 3199 C C . ARG B 1 96 ? 31.203 9.633 14.891 1 84.44 96 ARG B C 1
ATOM 3201 O O . ARG B 1 96 ? 32.156 9.078 15.438 1 84.44 96 ARG B O 1
ATOM 3208 N N . GLY B 1 97 ? 30.625 9.266 13.797 1 79.38 97 GLY B N 1
ATOM 3209 C CA . GLY B 1 97 ? 31.297 8.297 12.945 1 79.38 97 GLY B CA 1
ATOM 3210 C C . GLY B 1 97 ? 31.344 8.711 11.492 1 79.38 97 GLY B C 1
ATOM 3211 O O . GLY B 1 97 ? 30.812 9.758 11.117 1 79.38 97 GLY B O 1
ATOM 3212 N N . LEU B 1 98 ? 32.188 7.984 10.703 1 72.44 98 LEU B N 1
ATOM 3213 C CA . LEU B 1 98 ? 32.25 8.227 9.266 1 72.44 98 LEU B CA 1
ATOM 3214 C C . LEU B 1 98 ? 31.281 7.293 8.531 1 72.44 98 LEU B C 1
ATOM 3216 O O . LEU B 1 98 ? 31.281 6.086 8.781 1 72.44 98 LEU B O 1
ATOM 3220 N N . PRO B 1 99 ? 30.359 7.992 7.816 1 66.69 99 PRO B N 1
ATOM 3221 C CA . PRO B 1 99 ? 29.531 7.098 6.988 1 66.69 99 PRO B CA 1
ATOM 3222 C C . PRO B 1 99 ? 30.375 6.277 6.008 1 66.69 99 PRO B C 1
ATOM 3224 O O . PRO B 1 99 ? 31.344 6.781 5.445 1 66.69 99 PRO B O 1
ATOM 3227 N N . ASP B 1 100 ? 30.359 4.934 6.133 1 62.31 100 ASP B N 1
ATOM 3228 C CA . ASP B 1 100 ? 31 4.113 5.109 1 62.31 100 ASP B CA 1
ATOM 3229 C C . ASP B 1 100 ? 30.016 3.791 3.977 1 62.31 100 ASP B C 1
ATOM 3231 O O . ASP B 1 100 ? 29.156 2.922 4.121 1 62.31 100 ASP B O 1
ATOM 3235 N N . LEU B 1 101 ? 30.156 4.449 2.852 1 62.88 101 LEU B N 1
ATOM 3236 C CA . LEU B 1 101 ? 29.266 4.309 1.704 1 62.88 101 LEU B CA 1
ATOM 3237 C C . LEU B 1 101 ? 29.359 2.904 1.115 1 62.88 101 LEU B C 1
ATOM 3239 O O . LEU B 1 101 ? 28.438 2.449 0.441 1 62.88 101 LEU B O 1
ATOM 3243 N N . GLN B 1 102 ? 30.547 2.303 1.391 1 57.53 102 GLN B N 1
ATOM 3244 C CA . GLN B 1 102 ? 30.734 0.975 0.816 1 57.53 102 GLN B CA 1
ATOM 3245 C C . GLN B 1 102 ? 29.703 -0.012 1.368 1 57.53 102 GLN B C 1
ATOM 3247 O O . GLN B 1 102 ? 29.375 -0.997 0.709 1 57.53 102 GLN B O 1
ATOM 3252 N N . ASP B 1 103 ? 29.234 0.364 2.512 1 60.28 103 ASP B N 1
ATOM 3253 C CA . ASP B 1 103 ? 28.234 -0.497 3.135 1 60.28 103 ASP B CA 1
ATOM 3254 C C . ASP B 1 103 ? 26.938 -0.498 2.332 1 60.28 103 ASP B C 1
ATOM 3256 O O . ASP B 1 103 ? 26.188 -1.469 2.371 1 60.28 103 ASP B O 1
ATOM 3260 N N . TYR B 1 104 ? 26.875 0.534 1.544 1 59.41 104 TYR B N 1
ATOM 3261 C CA . TYR B 1 104 ? 25.609 0.708 0.823 1 59.41 104 TYR B CA 1
ATOM 3262 C C . TYR B 1 104 ? 25.734 0.177 -0.602 1 59.41 104 TYR B C 1
ATOM 3264 O O . TYR B 1 104 ? 24.719 -0.027 -1.275 1 59.41 104 TYR B O 1
ATOM 3272 N N . ALA B 1 105 ? 26.953 0.088 -1.123 1 53.75 105 ALA B N 1
ATOM 3273 C CA . ALA B 1 105 ? 27.172 -0.386 -2.484 1 53.75 105 ALA B CA 1
ATOM 3274 C C . ALA B 1 105 ? 27.047 -1.904 -2.568 1 53.75 105 ALA B C 1
ATOM 3276 O O . ALA B 1 105 ? 27.062 -2.477 -3.658 1 53.75 105 ALA B O 1
ATOM 3277 N N . ARG B 1 106 ? 26.906 -2.537 -1.438 1 51.22 106 ARG B N 1
ATOM 3278 C CA . ARG B 1 106 ? 26.906 -3.996 -1.485 1 51.22 106 ARG B CA 1
ATOM 3279 C C . ARG B 1 106 ? 25.656 -4.531 -2.166 1 51.22 106 ARG B C 1
ATOM 3281 O O . ARG B 1 106 ? 24.594 -3.906 -2.105 1 51.22 106 ARG B O 1
ATOM 3288 N N . PRO B 1 107 ? 25.953 -5.609 -2.836 1 46.97 107 PRO B N 1
ATOM 3289 C CA . PRO B 1 107 ? 24.859 -6.262 -3.555 1 46.97 107 PRO B CA 1
ATOM 3290 C C . PRO B 1 107 ? 23.641 -6.512 -2.666 1 46.97 107 PRO B C 1
ATOM 3292 O O . PRO B 1 107 ? 23.766 -6.645 -1.448 1 46.97 107 PRO B O 1
ATOM 3295 N N . LYS B 1 108 ? 22.438 -6.332 -3.207 1 45.59 108 LYS B N 1
ATOM 3296 C CA . LYS B 1 108 ? 21.125 -6.48 -2.596 1 45.59 108 LYS B CA 1
ATOM 3297 C C . LYS B 1 108 ? 21.078 -7.684 -1.658 1 45.59 108 LYS B C 1
ATOM 3299 O O . LYS B 1 108 ? 20.359 -7.676 -0.659 1 45.59 108 LYS B O 1
ATOM 3304 N N . ASP B 1 109 ? 21.828 -8.758 -1.914 1 42.94 109 ASP B N 1
ATOM 3305 C CA . ASP B 1 109 ? 21.75 -10.047 -1.232 1 42.94 109 ASP B CA 1
ATOM 3306 C C . ASP B 1 109 ? 22.5 -10.016 0.094 1 42.94 109 ASP B C 1
ATOM 3308 O O . ASP B 1 109 ? 22.562 -11.023 0.808 1 42.94 109 ASP B O 1
ATOM 3312 N N . ARG B 1 110 ? 23.328 -8.953 0.309 1 42.41 110 ARG B N 1
ATOM 3313 C CA . ARG B 1 110 ? 24.125 -9.07 1.529 1 42.41 110 ARG B CA 1
ATOM 3314 C C . ARG B 1 110 ? 23.656 -8.078 2.586 1 42.41 110 ARG B C 1
ATOM 3316 O O . ARG B 1 110 ? 23.672 -6.863 2.357 1 42.41 110 ARG B O 1
ATOM 3323 N N . PRO B 1 111 ? 23.031 -8.586 3.523 1 44.44 111 PRO B N 1
ATOM 3324 C CA . PRO B 1 111 ? 22.641 -7.723 4.637 1 44.44 111 PRO B CA 1
ATOM 3325 C C . PRO B 1 111 ? 23.766 -6.801 5.098 1 44.44 111 PRO B C 1
ATOM 3327 O O . PRO B 1 111 ? 24.953 -7.137 4.945 1 44.44 111 PRO B O 1
ATOM 3330 N N . LEU B 1 112 ? 23.641 -5.559 5.172 1 46.38 112 LEU B N 1
ATOM 3331 C CA . LEU B 1 112 ? 24.656 -4.668 5.746 1 46.38 112 LEU B CA 1
ATOM 3332 C C . LEU B 1 112 ? 25.328 -5.316 6.953 1 46.38 112 LEU B C 1
ATOM 3334 O O . LEU B 1 112 ? 24.688 -6.098 7.672 1 46.38 112 LEU B O 1
ATOM 3338 N N . PRO B 1 113 ? 26.672 -5.324 7.008 1 37.81 113 PRO B N 1
ATOM 3339 C CA . PRO B 1 113 ? 27.438 -5.922 8.109 1 37.81 113 PRO B CA 1
ATOM 3340 C C . PRO B 1 113 ? 26.891 -5.535 9.484 1 37.81 113 PRO B C 1
ATOM 3342 O O . PRO B 1 113 ? 26.703 -4.348 9.766 1 37.81 113 PRO B O 1
ATOM 3345 N N . ILE B 1 114 ? 26.016 -6.398 9.984 1 39.44 114 ILE B N 1
ATOM 3346 C CA . ILE B 1 114 ? 25.641 -6.387 11.398 1 39.44 114 ILE B CA 1
ATOM 3347 C C . ILE B 1 114 ? 26.875 -6.707 12.25 1 39.44 114 ILE B C 1
ATOM 3349 O O . ILE B 1 114 ? 27.453 -7.785 12.117 1 39.44 114 ILE B O 1
ATOM 3353 N N . VAL B 1 115 ? 27.531 -5.766 12.594 1 35.25 115 VAL B N 1
ATOM 3354 C CA . VAL B 1 115 ? 28.516 -6.145 13.609 1 35.25 115 VAL B CA 1
ATOM 3355 C C . VAL B 1 115 ? 27.797 -6.727 14.82 1 35.25 115 VAL B C 1
ATOM 3357 O O . VAL B 1 115 ? 27.016 -6.035 15.484 1 35.25 115 VAL B O 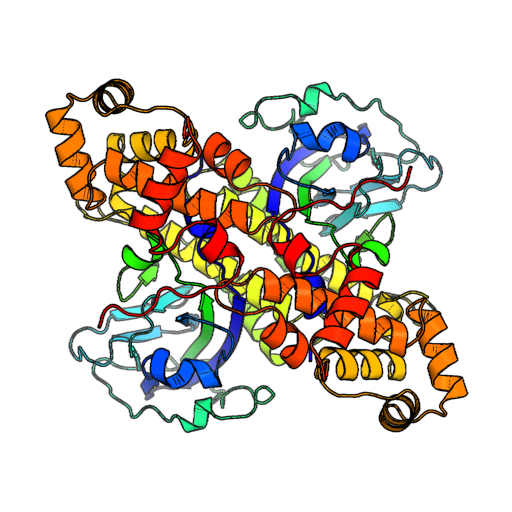1
ATOM 3360 N N . THR B 1 116 ? 27.25 -7.969 14.742 1 35.56 116 THR B N 1
ATOM 3361 C CA . THR B 1 116 ? 26.547 -8.68 15.812 1 35.56 116 THR B CA 1
ATOM 3362 C C . THR B 1 116 ? 27.516 -9.078 16.922 1 35.56 116 THR B C 1
ATOM 3364 O O . THR B 1 116 ? 28.359 -9.945 16.719 1 35.56 116 THR B O 1
ATOM 3367 N N . ARG B 1 117 ? 28.188 -8.32 17.672 1 36.53 117 ARG B N 1
ATOM 3368 C CA . ARG B 1 117 ? 28.734 -9.062 18.812 1 36.53 117 ARG B CA 1
ATOM 3369 C C . ARG B 1 117 ? 27.609 -9.562 19.719 1 36.53 117 ARG B C 1
ATOM 3371 O O . ARG B 1 117 ? 26.734 -8.805 20.109 1 36.53 117 ARG B O 1
ATOM 3378 N N . LEU B 1 118 ? 27.25 -10.852 19.875 1 38.16 118 LEU B N 1
ATOM 3379 C CA . LEU B 1 118 ? 26.328 -11.773 20.531 1 38.16 118 LEU B CA 1
ATOM 3380 C C . LEU B 1 118 ? 26.234 -11.469 22.031 1 38.16 118 LEU B C 1
ATOM 3382 O O . LEU B 1 118 ? 25.594 -12.203 22.766 1 38.16 118 LEU B O 1
ATOM 3386 N N . ASP B 1 119 ? 27 -10.906 22.75 1 40.56 119 ASP B N 1
ATOM 3387 C CA . ASP B 1 119 ? 26.609 -11.047 24.141 1 40.56 119 ASP B CA 1
ATOM 3388 C C . ASP B 1 119 ? 25.391 -10.188 24.469 1 40.56 119 ASP B C 1
ATOM 3390 O O . ASP B 1 119 ? 25.516 -8.984 24.703 1 40.56 119 ASP B O 1
ATOM 3394 N N . ASN B 1 120 ? 24.141 -10.547 24.141 1 48.47 120 ASN B N 1
ATOM 3395 C CA . ASN B 1 120 ? 22.812 -9.953 24.125 1 48.47 120 ASN B CA 1
ATOM 3396 C C . ASN B 1 120 ? 22.453 -9.375 25.484 1 48.47 120 ASN B C 1
ATOM 3398 O O . ASN B 1 120 ? 21.484 -8.609 25.609 1 48.47 120 ASN B O 1
ATOM 3402 N N . ASP B 1 121 ? 22.781 -10.023 26.609 1 49.38 121 ASP B N 1
ATOM 3403 C CA . ASP B 1 121 ? 22.219 -9.711 27.922 1 49.38 121 ASP B CA 1
ATOM 3404 C C . ASP B 1 121 ? 22.922 -8.5 28.531 1 49.38 121 ASP B C 1
ATOM 3406 O O . ASP B 1 121 ? 22.719 -8.188 29.719 1 49.38 121 ASP B O 1
ATOM 3410 N N . SER B 1 122 ? 23.781 -7.891 27.875 1 58.38 122 SER B N 1
ATOM 3411 C CA . SER B 1 122 ? 24.516 -6.844 28.594 1 58.38 122 SER B CA 1
ATOM 3412 C C . SER B 1 122 ? 23.859 -5.48 28.391 1 58.38 122 SER B C 1
ATOM 3414 O O . SER B 1 122 ? 23.188 -5.25 27.375 1 58.38 122 SER B O 1
ATOM 3416 N N . ALA B 1 123 ? 23.625 -4.707 29.5 1 65.69 123 ALA B N 1
ATOM 3417 C CA . ALA B 1 123 ? 23.156 -3.326 29.547 1 65.69 123 ALA B CA 1
ATOM 3418 C C . ALA B 1 123 ? 23.672 -2.531 28.344 1 65.69 123 ALA B C 1
ATOM 3420 O O . ALA B 1 123 ? 23.125 -1.484 28 1 65.69 123 ALA B O 1
ATOM 3421 N N . ASP B 1 124 ? 24.422 -3.209 27.594 1 81.44 124 ASP B N 1
ATOM 3422 C CA . ASP B 1 124 ? 25.094 -2.492 26.516 1 81.44 124 ASP B CA 1
ATOM 3423 C C . ASP B 1 124 ? 24.594 -2.951 25.156 1 81.44 124 ASP B C 1
ATOM 3425 O O . ASP B 1 124 ? 25.094 -2.506 24.109 1 81.44 124 ASP B O 1
ATOM 3429 N N . TYR B 1 125 ? 23.594 -3.701 25.219 1 87.75 125 TYR B N 1
ATOM 3430 C CA . TYR B 1 125 ? 23.125 -4.305 23.969 1 87.75 125 TYR B CA 1
ATOM 3431 C C . TYR B 1 125 ? 21.984 -3.484 23.359 1 87.75 125 TYR B C 1
ATOM 3433 O O . TYR B 1 125 ? 21.109 -2.998 24.078 1 87.75 125 TYR B O 1
ATOM 3441 N N . CYS B 1 126 ? 22.062 -3.207 22 1 91.75 126 CYS B N 1
ATOM 3442 C CA . CYS B 1 126 ? 21.016 -2.529 21.25 1 91.75 126 CYS B CA 1
ATOM 3443 C C . CYS B 1 126 ? 20.672 -3.297 19.969 1 91.75 126 CYS B C 1
ATOM 3445 O O . CYS B 1 126 ? 21.578 -3.688 19.219 1 91.75 126 CYS B O 1
ATOM 3447 N N . HIS B 1 127 ? 19.406 -3.658 19.828 1 91.62 127 HIS B N 1
ATOM 3448 C CA . HIS B 1 127 ? 18.891 -4.312 18.641 1 91.62 127 HIS B CA 1
ATOM 3449 C C . HIS B 1 127 ? 18.016 -3.361 17.812 1 91.62 127 HIS B C 1
ATOM 3451 O O . HIS B 1 127 ? 16.984 -2.898 18.297 1 91.62 127 HIS B O 1
ATOM 3457 N N . LEU B 1 128 ? 18.469 -3.119 16.547 1 91.75 128 LEU B N 1
ATOM 3458 C CA . LEU B 1 128 ? 17.797 -2.148 15.695 1 91.75 128 LEU B CA 1
ATOM 3459 C C . LEU B 1 128 ? 17.297 -2.803 14.414 1 91.75 128 LEU B C 1
ATOM 3461 O O . LEU B 1 128 ? 17.922 -3.73 13.898 1 91.75 128 LEU B O 1
ATOM 3465 N N . VAL B 1 129 ? 16.141 -2.373 14 1 89.94 129 VAL B N 1
ATOM 3466 C CA . VAL B 1 129 ? 15.727 -2.58 12.609 1 89.94 129 VAL B CA 1
ATOM 3467 C C . VAL B 1 129 ? 15.773 -1.252 11.859 1 89.94 129 VAL B C 1
ATOM 3469 O O . VAL B 1 129 ? 15.125 -0.283 12.258 1 89.94 129 VAL B O 1
ATOM 3472 N N . CYS B 1 130 ? 16.547 -1.187 10.812 1 90 130 CYS B N 1
ATOM 3473 C CA . CYS B 1 130 ? 16.688 0.016 10 1 90 130 CYS B CA 1
ATOM 3474 C C . CYS B 1 130 ? 16.219 -0.227 8.57 1 90 130 CYS B C 1
ATOM 3476 O O . CYS B 1 130 ? 16.031 -1.374 8.164 1 90 130 CYS B O 1
ATOM 3478 N N . GLY B 1 131 ? 15.992 0.886 7.922 1 88.88 131 GLY B N 1
ATOM 3479 C CA . GLY B 1 131 ? 15.586 0.694 6.543 1 88.88 131 GLY B CA 1
ATOM 3480 C C . GLY B 1 131 ? 15.344 1.997 5.801 1 88.88 131 GLY B C 1
ATOM 3481 O O . GLY B 1 131 ? 15.633 3.076 6.328 1 88.88 131 GLY B O 1
ATOM 3482 N N . TYR B 1 132 ? 14.961 1.782 4.57 1 88.31 132 TYR B N 1
ATOM 3483 C CA . TYR B 1 132 ? 14.641 2.861 3.643 1 88.31 132 TYR B CA 1
ATOM 3484 C C . TYR B 1 132 ? 13.328 2.59 2.918 1 88.31 132 TYR B C 1
ATOM 3486 O O . TYR B 1 132 ? 12.992 1.436 2.637 1 88.31 132 TYR B O 1
ATOM 3494 N N . PHE B 1 133 ? 12.648 3.541 2.715 1 85.31 133 PHE B N 1
ATOM 3495 C CA . PHE B 1 133 ? 11.547 3.373 1.772 1 85.31 133 PHE B CA 1
ATOM 3496 C C . PHE B 1 133 ? 11.438 4.582 0.852 1 85.31 133 PHE B C 1
ATOM 3498 O O . PHE B 1 133 ? 11.875 5.68 1.202 1 85.31 133 PHE B O 1
ATOM 3505 N N . GLY B 1 134 ? 11.016 4.316 -0.288 1 80.88 134 GLY B N 1
ATOM 3506 C CA . GLY B 1 134 ? 10.914 5.312 -1.344 1 80.88 134 GLY B CA 1
ATOM 3507 C C . GLY B 1 134 ? 9.547 5.957 -1.434 1 80.88 134 GLY B C 1
ATOM 3508 O O . GLY B 1 134 ? 8.547 5.363 -1.022 1 80.88 134 GLY B O 1
ATOM 3509 N N . CYS B 1 135 ? 9.492 7.258 -1.821 1 78.12 135 CYS B N 1
ATOM 3510 C CA . CYS B 1 135 ? 8.211 7.895 -2.105 1 78.12 135 CYS B CA 1
ATOM 3511 C C . CYS B 1 135 ? 8.312 8.797 -3.332 1 78.12 135 CYS B C 1
ATOM 3513 O O . CYS B 1 135 ? 9.398 9.227 -3.705 1 78.12 135 CYS B O 1
ATOM 3515 N N . ASP B 1 136 ? 7.129 8.797 -4.062 1 69 136 ASP B N 1
ATOM 3516 C CA . ASP B 1 136 ? 7.012 9.758 -5.156 1 69 136 ASP B CA 1
ATOM 3517 C C . ASP B 1 136 ? 6.641 11.148 -4.633 1 69 136 ASP B C 1
ATOM 3519 O O . ASP B 1 136 ? 5.684 11.289 -3.871 1 69 136 ASP B O 1
ATOM 3523 N N . ALA B 1 137 ? 7.578 12.078 -4.539 1 58.56 137 ALA B N 1
ATOM 3524 C CA . ALA B 1 137 ? 7.383 13.398 -3.961 1 58.56 137 ALA B CA 1
ATOM 3525 C C . ALA B 1 137 ? 6.57 14.297 -4.895 1 58.56 137 ALA B C 1
ATOM 3527 O O . ALA B 1 137 ? 6.004 15.297 -4.465 1 58.56 137 ALA B O 1
ATOM 3528 N N . ARG B 1 138 ? 6.312 14.164 -6.141 1 59.66 138 ARG B N 1
ATOM 3529 C CA . ARG B 1 138 ? 5.699 15.102 -7.082 1 59.66 138 ARG B CA 1
ATOM 3530 C C . ARG B 1 138 ? 4.215 14.789 -7.27 1 59.66 138 ARG B C 1
ATOM 3532 O O . ARG B 1 138 ? 3.77 13.672 -7.004 1 59.66 138 ARG B O 1
ATOM 3539 N N . PRO B 1 139 ? 3.527 15.922 -7.676 1 55.22 139 PRO B N 1
ATOM 3540 C CA . PRO B 1 139 ? 3.875 17.344 -7.793 1 55.22 139 PRO B CA 1
ATOM 3541 C C . PRO B 1 139 ? 3.656 18.109 -6.488 1 55.22 139 PRO B C 1
ATOM 3543 O O . PRO B 1 139 ? 4.191 19.203 -6.32 1 55.22 139 PRO B O 1
ATOM 3546 N N . PHE B 1 140 ? 2.715 17.609 -5.648 1 60.62 140 PHE B N 1
ATOM 3547 C CA . PHE B 1 140 ? 2.373 18.266 -4.395 1 60.62 140 PHE B CA 1
ATOM 3548 C C . PHE B 1 140 ? 2.086 17.234 -3.305 1 60.62 140 PHE B C 1
ATOM 3550 O O . PHE B 1 140 ? 1.218 16.375 -3.467 1 60.62 140 PHE B O 1
ATOM 3557 N N . ASN B 1 141 ? 3.004 17.297 -2.314 1 68.5 141 ASN B N 1
ATOM 3558 C CA . ASN B 1 141 ? 2.68 16.469 -1.154 1 68.5 141 ASN B CA 1
ATOM 3559 C C . ASN B 1 141 ? 2.768 17.266 0.142 1 68.5 141 ASN B C 1
ATOM 3561 O O . ASN B 1 141 ? 3.85 17.422 0.713 1 68.5 141 ASN B O 1
ATOM 3565 N N . PRO B 1 142 ? 1.607 17.859 0.503 1 72.31 142 PRO B N 1
ATOM 3566 C CA . PRO B 1 142 ? 1.612 18.672 1.72 1 72.31 142 PRO B CA 1
ATOM 3567 C C . PRO B 1 142 ? 2.107 17.906 2.943 1 72.31 142 PRO B C 1
ATOM 3569 O O . PRO B 1 142 ? 2.604 18.516 3.896 1 72.31 142 PRO B O 1
ATOM 3572 N N . LEU B 1 143 ? 1.96 16.641 2.879 1 78.5 143 LEU B N 1
ATOM 3573 C CA . LEU B 1 143 ? 2.346 15.867 4.051 1 78.5 143 LEU B CA 1
ATOM 3574 C C . LEU B 1 143 ? 3.857 15.898 4.25 1 78.5 143 LEU B C 1
ATOM 3576 O O . LEU B 1 143 ? 4.336 16.203 5.348 1 78.5 143 LEU B O 1
ATOM 3580 N N . LEU B 1 144 ? 4.57 15.617 3.182 1 77.19 144 LEU B N 1
ATOM 3581 C CA . LEU B 1 144 ? 6.02 15.523 3.307 1 77.19 144 LEU B CA 1
ATOM 3582 C C . LEU B 1 144 ? 6.613 16.859 3.73 1 77.19 144 LEU B C 1
ATOM 3584 O O . LEU B 1 144 ? 7.531 16.906 4.551 1 77.19 144 LEU B O 1
ATOM 3588 N N . GLU B 1 145 ? 5.992 17.875 3.219 1 77.44 145 GLU B N 1
ATOM 3589 C CA . GLU B 1 145 ? 6.473 19.219 3.535 1 77.44 145 GLU B CA 1
ATOM 3590 C C . GLU B 1 145 ? 6.164 19.594 4.984 1 77.44 145 GLU B C 1
ATOM 3592 O O . GLU B 1 145 ? 6.848 20.438 5.574 1 77.44 145 GLU B O 1
ATOM 3597 N N . ALA B 1 146 ? 5.227 19.031 5.523 1 83.62 146 ALA B N 1
ATOM 3598 C CA . ALA B 1 146 ? 4.758 19.375 6.867 1 83.62 146 ALA B CA 1
ATOM 3599 C C . ALA B 1 146 ? 5.469 18.531 7.926 1 83.62 146 ALA B C 1
ATOM 3601 O O . ALA B 1 146 ? 5.414 18.844 9.117 1 83.62 146 ALA B O 1
ATOM 3602 N N . LEU B 1 147 ? 6.102 17.516 7.531 1 86.5 147 LEU B N 1
ATOM 3603 C CA . LEU B 1 147 ? 6.762 16.625 8.492 1 86.5 147 LEU B CA 1
ATOM 3604 C C . LEU B 1 147 ? 8.07 17.234 8.977 1 86.5 147 LEU B C 1
ATOM 3606 O O . LEU B 1 147 ? 8.75 17.938 8.227 1 86.5 147 LEU B O 1
ATOM 3610 N N . PRO B 1 148 ? 8.359 17.062 10.234 1 88.06 148 PRO B N 1
ATOM 3611 C CA . PRO B 1 148 ? 9.656 17.547 10.734 1 88.06 148 PRO B CA 1
ATOM 3612 C C . PRO B 1 148 ? 10.836 16.781 10.141 1 88.06 148 PRO B C 1
ATOM 3614 O O . PRO B 1 148 ? 10.648 15.742 9.508 1 88.06 148 PRO B O 1
ATOM 3617 N N . ARG B 1 149 ? 11.984 17.312 10.344 1 88.81 149 ARG B N 1
ATOM 3618 C CA . ARG B 1 149 ? 13.195 16.688 9.836 1 88.81 149 ARG B CA 1
ATOM 3619 C C . ARG B 1 149 ? 13.438 15.344 10.523 1 88.81 149 ARG B C 1
ATOM 3621 O O . ARG B 1 149 ? 14.031 14.438 9.938 1 88.81 149 ARG B O 1
ATOM 3628 N N . MET B 1 150 ? 13.094 15.336 11.797 1 88.5 150 MET B N 1
ATOM 3629 C CA . MET B 1 150 ? 13.141 14.109 12.578 1 88.5 150 MET B CA 1
ATOM 3630 C C . MET B 1 150 ? 11.773 13.812 13.195 1 88.5 150 MET B C 1
ATOM 3632 O O . MET B 1 150 ? 11.266 14.594 14 1 88.5 150 MET B O 1
ATOM 3636 N N . LEU B 1 151 ? 11.227 12.75 12.703 1 87.25 151 LEU B N 1
ATOM 3637 C CA . LEU B 1 151 ? 9.922 12.336 13.219 1 87.25 151 LEU B CA 1
ATOM 3638 C C . LEU B 1 151 ? 10.078 11.281 14.305 1 87.25 151 LEU B C 1
ATOM 3640 O O . LEU B 1 151 ? 10.578 10.188 14.039 1 87.25 151 LEU B O 1
ATOM 3644 N N . LEU B 1 152 ? 9.758 11.742 15.508 1 79.38 152 LEU B N 1
ATOM 3645 C CA . LEU B 1 152 ? 9.844 10.867 16.672 1 79.38 152 LEU B CA 1
ATOM 3646 C C . LEU B 1 152 ? 8.461 10.422 17.125 1 79.38 152 LEU B C 1
ATOM 3648 O O . LEU B 1 152 ? 7.52 11.219 17.125 1 79.38 152 LEU B O 1
ATOM 3652 N N . SER B 1 153 ? 8.352 9.18 17.25 1 68.69 153 SER B N 1
ATOM 3653 C CA . SER B 1 153 ? 7.004 8.805 17.672 1 68.69 153 SER B CA 1
ATOM 3654 C C . SER B 1 153 ? 7.016 8.227 19.094 1 68.69 153 SER B C 1
ATOM 3656 O O . SER B 1 153 ? 7.727 7.258 19.359 1 68.69 153 SER B O 1
ATOM 3658 N N . GLN B 1 154 ? 6.543 9.164 19.984 1 72.25 154 GLN B N 1
ATOM 3659 C CA . GLN B 1 154 ? 6.109 8.562 21.234 1 72.25 154 GLN B CA 1
ATOM 3660 C C . GLN B 1 154 ? 4.809 7.781 21.047 1 72.25 154 GLN B C 1
ATOM 3662 O O . GLN B 1 154 ? 3.82 8.32 20.562 1 72.25 154 GLN B O 1
ATOM 3667 N N . MET B 1 155 ? 4.93 6.586 21.156 1 79.81 155 MET B N 1
ATOM 3668 C CA . MET B 1 155 ? 3.768 5.742 20.891 1 79.81 155 MET B CA 1
ATOM 3669 C C . MET B 1 155 ? 3.184 5.188 22.188 1 79.81 155 MET B C 1
ATOM 3671 O O . MET B 1 155 ? 3.906 4.996 23.172 1 79.81 155 MET B O 1
ATOM 3675 N N . SER B 1 156 ? 1.906 5.141 22.203 1 81.94 156 SER B N 1
ATOM 3676 C CA . SER B 1 156 ? 1.264 4.414 23.297 1 81.94 156 SER B CA 1
ATOM 3677 C C . SER B 1 156 ? 1.759 2.971 23.359 1 81.94 156 SER B C 1
ATOM 3679 O O . SER B 1 156 ? 2.309 2.451 22.391 1 81.94 156 SER B O 1
ATOM 3681 N N . ALA B 1 157 ? 1.522 2.422 24.484 1 82.5 157 ALA B N 1
ATOM 3682 C CA . ALA B 1 157 ? 1.955 1.042 24.703 1 82.5 157 ALA B CA 1
ATOM 3683 C C . ALA B 1 157 ? 1.283 0.102 23.703 1 82.5 157 ALA B C 1
ATOM 3685 O O . ALA B 1 157 ? 1.916 -0.826 23.188 1 82.5 157 ALA B O 1
ATOM 3686 N N . ALA B 1 158 ? 0.035 0.381 23.484 1 81.62 158 ALA B N 1
ATOM 3687 C CA . ALA B 1 158 ? -0.718 -0.471 22.562 1 81.62 158 ALA B CA 1
ATOM 3688 C C . ALA B 1 158 ? -0.15 -0.392 21.156 1 81.62 158 ALA B C 1
ATOM 3690 O O . ALA B 1 158 ? 0.052 -1.419 20.5 1 81.62 158 ALA B O 1
ATOM 3691 N N . VAL B 1 159 ? 0.159 0.762 20.734 1 85 159 VAL B N 1
ATOM 3692 C CA . VAL B 1 159 ? 0.698 0.967 19.406 1 85 159 VAL B CA 1
ATOM 3693 C C . VAL B 1 159 ? 2.113 0.398 19.312 1 85 159 VAL B C 1
ATOM 3695 O O . VAL B 1 159 ? 2.469 -0.261 18.344 1 85 159 VAL B O 1
ATOM 3698 N N . GLN B 1 160 ? 2.83 0.594 20.375 1 85.44 160 GLN B N 1
ATOM 3699 C CA . GLN B 1 160 ? 4.188 0.066 20.422 1 85.44 160 GLN B CA 1
ATOM 3700 C C . GLN B 1 160 ? 4.195 -1.452 20.281 1 85.44 160 GLN B C 1
ATOM 3702 O O . GLN B 1 160 ? 5.055 -2.012 19.594 1 85.44 160 GLN B O 1
ATOM 3707 N N . GLY B 1 161 ? 3.273 -2.045 20.922 1 83.81 161 GLY B N 1
ATOM 3708 C CA . GLY B 1 161 ? 3.209 -3.498 20.906 1 83.81 161 GLY B CA 1
ATOM 3709 C C . GLY B 1 161 ? 3.051 -4.07 19.516 1 83.81 161 GLY B C 1
ATOM 3710 O O . GLY B 1 161 ? 3.875 -4.871 19.062 1 83.81 161 GLY B O 1
ATOM 3711 N N . TRP B 1 162 ? 2.035 -3.611 18.859 1 85.06 162 TRP B N 1
ATOM 3712 C CA . TRP B 1 162 ? 1.79 -4.227 17.562 1 85.06 162 TRP B CA 1
ATOM 3713 C C . TRP B 1 162 ? 2.807 -3.748 16.531 1 85.06 162 TRP B C 1
ATOM 3715 O O . TRP B 1 162 ? 3.203 -4.504 15.641 1 85.06 162 TRP B O 1
ATOM 3725 N N . LEU B 1 163 ? 3.262 -2.562 16.547 1 87.69 163 LEU B N 1
ATOM 3726 C CA . LEU B 1 163 ? 4.23 -2.051 15.594 1 87.69 163 LEU B CA 1
ATOM 3727 C C . LEU B 1 163 ? 5.574 -2.756 15.742 1 87.69 163 LEU B C 1
ATOM 3729 O O . LEU B 1 163 ? 6.23 -3.08 14.75 1 87.69 163 LEU B O 1
ATOM 3733 N N . SER B 1 164 ? 5.973 -2.996 17 1 85.44 164 SER B N 1
ATOM 3734 C CA . SER B 1 164 ? 7.207 -3.74 17.219 1 85.44 164 SER B CA 1
ATOM 3735 C C . SER B 1 164 ? 7.113 -5.152 16.656 1 85.44 164 SER B C 1
ATOM 3737 O O . SER B 1 164 ? 8.078 -5.656 16.078 1 85.44 164 SER B O 1
ATOM 3739 N N . SER B 1 165 ? 6.004 -5.738 16.859 1 84.62 165 SER B N 1
ATOM 3740 C CA . SER B 1 165 ? 5.789 -7.07 16.312 1 84.62 165 SER B CA 1
ATOM 3741 C C . SER B 1 165 ? 5.883 -7.055 14.789 1 84.62 165 SER B C 1
ATOM 3743 O O . SER B 1 165 ? 6.477 -7.953 14.188 1 84.62 165 SER B O 1
ATOM 3745 N N . LEU B 1 166 ? 5.422 -6.066 14.234 1 86 166 LEU B N 1
ATOM 3746 C CA . LEU B 1 166 ? 5.449 -5.922 12.781 1 86 166 LEU B CA 1
ATOM 3747 C C . LEU B 1 166 ? 6.875 -5.719 12.281 1 86 166 LEU B C 1
ATOM 3749 O O . LEU B 1 166 ? 7.266 -6.277 11.258 1 86 166 LEU B O 1
ATOM 3753 N N . LEU B 1 167 ? 7.562 -4.965 12.953 1 88.38 167 LEU B N 1
ATOM 3754 C CA . LEU B 1 167 ? 8.93 -4.672 12.531 1 88.38 167 LEU B CA 1
ATOM 3755 C C . LEU B 1 167 ? 9.828 -5.895 12.703 1 88.38 167 LEU B C 1
ATOM 3757 O O . LEU B 1 167 ? 10.75 -6.113 11.922 1 88.38 167 LEU B O 1
ATOM 3761 N N . ARG B 1 168 ? 9.531 -6.672 13.742 1 86.88 168 ARG B N 1
ATOM 3762 C CA . ARG B 1 168 ? 10.234 -7.938 13.883 1 86.88 168 ARG B CA 1
ATOM 3763 C C . ARG B 1 168 ? 9.945 -8.867 12.711 1 86.88 168 ARG B C 1
ATOM 3765 O O . ARG B 1 168 ? 10.852 -9.516 12.188 1 86.88 168 ARG B O 1
ATOM 3772 N N . LEU B 1 169 ? 8.711 -8.875 12.336 1 88.12 169 LEU B N 1
ATOM 3773 C CA . LEU B 1 169 ? 8.328 -9.648 11.156 1 88.12 169 LEU B CA 1
ATOM 3774 C C . LEU B 1 169 ? 9.07 -9.164 9.922 1 88.12 169 LEU B C 1
ATOM 3776 O O . LEU B 1 169 ? 9.539 -9.969 9.109 1 88.12 169 LEU B O 1
ATOM 3780 N N . ALA B 1 170 ? 9.172 -7.883 9.734 1 90.06 170 ALA B N 1
ATOM 3781 C CA . ALA B 1 170 ? 9.852 -7.297 8.586 1 90.06 170 ALA B CA 1
ATOM 3782 C C . ALA B 1 170 ? 11.328 -7.691 8.562 1 90.06 170 ALA B C 1
ATOM 3784 O O . ALA B 1 170 ? 11.867 -8.039 7.508 1 90.06 170 ALA B O 1
ATOM 3785 N N . ALA B 1 171 ? 11.922 -7.66 9.711 1 85.56 171 ALA B N 1
ATOM 3786 C CA . ALA B 1 171 ? 13.336 -8.031 9.82 1 85.56 171 ALA B CA 1
ATOM 3787 C C . ALA B 1 171 ? 13.547 -9.492 9.461 1 85.56 171 ALA B C 1
ATOM 3789 O O . ALA B 1 171 ? 14.469 -9.828 8.711 1 85.56 171 ALA B O 1
ATOM 3790 N N . GLU B 1 172 ? 12.742 -10.328 9.969 1 86.62 172 GLU B N 1
ATOM 3791 C CA . GLU B 1 172 ? 12.82 -11.75 9.664 1 86.62 172 GLU B CA 1
ATOM 3792 C C . GLU B 1 172 ? 12.594 -12.008 8.172 1 86.62 172 GLU B C 1
ATOM 3794 O O . GLU B 1 172 ? 13.32 -12.781 7.555 1 86.62 172 GLU B O 1
ATOM 3799 N N . GLU B 1 173 ? 11.633 -11.328 7.695 1 89.06 173 GLU B N 1
ATOM 3800 C CA . GLU B 1 173 ? 11.297 -11.484 6.281 1 89.06 173 GLU B CA 1
ATOM 3801 C C . GLU B 1 173 ? 12.445 -11.016 5.391 1 89.06 173 GLU B C 1
ATOM 3803 O O . GLU B 1 173 ? 12.742 -11.641 4.371 1 89.06 173 GLU B O 1
ATOM 3808 N N . ALA B 1 174 ? 12.992 -9.898 5.703 1 86.38 174 ALA B N 1
ATOM 3809 C CA . ALA B 1 174 ? 14.094 -9.344 4.93 1 86.38 174 ALA B CA 1
ATOM 3810 C C . ALA B 1 174 ? 15.25 -10.336 4.824 1 86.38 174 ALA B C 1
ATOM 3812 O O . ALA B 1 174 ? 15.953 -10.383 3.812 1 86.38 174 ALA B O 1
ATOM 3813 N N . GLY B 1 175 ? 15.461 -11.148 5.836 1 83 175 GLY B N 1
ATOM 3814 C CA . GLY B 1 175 ? 16.516 -12.148 5.844 1 83 175 GLY B CA 1
ATOM 3815 C C . GLY B 1 175 ? 16.156 -13.414 5.098 1 83 175 GLY B C 1
ATOM 3816 O O . GLY B 1 175 ? 17.016 -14.094 4.547 1 83 175 GLY B O 1
ATOM 3817 N N . ARG B 1 176 ? 14.898 -13.719 5.055 1 83.31 176 ARG B N 1
ATOM 3818 C CA . ARG B 1 176 ? 14.43 -14.969 4.469 1 83.31 176 ARG B CA 1
ATOM 3819 C C . ARG B 1 176 ? 14.18 -14.812 2.973 1 83.31 176 ARG B C 1
ATOM 3821 O O . ARG B 1 176 ? 14.594 -15.656 2.176 1 83.31 176 ARG B O 1
ATOM 3828 N N . GLY B 1 177 ? 13.562 -13.781 2.697 1 82.88 177 GLY B N 1
ATOM 3829 C CA . GLY B 1 177 ? 13.18 -13.547 1.312 1 82.88 177 GLY B CA 1
ATOM 3830 C C . GLY B 1 177 ? 12.086 -14.484 0.831 1 82.88 177 GLY B C 1
ATOM 3831 O O . GLY B 1 177 ? 11.25 -14.922 1.618 1 82.88 177 GLY B O 1
ATOM 3832 N N . GLY B 1 178 ? 11.992 -14.656 -0.464 1 85.19 178 GLY B N 1
ATOM 3833 C CA . GLY B 1 178 ? 11 -15.547 -1.045 1 85.19 178 GLY B CA 1
ATOM 3834 C C . GLY B 1 178 ? 9.953 -14.82 -1.866 1 85.19 178 GLY B C 1
ATOM 3835 O O . GLY B 1 178 ? 10.016 -13.594 -2.01 1 85.19 178 GLY B O 1
ATOM 3836 N N . ALA B 1 179 ? 9.016 -15.664 -2.391 1 88.06 179 ALA B N 1
ATOM 3837 C CA . ALA B 1 179 ? 7.984 -15.102 -3.26 1 88.06 179 ALA B CA 1
ATOM 3838 C C . ALA B 1 179 ? 7.082 -14.141 -2.492 1 88.06 179 ALA B C 1
ATOM 3840 O O . ALA B 1 179 ? 6.543 -14.492 -1.441 1 88.06 179 ALA B O 1
ATOM 3841 N N . GLY B 1 180 ? 6.988 -12.922 -2.98 1 90.88 180 GLY B N 1
ATOM 3842 C CA . GLY B 1 180 ? 6.102 -11.93 -2.391 1 90.88 180 GLY B CA 1
ATOM 3843 C C . GLY B 1 180 ? 6.75 -11.141 -1.271 1 90.88 180 GLY B C 1
ATOM 3844 O O . GLY B 1 180 ? 6.133 -10.242 -0.703 1 90.88 180 GLY B O 1
ATOM 3845 N N . SER B 1 181 ? 7.973 -11.484 -0.962 1 90.44 181 SER B N 1
ATOM 3846 C CA . SER B 1 181 ? 8.664 -10.859 0.163 1 90.44 181 SER B CA 1
ATOM 3847 C C . SER B 1 181 ? 8.797 -9.352 -0.036 1 90.44 181 SER B C 1
ATOM 3849 O O . SER B 1 181 ? 8.586 -8.578 0.896 1 90.44 181 SER B O 1
ATOM 3851 N N . GLU B 1 182 ? 9.148 -8.945 -1.228 1 87 182 GLU B N 1
ATOM 3852 C CA . GLU B 1 182 ? 9.312 -7.523 -1.503 1 87 182 GLU B CA 1
ATOM 3853 C C . GLU B 1 182 ? 8 -6.77 -1.275 1 87 182 GLU B C 1
ATOM 3855 O O . GLU B 1 182 ? 8.008 -5.672 -0.715 1 87 182 GLU B O 1
ATOM 3860 N N . SER B 1 183 ? 6.961 -7.328 -1.689 1 88.38 183 SER B N 1
ATOM 3861 C CA . SER B 1 183 ? 5.652 -6.715 -1.498 1 88.38 183 SER B CA 1
ATOM 3862 C C . SER B 1 183 ? 5.285 -6.641 -0.019 1 88.38 183 SER B C 1
ATOM 3864 O O . SER B 1 183 ? 4.742 -5.633 0.442 1 88.38 183 SER B O 1
ATOM 3866 N N . LEU B 1 184 ? 5.527 -7.742 0.644 1 89.94 184 LEU B N 1
ATOM 3867 C CA . LEU B 1 184 ? 5.246 -7.77 2.074 1 89.94 184 LEU B CA 1
ATOM 3868 C C . LEU B 1 184 ? 6.023 -6.676 2.803 1 89.94 184 LEU B C 1
ATOM 3870 O O . LEU B 1 184 ? 5.453 -5.922 3.592 1 89.94 184 LEU B O 1
ATOM 3874 N N . LEU B 1 185 ? 7.273 -6.559 2.52 1 88.75 185 LEU B N 1
ATOM 3875 C CA . LEU B 1 185 ? 8.148 -5.586 3.168 1 88.75 185 LEU B CA 1
ATOM 3876 C C . LEU B 1 185 ? 7.711 -4.16 2.842 1 88.75 185 LEU B C 1
ATOM 3878 O O . LEU B 1 185 ? 7.719 -3.291 3.717 1 88.75 185 LEU B O 1
ATOM 3882 N N . ALA B 1 186 ? 7.352 -3.951 1.647 1 87.12 186 ALA B N 1
ATOM 3883 C CA . ALA B 1 186 ? 6.871 -2.631 1.248 1 87.12 186 ALA B CA 1
ATOM 3884 C C . ALA B 1 186 ? 5.625 -2.238 2.035 1 87.12 186 ALA B C 1
ATOM 3886 O O . ALA B 1 186 ? 5.516 -1.107 2.514 1 87.12 186 ALA B O 1
ATOM 3887 N N . ARG B 1 187 ? 4.723 -3.15 2.172 1 88.56 187 ARG B N 1
ATOM 3888 C CA . ARG B 1 187 ? 3.479 -2.873 2.881 1 88.56 187 ARG B CA 1
ATOM 3889 C C . ARG B 1 187 ? 3.73 -2.666 4.371 1 88.56 187 ARG B C 1
ATOM 3891 O O . ARG B 1 187 ? 3.072 -1.842 5.008 1 88.56 187 ARG B O 1
ATOM 3898 N N . LEU B 1 188 ? 4.598 -3.434 4.875 1 89.69 188 LEU B N 1
ATOM 3899 C CA . LEU B 1 188 ? 4.953 -3.27 6.281 1 89.69 188 LEU B CA 1
ATOM 3900 C C . LEU B 1 188 ? 5.562 -1.894 6.531 1 89.69 188 LEU B C 1
ATOM 3902 O O . LEU B 1 188 ? 5.234 -1.236 7.523 1 89.69 188 LEU B O 1
ATOM 3906 N N . ALA B 1 189 ? 6.406 -1.471 5.637 1 89.06 189 ALA B N 1
ATOM 3907 C CA . ALA B 1 189 ? 7.016 -0.149 5.742 1 89.06 189 ALA B CA 1
ATOM 3908 C C . ALA B 1 189 ? 5.961 0.951 5.668 1 89.06 189 ALA B C 1
ATOM 3910 O O . ALA B 1 189 ? 6.008 1.921 6.426 1 89.06 189 ALA B O 1
ATOM 3911 N N . GLU B 1 190 ? 5.051 0.797 4.758 1 87.75 190 GLU B N 1
ATOM 3912 C CA . GLU B 1 190 ? 3.98 1.777 4.613 1 87.75 190 GLU B CA 1
ATOM 3913 C C . GLU B 1 190 ? 3.123 1.851 5.875 1 87.75 190 GLU B C 1
ATOM 3915 O O . GLU B 1 190 ? 2.76 2.939 6.32 1 87.75 190 GLU B O 1
ATOM 3920 N N . LEU B 1 191 ? 2.777 0.736 6.359 1 88.88 191 LEU B N 1
ATOM 3921 C CA . LEU B 1 191 ? 1.976 0.675 7.578 1 88.88 191 LEU B CA 1
ATOM 3922 C C . LEU B 1 191 ? 2.688 1.371 8.734 1 88.88 191 LEU B C 1
ATOM 3924 O O . LEU B 1 191 ? 2.07 2.137 9.477 1 88.88 191 LEU B O 1
ATOM 3928 N N . MET B 1 192 ? 3.926 1.066 8.844 1 89.38 192 MET B N 1
ATOM 3929 C CA . MET B 1 192 ? 4.727 1.708 9.883 1 89.38 192 MET B CA 1
ATOM 3930 C C . MET B 1 192 ? 4.738 3.223 9.703 1 89.38 192 MET B C 1
ATOM 3932 O O . MET B 1 192 ? 4.543 3.967 10.664 1 89.38 192 MET B O 1
ATOM 3936 N N . PHE B 1 193 ? 4.938 3.631 8.484 1 90.25 193 PHE B N 1
ATOM 3937 C CA . PHE B 1 193 ? 5 5.059 8.195 1 90.25 193 PHE B CA 1
ATOM 3938 C C . PHE B 1 193 ? 3.686 5.738 8.555 1 90.25 193 PHE B C 1
ATOM 3940 O O . PHE B 1 193 ? 3.678 6.766 9.234 1 90.25 193 PHE B O 1
ATOM 3947 N N . VAL B 1 194 ? 2.605 5.203 8.102 1 89.75 194 VAL B N 1
ATOM 3948 C CA . VAL B 1 194 ? 1.281 5.754 8.367 1 89.75 194 VAL B CA 1
ATOM 3949 C C . VAL B 1 194 ? 1.062 5.871 9.875 1 89.75 194 VAL B C 1
ATOM 3951 O O . VAL B 1 194 ? 0.639 6.922 10.367 1 89.75 194 VAL B O 1
ATOM 3954 N N . GLU B 1 195 ? 1.367 4.832 10.57 1 90.69 195 GLU B N 1
ATOM 3955 C CA . GLU B 1 195 ? 1.097 4.82 12 1 90.69 195 GLU B CA 1
ATOM 3956 C C . GLU B 1 195 ? 1.989 5.812 12.742 1 90.69 195 GLU B C 1
ATOM 3958 O O . GLU B 1 195 ? 1.545 6.477 13.68 1 90.69 195 GLU B O 1
ATOM 3963 N N . VAL B 1 196 ? 3.225 5.926 12.352 1 90.62 196 VAL B N 1
ATOM 3964 C CA . VAL B 1 196 ? 4.133 6.871 12.992 1 90.62 196 VAL B CA 1
ATOM 3965 C C . VAL B 1 196 ? 3.643 8.297 12.766 1 90.62 196 VAL B C 1
ATOM 3967 O O . VAL B 1 196 ? 3.658 9.117 13.688 1 90.62 196 VAL B O 1
ATOM 3970 N N . VAL B 1 197 ? 3.203 8.57 11.578 1 89.56 197 VAL B N 1
ATOM 3971 C CA . VAL B 1 197 ? 2.676 9.891 11.266 1 89.56 197 VAL B CA 1
ATOM 3972 C C . VAL B 1 197 ? 1.436 10.172 12.109 1 89.56 197 VAL B C 1
ATOM 3974 O O . VAL B 1 197 ? 1.284 11.258 12.664 1 89.56 197 VAL B O 1
ATOM 3977 N N . ARG B 1 198 ? 0.58 9.203 12.164 1 89.62 198 ARG B N 1
ATOM 3978 C CA . ARG B 1 198 ? -0.633 9.344 12.961 1 89.62 198 ARG B CA 1
ATOM 3979 C C . ARG B 1 198 ? -0.299 9.656 14.422 1 89.62 198 ARG B C 1
ATOM 3981 O O . ARG B 1 198 ? -0.89 10.555 15.016 1 89.62 198 ARG B O 1
ATOM 3988 N N . GLN B 1 199 ? 0.625 8.922 14.969 1 88.44 199 GLN B N 1
ATOM 3989 C CA . GLN B 1 199 ? 1.026 9.133 16.359 1 88.44 199 GLN B CA 1
ATOM 3990 C C . GLN B 1 199 ? 1.659 10.508 16.547 1 88.44 199 GLN B C 1
ATOM 3992 O O . GLN B 1 199 ? 1.447 11.156 17.578 1 88.44 199 GLN B O 1
ATOM 3997 N N . TYR B 1 200 ? 2.42 10.898 15.602 1 88.56 200 TYR B N 1
ATOM 3998 C CA . TYR B 1 200 ? 3.029 12.227 15.656 1 88.56 200 TYR B CA 1
ATOM 3999 C C . TYR B 1 200 ? 1.964 13.312 15.75 1 88.56 200 TYR B C 1
ATOM 4001 O O . TYR B 1 200 ? 2.072 14.227 16.562 1 88.56 200 TYR B O 1
ATOM 4009 N N . ILE B 1 201 ? 1.003 13.148 14.945 1 87.38 201 ILE B N 1
ATOM 4010 C CA . ILE B 1 201 ? -0.066 14.141 14.891 1 87.38 201 ILE B CA 1
ATOM 4011 C C . ILE B 1 201 ? -0.809 14.172 16.219 1 87.38 201 ILE B C 1
ATOM 4013 O O . ILE B 1 201 ? -1.111 15.242 16.75 1 87.38 201 ILE B O 1
ATOM 4017 N N . ILE B 1 202 ? -1.093 13.039 16.766 1 84.81 202 ILE B N 1
ATOM 4018 C CA . ILE B 1 202 ? -1.839 12.93 18 1 84.81 202 ILE B CA 1
ATOM 4019 C C . ILE B 1 202 ? -1.086 13.641 19.125 1 84.81 202 ILE B C 1
ATOM 4021 O O . ILE B 1 202 ? -1.7 14.258 20 1 84.81 202 ILE B O 1
ATOM 4025 N N . HIS B 1 203 ? 0.173 13.648 19.062 1 85.5 203 HIS B N 1
ATOM 4026 C CA . HIS B 1 203 ? 0.958 14.164 20.188 1 85.5 203 HIS B CA 1
ATOM 4027 C C . HIS B 1 203 ? 1.46 15.578 19.891 1 85.5 203 HIS B C 1
ATOM 4029 O O . HIS B 1 203 ? 2.164 16.172 20.719 1 85.5 203 HIS B O 1
ATOM 4035 N N . LEU B 1 204 ? 1.107 16.078 18.75 1 85 204 LEU B N 1
ATOM 4036 C CA . LEU B 1 204 ? 1.467 17.469 18.453 1 85 204 LEU B CA 1
ATOM 4037 C C . LEU B 1 204 ? 0.818 18.422 19.438 1 85 204 LEU B C 1
ATOM 4039 O O . LEU B 1 204 ? -0.372 18.297 19.75 1 85 204 LEU B O 1
ATOM 4043 N N . PRO B 1 205 ? 1.67 19.297 19.906 1 82.62 205 PRO B N 1
ATOM 4044 C CA . PRO B 1 205 ? 1.08 20.297 20.797 1 82.62 205 PRO B CA 1
ATOM 4045 C C . PRO B 1 205 ? 0.011 21.141 20.109 1 82.62 205 PRO B C 1
ATOM 4047 O O . PRO B 1 205 ? 0.066 21.328 18.891 1 82.62 205 PRO B O 1
ATOM 4050 N N . GLU B 1 206 ? -0.875 21.562 20.875 1 77.69 206 GLU B N 1
ATOM 4051 C CA . GLU B 1 206 ? -1.989 22.359 20.344 1 77.69 206 GLU B CA 1
ATOM 4052 C C . GLU B 1 206 ? -1.498 23.641 19.688 1 77.69 206 GLU B C 1
ATOM 4054 O O . GLU B 1 206 ? -2.123 24.156 18.766 1 77.69 206 GLU B O 1
ATOM 4059 N N . ASP B 1 207 ? -0.413 24.125 20.172 1 78.88 207 ASP B N 1
ATOM 4060 C CA . ASP B 1 207 ? 0.062 25.422 19.703 1 78.88 207 ASP B CA 1
ATOM 4061 C C . ASP B 1 207 ? 1.058 25.266 18.562 1 78.88 207 ASP B C 1
ATOM 4063 O O . ASP B 1 207 ? 1.65 26.25 18.109 1 78.88 207 ASP B O 1
ATOM 4067 N N . SER B 1 208 ? 1.157 24.078 18.141 1 83.62 208 SER B N 1
ATOM 4068 C CA . SER B 1 208 ? 2.064 23.859 17.016 1 83.62 208 SER B CA 1
ATOM 4069 C C . SER B 1 208 ? 1.504 24.469 15.734 1 83.62 208 SER B C 1
ATOM 4071 O O . SER B 1 208 ? 0.309 24.75 15.648 1 83.62 208 SER B O 1
ATOM 4073 N N . LYS B 1 209 ? 2.471 24.766 14.828 1 82.25 209 LYS B N 1
ATOM 4074 C CA . LYS B 1 209 ? 2.082 25.312 13.531 1 82.25 209 LYS B CA 1
ATOM 4075 C C . LYS B 1 209 ? 2.311 24.297 12.414 1 82.25 209 LYS B C 1
ATOM 4077 O O . LYS B 1 209 ? 2.963 23.281 12.625 1 82.25 209 LYS B O 1
ATOM 4082 N N . GLY B 1 210 ? 1.626 24.609 11.328 1 86.81 210 GLY B N 1
ATOM 4083 C CA . GLY B 1 210 ? 1.815 23.766 10.156 1 86.81 210 GLY B CA 1
ATOM 4084 C C . GLY B 1 210 ? 0.583 22.953 9.797 1 86.81 210 GLY B C 1
ATOM 4085 O O . GLY B 1 210 ? -0.365 22.875 10.578 1 86.81 210 GLY B O 1
ATOM 4086 N N . TRP B 1 211 ? 0.685 22.391 8.695 1 87.31 211 TRP B N 1
ATOM 4087 C CA . TRP B 1 211 ? -0.451 21.688 8.094 1 87.31 211 TRP B CA 1
ATOM 4088 C C . TRP B 1 211 ? -0.975 20.609 9.023 1 87.31 211 TRP B C 1
ATOM 4090 O O . TRP B 1 211 ? -2.188 20.453 9.195 1 87.31 211 TRP B O 1
ATOM 4100 N N . LEU B 1 212 ? -0.093 19.891 9.648 1 88.81 212 LEU B N 1
ATOM 4101 C CA . LEU B 1 212 ? -0.505 18.797 10.523 1 88.81 212 LEU B CA 1
ATOM 4102 C C . LEU B 1 212 ? -1.266 19.328 11.734 1 88.81 212 LEU B C 1
ATOM 4104 O O . LEU B 1 212 ? -2.24 18.703 12.18 1 88.81 212 LEU B O 1
ATOM 4108 N N . SER B 1 213 ? -0.768 20.391 12.227 1 89.44 213 SER B N 1
ATOM 4109 C CA . SER B 1 213 ? -1.479 21.031 13.32 1 89.44 213 SER B CA 1
ATOM 4110 C C . SER B 1 213 ? -2.832 21.562 12.859 1 89.44 213 SER B C 1
ATOM 4112 O O . SER B 1 213 ? -3.793 21.594 13.633 1 89.44 213 SER B O 1
ATOM 4114 N N . GLY B 1 214 ? -2.855 22.016 11.672 1 90.25 214 GLY B N 1
ATOM 4115 C CA . GLY B 1 214 ? -4.117 22.453 11.094 1 90.25 214 GLY B CA 1
ATOM 4116 C C . GLY B 1 214 ? -5.148 21.344 11.016 1 90.25 214 GLY B C 1
ATOM 4117 O O . GLY B 1 214 ? -6.332 21.578 11.281 1 90.25 214 GLY B O 1
ATOM 4118 N N . LEU B 1 215 ? -4.703 20.203 10.734 1 89.31 215 LEU B N 1
ATOM 4119 C CA . LEU B 1 215 ? -5.59 19.047 10.672 1 89.31 215 LEU B CA 1
ATOM 4120 C C . LEU B 1 215 ? -6.211 18.766 12.031 1 89.31 215 LEU B C 1
ATOM 4122 O O . LEU B 1 215 ? -7.359 18.328 12.117 1 89.31 215 LEU B O 1
ATOM 4126 N N . LYS B 1 216 ? -5.465 18.969 13.031 1 87.19 216 LYS B N 1
ATOM 4127 C CA . LYS B 1 216 ? -5.898 18.703 14.398 1 87.19 216 LYS B CA 1
ATOM 4128 C C . LYS B 1 216 ? -6.797 19.812 14.922 1 87.19 216 LYS B C 1
ATOM 4130 O O . LYS B 1 216 ? -7.621 19.594 15.805 1 87.19 216 LYS B O 1
ATOM 4135 N N . HIS B 1 217 ? -6.602 21 14.391 1 90.81 217 HIS B N 1
ATOM 4136 C CA . HIS B 1 217 ? -7.367 22.172 14.836 1 90.81 217 HIS B CA 1
ATOM 4137 C C . HIS B 1 217 ? -8.836 22.047 14.445 1 90.81 217 HIS B C 1
ATOM 4139 O O . HIS B 1 217 ? -9.156 21.688 13.305 1 90.81 217 HIS B O 1
ATOM 4145 N N . ARG B 1 218 ? -9.656 22.328 15.344 1 91 218 ARG B N 1
ATOM 4146 C CA . ARG B 1 218 ? -11.086 22.047 15.195 1 91 218 ARG B CA 1
ATOM 4147 C C . ARG B 1 218 ? -11.633 22.719 13.938 1 91 218 ARG B C 1
ATOM 4149 O O . ARG B 1 218 ? -12.211 22.047 13.078 1 91 218 ARG B O 1
ATOM 4156 N N . GLN B 1 219 ? -11.453 23.984 13.789 1 95.31 219 GLN B N 1
ATOM 4157 C CA . GLN B 1 219 ? -12.055 24.719 12.688 1 95.31 219 GLN B CA 1
ATOM 4158 C C . GLN B 1 219 ? -11.289 24.5 11.391 1 95.31 219 GLN B C 1
ATOM 4160 O O . GLN B 1 219 ? -11.891 24.297 10.336 1 95.31 219 GLN B O 1
ATOM 4165 N N . VAL B 1 220 ? -9.984 24.562 11.492 1 95 220 VAL B N 1
ATOM 4166 C CA . VAL B 1 220 ? -9.18 24.391 10.289 1 95 220 VAL B CA 1
ATOM 4167 C C . VAL B 1 220 ? -9.297 22.953 9.781 1 95 220 VAL B C 1
ATOM 4169 O O . VAL B 1 220 ? -9.414 22.719 8.578 1 95 220 VAL B O 1
ATOM 4172 N N . GLY B 1 221 ? -9.258 22.047 10.703 1 94 221 GLY B N 1
ATOM 4173 C CA . GLY B 1 221 ? -9.469 20.656 10.328 1 94 221 GLY B CA 1
ATOM 4174 C C . GLY B 1 221 ? -10.812 20.422 9.664 1 94 221 GLY B C 1
ATOM 4175 O O . GLY B 1 221 ? -10.906 19.656 8.695 1 94 221 GLY B O 1
ATOM 4176 N N . HIS B 1 222 ? -11.766 21.031 10.234 1 95.69 222 HIS B N 1
ATOM 4177 C CA . HIS B 1 222 ? -13.094 20.922 9.641 1 95.69 222 HIS B CA 1
ATOM 4178 C C . HIS B 1 222 ? -13.117 21.484 8.219 1 95.69 222 HIS B C 1
ATOM 4180 O O . HIS B 1 222 ? -13.695 20.875 7.32 1 95.69 222 HIS B O 1
ATOM 4186 N N . ALA B 1 223 ? -12.508 22.609 8.031 1 97.25 223 ALA B N 1
ATOM 4187 C CA . ALA B 1 223 ? -12.43 23.203 6.699 1 97.25 223 ALA B CA 1
ATOM 4188 C C . ALA B 1 223 ? -11.711 22.281 5.723 1 97.25 223 ALA B C 1
ATOM 4190 O O . ALA B 1 223 ? -12.148 22.109 4.582 1 97.25 223 ALA B O 1
ATOM 4191 N N . LEU B 1 224 ? -10.656 21.703 6.18 1 95.12 224 LEU B N 1
ATOM 4192 C CA . LEU B 1 224 ? -9.914 20.766 5.348 1 95.12 224 LEU B CA 1
ATOM 4193 C C . LEU B 1 224 ? -10.781 19.562 4.969 1 95.12 224 LEU B C 1
ATOM 4195 O O . LEU B 1 224 ? -10.75 19.109 3.824 1 95.12 224 LEU B O 1
ATOM 4199 N N . ARG B 1 225 ? -11.531 19.094 5.902 1 94.69 225 ARG B N 1
ATOM 4200 C CA . ARG B 1 225 ? -12.422 17.969 5.629 1 94.69 225 ARG B CA 1
ATOM 4201 C C . ARG B 1 225 ? -13.469 18.359 4.586 1 94.69 225 ARG B C 1
ATOM 4203 O O . ARG B 1 225 ? -13.805 17.547 3.717 1 94.69 225 ARG B O 1
ATOM 4210 N N . LEU B 1 226 ? -13.953 19.531 4.68 1 95.62 226 LEU B N 1
ATOM 4211 C CA . LEU B 1 226 ? -14.93 20.016 3.705 1 95.62 226 LEU B CA 1
ATOM 4212 C C . LEU B 1 226 ? -14.312 20.094 2.314 1 95.62 226 LEU B C 1
ATOM 4214 O O . LEU B 1 226 ? -14.898 19.609 1.341 1 95.62 226 LEU B O 1
ATOM 4218 N N . ILE B 1 227 ? -13.141 20.609 2.236 1 95.25 227 ILE B N 1
ATOM 4219 C CA . ILE B 1 227 ? -12.445 20.812 0.971 1 95.25 227 ILE B CA 1
ATOM 4220 C C . ILE B 1 227 ? -12.109 19.453 0.348 1 95.25 227 ILE B C 1
ATOM 4222 O O . ILE B 1 227 ? -12.328 19.25 -0.848 1 95.25 227 ILE B O 1
ATOM 4226 N N . HIS B 1 228 ? -11.625 18.578 1.13 1 92.25 228 HIS B N 1
ATOM 4227 C CA . HIS B 1 228 ? -11.227 17.266 0.631 1 92.25 228 HIS B CA 1
ATOM 4228 C C . HIS B 1 228 ? -12.445 16.406 0.314 1 92.25 228 HIS B C 1
ATOM 4230 O O . HIS B 1 228 ? -12.406 15.586 -0.604 1 92.25 228 HIS B O 1
ATOM 4236 N N . GLY B 1 229 ? -13.461 16.594 1.056 1 90.81 229 GLY B N 1
ATOM 4237 C CA . GLY B 1 229 ? -14.656 15.797 0.872 1 90.81 229 GLY B CA 1
ATOM 4238 C C . GLY B 1 229 ? -15.445 16.188 -0.366 1 90.81 229 GLY B C 1
ATOM 4239 O O . GLY B 1 229 ? -16.109 15.344 -0.968 1 90.81 229 GLY B O 1
ATOM 4240 N N . ASN B 1 230 ? -15.383 17.453 -0.688 1 93.88 230 ASN B N 1
ATOM 4241 C CA . ASN B 1 230 ? -16.109 17.969 -1.842 1 93.88 230 ASN B CA 1
ATOM 4242 C C . ASN B 1 230 ? -15.258 18.953 -2.639 1 93.88 230 ASN B C 1
ATOM 4244 O O . ASN B 1 230 ? -15.617 20.125 -2.768 1 93.88 230 ASN B O 1
ATOM 4248 N N . PRO B 1 231 ? -14.242 18.391 -3.25 1 93 231 PRO B N 1
ATOM 4249 C CA . PRO B 1 231 ? -13.328 19.312 -3.951 1 93 231 PRO B CA 1
ATOM 4250 C C . PRO B 1 231 ? -13.961 19.938 -5.191 1 93 231 PRO B C 1
ATOM 4252 O O . PRO B 1 231 ? -13.516 20.984 -5.648 1 93 231 PRO B O 1
ATOM 4255 N N . GLU B 1 232 ? -14.93 19.297 -5.762 1 94.19 232 GLU B N 1
ATOM 4256 C CA . GLU B 1 232 ? -15.578 19.766 -6.984 1 94.19 232 GLU B CA 1
ATOM 4257 C C . GLU B 1 232 ? -16.562 20.891 -6.684 1 94.19 232 GLU B C 1
ATOM 4259 O O . GLU B 1 232 ? -16.969 21.625 -7.594 1 94.19 232 GLU B O 1
ATOM 4264 N N . LYS B 1 233 ? -17 21.031 -5.488 1 95.38 233 LYS B N 1
ATOM 4265 C CA . LYS B 1 233 ? -17.938 22.094 -5.098 1 95.38 233 LYS B CA 1
ATOM 4266 C C . LYS B 1 233 ? -17.312 23.469 -5.293 1 95.38 233 LYS B C 1
ATOM 4268 O O . LYS B 1 233 ? -16.125 23.672 -4.992 1 95.38 233 LYS B O 1
ATOM 4273 N N . PRO B 1 234 ? -18.094 24.344 -5.801 1 94.88 234 PRO B N 1
ATOM 4274 C CA . PRO B 1 234 ? -17.562 25.703 -5.949 1 94.88 234 PRO B CA 1
ATOM 4275 C C . PRO B 1 234 ? -17.5 26.469 -4.621 1 94.88 234 PRO B C 1
ATOM 4277 O O . PRO B 1 234 ? -18.188 27.469 -4.453 1 94.88 234 PRO B O 1
ATOM 4280 N N . TRP B 1 235 ? -16.656 26.062 -3.811 1 96.62 235 TRP B N 1
ATOM 4281 C CA . TRP B 1 235 ? -16.484 26.688 -2.498 1 96.62 235 TRP B CA 1
ATOM 4282 C C . TRP B 1 235 ? -16.062 28.141 -2.627 1 96.62 235 TRP B C 1
ATOM 4284 O O . TRP B 1 235 ? -15.258 28.5 -3.484 1 96.62 235 TRP B O 1
ATOM 4294 N N . THR B 1 236 ? -16.641 28.984 -1.763 1 97.31 236 THR B N 1
ATOM 4295 C CA . THR B 1 236 ? -16.141 30.344 -1.546 1 97.31 236 THR B CA 1
ATOM 4296 C C . THR B 1 236 ? -15.578 30.5 -0.139 1 97.31 236 THR B C 1
ATOM 4298 O O . THR B 1 236 ? -15.859 29.688 0.742 1 97.31 236 THR B O 1
ATOM 4301 N N . LEU B 1 237 ? -14.742 31.547 -0.052 1 97.81 237 LEU B N 1
ATOM 4302 C CA . LEU B 1 237 ? -14.195 31.828 1.271 1 97.81 237 LEU B CA 1
ATOM 4303 C C . LEU B 1 237 ? -15.312 32.031 2.287 1 97.81 237 LEU B C 1
ATOM 4305 O O . LEU B 1 237 ? -15.234 31.562 3.418 1 97.81 237 LEU B O 1
ATOM 4309 N N . ALA B 1 238 ? -16.359 32.688 1.886 1 97.94 238 ALA B N 1
ATOM 4310 C CA . ALA B 1 238 ? -17.484 33 2.756 1 97.94 238 ALA B CA 1
ATOM 4311 C C . ALA B 1 238 ? -18.219 31.75 3.176 1 97.94 238 ALA B C 1
ATOM 4313 O O . ALA B 1 238 ? -18.609 31.594 4.336 1 97.94 238 ALA B O 1
ATOM 4314 N N . GLU B 1 239 ? -18.438 30.859 2.26 1 98 239 GLU B N 1
ATOM 4315 C CA . GLU B 1 239 ? -19.141 29.625 2.545 1 98 239 GLU B CA 1
ATOM 4316 C C . GLU B 1 239 ? -18.359 28.75 3.518 1 98 239 GLU B C 1
ATOM 4318 O O . GLU B 1 239 ? -18.922 28.203 4.469 1 98 239 GLU B O 1
ATOM 4323 N N . LEU B 1 240 ? -17.062 28.609 3.238 1 98.19 240 LEU B N 1
ATOM 4324 C CA . LEU B 1 240 ? -16.219 27.812 4.117 1 98.19 240 LEU B CA 1
ATOM 4325 C C . LEU B 1 240 ? -16.188 28.406 5.52 1 98.19 240 LEU B C 1
ATOM 4327 O O . LEU B 1 240 ? -16.266 27.672 6.512 1 98.19 240 LEU B O 1
ATOM 4331 N N . ALA B 1 241 ? -16.047 29.719 5.621 1 98.38 241 ALA B N 1
ATOM 4332 C CA . ALA B 1 241 ? -16.031 30.406 6.914 1 98.38 241 ALA B CA 1
ATOM 4333 C C . ALA B 1 241 ? -17.312 30.141 7.691 1 98.38 241 ALA B C 1
ATOM 4335 O O . ALA B 1 241 ? -17.281 29.844 8.891 1 98.38 241 ALA B O 1
ATOM 4336 N N . ARG B 1 242 ? -18.422 30.203 7.02 1 98.12 242 ARG B N 1
ATOM 4337 C CA . ARG B 1 242 ? -19.719 29.938 7.645 1 98.12 242 ARG B CA 1
ATOM 4338 C C . ARG B 1 242 ? -19.812 28.516 8.164 1 98.12 242 ARG B C 1
ATOM 4340 O O . ARG B 1 242 ? -20.281 28.281 9.273 1 98.12 242 ARG B O 1
ATOM 4347 N N . GLU B 1 243 ? -19.359 27.609 7.367 1 97.56 243 GLU B N 1
ATOM 4348 C CA . GLU B 1 243 ? -19.422 26.188 7.727 1 97.56 243 GLU B CA 1
ATOM 4349 C C . GLU B 1 243 ? -18.625 25.906 8.992 1 97.56 243 GLU B C 1
ATOM 4351 O O . GLU B 1 243 ? -18.969 25 9.766 1 97.56 243 GLU B O 1
ATOM 4356 N N . VAL B 1 244 ? -17.562 26.625 9.156 1 97.75 244 VAL B N 1
ATOM 4357 C CA . VAL B 1 244 ? -16.703 26.312 10.297 1 97.75 244 VAL B CA 1
ATOM 4358 C C . VAL B 1 244 ? -16.984 27.281 11.445 1 97.75 244 VAL B C 1
ATOM 4360 O O . VAL B 1 244 ? -16.281 27.281 12.453 1 97.75 244 VAL B O 1
ATOM 4363 N N . GLY B 1 245 ? -17.891 28.172 11.273 1 97.81 245 GLY B N 1
ATOM 4364 C CA . GLY B 1 245 ? -18.391 29.016 12.344 1 97.81 245 GLY B CA 1
ATOM 4365 C C . GLY B 1 245 ? -17.5 30.219 12.609 1 97.81 245 GLY B C 1
ATOM 4366 O O . GLY B 1 245 ? -17.328 30.625 13.758 1 97.81 245 GLY B O 1
ATOM 4367 N N . LEU B 1 246 ? -16.859 30.766 11.633 1 97.75 246 LEU B N 1
ATOM 4368 C CA . LEU B 1 246 ? -15.984 31.922 11.781 1 97.75 246 LEU B CA 1
ATOM 4369 C C . LEU B 1 246 ? -16.344 33 10.766 1 97.75 246 LEU B C 1
ATOM 4371 O O . LEU B 1 246 ? -17.078 32.75 9.812 1 97.75 246 LEU B O 1
ATOM 4375 N N . SER B 1 247 ? -15.82 34.219 11.094 1 97.69 247 SER B N 1
ATOM 4376 C CA . SER B 1 247 ? -15.875 35.25 10.062 1 97.69 247 SER B CA 1
ATOM 4377 C C . SER B 1 247 ? -14.875 34.969 8.945 1 97.69 247 SER B C 1
ATOM 4379 O O . SER B 1 247 ? -13.922 34.219 9.133 1 97.69 247 SER B O 1
ATOM 4381 N N . ARG B 1 248 ? -15.086 35.594 7.82 1 96.88 248 ARG B N 1
ATOM 4382 C CA . ARG B 1 248 ? -14.219 35.406 6.656 1 96.88 248 ARG B CA 1
ATOM 4383 C C . ARG B 1 248 ? -12.773 35.75 6.98 1 96.88 248 ARG B C 1
ATOM 4385 O O . ARG B 1 248 ? -11.852 35 6.637 1 96.88 248 ARG B O 1
ATOM 4392 N N . SER B 1 249 ? -12.633 36.875 7.602 1 97.31 249 SER B N 1
ATOM 4393 C CA . SER B 1 249 ? -11.289 37.375 7.879 1 97.31 249 SER B CA 1
ATOM 4394 C C . SER B 1 249 ? -10.562 36.5 8.891 1 97.31 249 SER B C 1
ATOM 4396 O O . SER B 1 249 ? -9.398 36.156 8.695 1 97.31 249 SER B O 1
ATOM 4398 N N . VAL B 1 250 ? -11.211 36.125 9.961 1 97.38 250 VAL B N 1
ATOM 4399 C CA . VAL B 1 250 ? -10.625 35.281 11 1 97.38 250 VAL B CA 1
ATOM 4400 C C . VAL B 1 250 ? -10.289 33.906 10.422 1 97.38 250 VAL B C 1
ATOM 4402 O O . VAL B 1 250 ? -9.227 33.344 10.703 1 97.38 250 VAL B O 1
ATOM 4405 N N . PHE B 1 251 ? -11.234 33.406 9.641 1 97.62 251 PHE B N 1
ATOM 4406 C CA . PHE B 1 251 ? -11.023 32.094 9.016 1 97.62 251 PHE B CA 1
ATOM 4407 C C . PHE B 1 251 ? -9.797 32.125 8.102 1 97.62 251 PHE B C 1
ATOM 4409 O O . PHE B 1 251 ? -8.938 31.25 8.18 1 97.62 251 PHE B O 1
ATOM 4416 N N . ALA B 1 252 ? -9.68 33.062 7.23 1 97.56 252 ALA B N 1
ATOM 4417 C CA . ALA B 1 252 ? -8.57 33.188 6.289 1 97.56 252 ALA B CA 1
ATOM 4418 C C . ALA B 1 252 ? -7.234 33.25 7.023 1 97.56 252 ALA B C 1
ATOM 4420 O O . ALA B 1 252 ? -6.281 32.562 6.652 1 97.56 252 ALA B O 1
ATOM 4421 N N . ASP B 1 253 ? -7.207 34.094 8.039 1 96.44 253 ASP B N 1
ATOM 4422 C CA . ASP B 1 253 ? -5.98 34.25 8.812 1 96.44 253 ASP B CA 1
ATOM 4423 C C . ASP B 1 253 ? -5.582 32.969 9.523 1 96.44 253 ASP B C 1
ATOM 4425 O O . ASP B 1 253 ? -4.422 32.562 9.477 1 96.44 253 ASP B O 1
ATOM 4429 N N . ARG B 1 254 ? -6.516 32.375 10.164 1 95.12 254 ARG B N 1
ATOM 4430 C CA . ARG B 1 254 ? -6.266 31.156 10.93 1 95.12 254 ARG B CA 1
ATOM 4431 C C . ARG B 1 254 ? -5.836 30.016 10.008 1 95.12 254 ARG B C 1
ATOM 4433 O O . ARG B 1 254 ? -4.914 29.266 10.336 1 95.12 254 ARG B O 1
ATOM 4440 N N . PHE B 1 255 ? -6.539 29.859 8.938 1 96.81 255 PHE B N 1
ATOM 4441 C CA . PHE B 1 255 ? -6.195 28.812 7.973 1 96.81 255 PHE B CA 1
ATOM 4442 C C . PHE B 1 255 ? -4.777 29.016 7.453 1 96.81 255 PHE B C 1
ATOM 4444 O O . PHE B 1 255 ? -3.986 28.062 7.426 1 96.81 255 PHE B O 1
ATOM 4451 N N . ALA B 1 256 ? -4.477 30.203 7.078 1 95 256 ALA B N 1
ATOM 4452 C CA . ALA B 1 256 ? -3.146 30.5 6.551 1 95 256 ALA B CA 1
ATOM 4453 C C . ALA B 1 256 ? -2.07 30.266 7.605 1 95 256 ALA B C 1
ATOM 4455 O O . ALA B 1 256 ? -0.955 29.844 7.285 1 95 256 ALA B O 1
ATOM 4456 N N . HIS B 1 257 ? -2.416 30.594 8.766 1 92.44 257 HIS B N 1
ATOM 4457 C CA . HIS B 1 257 ? -1.484 30.391 9.867 1 92.44 257 HIS B CA 1
ATOM 4458 C C . HIS B 1 257 ? -1.066 28.938 9.977 1 92.44 257 HIS B C 1
ATOM 4460 O O . HIS B 1 257 ? 0.116 28.625 10.156 1 92.44 257 HIS B O 1
ATOM 4466 N N . TYR B 1 258 ? -1.944 28.047 9.805 1 91.12 258 TYR B N 1
ATOM 4467 C CA . TYR B 1 258 ? -1.68 26.625 9.992 1 91.12 258 TYR B CA 1
ATOM 4468 C C . TYR B 1 258 ? -1.227 25.984 8.688 1 91.12 258 TYR B C 1
ATOM 4470 O O . TYR B 1 258 ? -0.222 25.266 8.656 1 91.12 258 TYR B O 1
ATOM 4478 N N . VAL B 1 259 ? -1.909 26.281 7.652 1 91.06 259 VAL B N 1
ATOM 4479 C CA . VAL B 1 259 ? -1.723 25.547 6.402 1 91.06 259 VAL B CA 1
ATOM 4480 C C . VAL B 1 259 ? -0.642 26.234 5.562 1 91.06 259 VAL B C 1
ATOM 4482 O O . VAL B 1 259 ? -0.049 25.609 4.68 1 91.06 259 VAL B O 1
ATOM 4485 N N . GLY B 1 260 ? -0.389 27.484 5.789 1 90.44 260 GLY B N 1
ATOM 4486 C CA . GLY B 1 260 ? 0.676 28.203 5.109 1 90.44 260 GLY B CA 1
ATOM 4487 C C . GLY B 1 260 ? 0.214 28.906 3.844 1 90.44 260 GLY B C 1
ATOM 4488 O O . GLY B 1 260 ? 0.954 29.703 3.26 1 90.44 260 GLY B O 1
ATOM 4489 N N . VAL B 1 261 ? -0.958 28.609 3.379 1 92.81 261 VAL B N 1
ATOM 4490 C CA . VAL B 1 261 ? -1.55 29.25 2.211 1 92.81 261 VAL B CA 1
ATOM 4491 C C . VAL B 1 261 ? -3.02 29.562 2.482 1 92.81 261 VAL B C 1
ATOM 4493 O O . VAL B 1 261 ? -3.592 29.094 3.465 1 92.81 261 VAL B O 1
ATOM 4496 N N . SER B 1 262 ? -3.598 30.375 1.633 1 96.44 262 SER B N 1
ATOM 4497 C CA . SER B 1 262 ? -5.008 30.719 1.804 1 96.44 262 SER B CA 1
ATOM 4498 C C . SER B 1 262 ? -5.902 29.516 1.501 1 96.44 262 SER B C 1
ATOM 4500 O O . SER B 1 262 ? -5.496 28.594 0.792 1 96.44 262 SER B O 1
ATOM 4502 N N . PRO B 1 263 ? -7.141 29.531 2.01 1 96.94 263 PRO B N 1
ATOM 4503 C CA . PRO B 1 263 ? -8.062 28.422 1.769 1 96.94 263 PRO B CA 1
ATOM 4504 C C . PRO B 1 263 ? -8.312 28.172 0.282 1 96.94 263 PRO B C 1
ATOM 4506 O O . PRO B 1 263 ? -8.289 27.031 -0.169 1 96.94 263 PRO B O 1
ATOM 4509 N N . MET B 1 264 ? -8.453 29.188 -0.428 1 95.88 264 MET B N 1
ATOM 4510 C CA . MET B 1 264 ? -8.789 29.031 -1.842 1 95.88 264 MET B CA 1
ATOM 4511 C C . MET B 1 264 ? -7.574 28.547 -2.633 1 95.88 264 MET B C 1
ATOM 4513 O O . MET B 1 264 ? -7.719 27.766 -3.586 1 95.88 264 MET B O 1
ATOM 4517 N N . HIS B 1 265 ? -6.461 29.031 -2.293 1 94.44 265 HIS B N 1
ATOM 4518 C CA . HIS B 1 265 ? -5.242 28.516 -2.91 1 94.44 265 HIS B CA 1
ATOM 4519 C C . HIS B 1 265 ? -5.055 27.031 -2.619 1 94.44 265 HIS B C 1
ATOM 4521 O O . HIS B 1 265 ? -4.684 26.266 -3.508 1 94.44 265 HIS B O 1
ATOM 4527 N N . TYR B 1 266 ? -5.332 26.688 -1.38 1 93.75 266 TYR B N 1
ATOM 4528 C CA . TYR B 1 266 ? -5.234 25.281 -1.006 1 93.75 266 TYR B CA 1
ATOM 4529 C C . TYR B 1 266 ? -6.203 24.438 -1.82 1 93.75 266 TYR B C 1
ATOM 4531 O O . TYR B 1 266 ? -5.832 23.359 -2.316 1 93.75 266 TYR B O 1
ATOM 4539 N N . LEU B 1 267 ? -7.395 24.891 -1.916 1 95.06 267 LEU B N 1
ATOM 4540 C CA . LEU B 1 267 ? -8.406 24.188 -2.701 1 95.06 267 LEU B CA 1
ATOM 4541 C C . LEU B 1 267 ? -7.93 23.984 -4.137 1 95.06 267 LEU B C 1
ATOM 4543 O O . LEU B 1 267 ? -8.039 22.891 -4.676 1 95.06 267 LEU B O 1
ATOM 4547 N N . GLY B 1 268 ? -7.406 25 -4.688 1 92.94 268 GLY B N 1
ATOM 4548 C CA . GLY B 1 268 ? -6.883 24.906 -6.039 1 92.94 268 GLY B CA 1
ATOM 4549 C C . GLY B 1 268 ? -5.789 23.859 -6.18 1 92.94 268 GLY B C 1
ATOM 4550 O O . GLY B 1 268 ? -5.805 23.062 -7.117 1 92.94 268 GLY B O 1
ATOM 4551 N N . ARG B 1 269 ? -4.875 23.875 -5.297 1 89.88 269 ARG B N 1
ATOM 4552 C CA . ARG B 1 269 ? -3.779 22.922 -5.305 1 89.88 269 ARG B CA 1
ATOM 4553 C C . ARG B 1 269 ? -4.305 21.484 -5.184 1 89.88 269 ARG B C 1
ATOM 4555 O O . ARG B 1 269 ? -3.822 20.578 -5.867 1 89.88 269 ARG B O 1
ATOM 4562 N N . TRP B 1 270 ? -5.234 21.312 -4.266 1 90.44 270 TRP B N 1
ATOM 4563 C CA . TRP B 1 270 ? -5.805 19.984 -4.051 1 90.44 270 TRP B CA 1
ATOM 4564 C C . TRP B 1 270 ? -6.523 19.5 -5.301 1 90.44 270 TRP B C 1
ATOM 4566 O O . TRP B 1 270 ? -6.367 18.344 -5.703 1 90.44 270 TRP B O 1
ATOM 4576 N N . ARG B 1 271 ? -7.285 20.359 -5.891 1 92.38 271 ARG B N 1
ATOM 4577 C CA . ARG B 1 271 ? -7.969 20 -7.129 1 92.38 271 ARG B CA 1
ATOM 4578 C C . ARG B 1 271 ? -6.973 19.562 -8.195 1 92.38 271 ARG B C 1
ATOM 4580 O O . ARG B 1 271 ? -7.219 18.594 -8.914 1 92.38 271 ARG B O 1
ATOM 4587 N N . MET B 1 272 ? -5.883 20.234 -8.273 1 90 272 MET B N 1
ATOM 4588 C CA . MET B 1 272 ? -4.875 19.891 -9.273 1 90 272 MET B CA 1
ATOM 4589 C C . MET B 1 272 ? -4.215 18.562 -8.953 1 90 272 MET B C 1
ATOM 4591 O O . MET B 1 272 ? -3.883 17.797 -9.859 1 90 272 MET B O 1
ATOM 4595 N N . GLN B 1 273 ? -3.977 18.359 -7.707 1 85.44 273 GLN B N 1
ATOM 4596 C CA . GLN B 1 273 ? -3.443 17.062 -7.301 1 85.44 273 GLN B CA 1
ATOM 4597 C C . GLN B 1 273 ? -4.375 15.938 -7.719 1 85.44 273 GLN B C 1
ATOM 4599 O O . GLN B 1 273 ? -3.918 14.898 -8.203 1 85.44 273 GLN B O 1
ATOM 4604 N N . LEU B 1 274 ? -5.625 16.094 -7.469 1 87.38 274 LEU B N 1
ATOM 4605 C CA . LEU B 1 274 ? -6.617 15.102 -7.887 1 87.38 274 LEU B CA 1
ATOM 4606 C C . LEU B 1 274 ? -6.633 14.961 -9.406 1 87.38 274 LEU B C 1
ATOM 4608 O O . LEU B 1 274 ? -6.738 13.844 -9.922 1 87.38 274 LEU B O 1
ATOM 4612 N N . ALA B 1 275 ? -6.527 16.078 -10.031 1 89.5 275 ALA B N 1
ATOM 4613 C CA . ALA B 1 275 ? -6.531 16.078 -11.492 1 89.5 275 ALA B CA 1
ATOM 4614 C C . ALA B 1 275 ? -5.371 15.25 -12.039 1 89.5 275 ALA B C 1
ATOM 4616 O O . ALA B 1 275 ? -5.547 14.469 -12.977 1 89.5 275 ALA B O 1
ATOM 4617 N N . VAL B 1 276 ? -4.27 15.445 -11.484 1 83.19 276 VAL B N 1
ATOM 4618 C CA . VAL B 1 276 ? -3.08 14.711 -11.906 1 83.19 276 VAL B CA 1
ATOM 4619 C C . VAL B 1 276 ? -3.318 13.211 -11.758 1 83.19 276 VAL B C 1
ATOM 4621 O O . VAL B 1 276 ? -2.99 12.43 -12.656 1 83.19 276 VAL B O 1
ATOM 4624 N N . ARG B 1 277 ? -3.854 12.82 -10.703 1 78.31 277 ARG B N 1
ATOM 4625 C CA . ARG B 1 277 ? -4.145 11.414 -10.453 1 78.31 277 ARG B CA 1
ATOM 4626 C C . ARG B 1 277 ? -5.156 10.875 -11.461 1 78.31 277 ARG B C 1
ATOM 4628 O O . ARG B 1 277 ? -4.996 9.766 -11.977 1 78.31 277 ARG B O 1
ATOM 4635 N N . HIS B 1 278 ? -6.125 11.672 -11.648 1 82.56 278 HIS B N 1
ATOM 4636 C CA . HIS B 1 278 ? -7.18 11.258 -12.57 1 82.56 278 HIS B CA 1
ATOM 4637 C C . HIS B 1 278 ? -6.656 11.164 -14 1 82.56 278 HIS B C 1
ATOM 4639 O O . HIS B 1 278 ? -7.074 10.297 -14.758 1 82.56 278 HIS B O 1
ATOM 4645 N N . LEU B 1 279 ? -5.805 12.039 -14.312 1 81.31 279 LEU B N 1
ATOM 4646 C CA . LEU B 1 279 ? -5.25 12.07 -15.664 1 81.31 279 LEU B CA 1
ATOM 4647 C C . LEU B 1 279 ? -4.41 10.82 -15.93 1 81.31 279 LEU B C 1
ATOM 4649 O O . LEU B 1 279 ? -4.199 10.453 -17.094 1 81.31 279 LEU B O 1
ATOM 4653 N N . ALA B 1 280 ? -3.959 10.273 -14.891 1 72.75 280 ALA B N 1
ATOM 4654 C CA . ALA B 1 280 ? -3.162 9.062 -15.008 1 72.75 280 ALA B CA 1
ATOM 4655 C C . ALA B 1 280 ? -4.047 7.852 -15.312 1 72.75 280 ALA B C 1
ATOM 4657 O O . ALA B 1 280 ? -3.555 6.809 -15.742 1 72.75 280 ALA B O 1
ATOM 4658 N N . THR B 1 281 ? -5.297 7.949 -14.984 1 68.94 281 THR B N 1
ATOM 4659 C CA . THR B 1 281 ? -6.242 6.875 -15.273 1 68.94 281 THR B CA 1
ATOM 4660 C C . THR B 1 281 ? -6.578 6.844 -16.766 1 68.94 281 THR B C 1
ATOM 4662 O O . THR B 1 281 ? -7.008 7.848 -17.328 1 68.94 281 THR B O 1
ATOM 4665 N N . PRO B 1 282 ? -6.379 5.711 -17.344 1 63.69 282 PRO B N 1
ATOM 4666 C CA . PRO B 1 282 ? -6.672 5.633 -18.781 1 63.69 282 PRO B CA 1
ATOM 4667 C C . PRO B 1 282 ? -8.156 5.793 -19.078 1 63.69 282 PRO B C 1
ATOM 4669 O O . PRO B 1 282 ? -9.008 5.41 -18.266 1 63.69 282 PRO B O 1
ATOM 4672 N N . GLY B 1 283 ? -8.453 6.398 -20.219 1 69.81 283 GLY B N 1
ATOM 4673 C CA . GLY B 1 283 ? -9.812 6.434 -20.734 1 69.81 283 GLY B CA 1
ATOM 4674 C C . GLY B 1 283 ? -10.578 7.676 -20.328 1 69.81 283 GLY B C 1
ATOM 4675 O O . GLY B 1 283 ? -11.711 7.895 -20.766 1 69.81 283 GLY B O 1
ATOM 4676 N N . ILE B 1 284 ? -10.031 8.438 -19.484 1 78.31 284 ILE B N 1
ATOM 4677 C CA . ILE B 1 284 ? -10.711 9.656 -19.047 1 78.31 284 ILE B CA 1
ATOM 4678 C C . ILE B 1 284 ? -10.141 10.859 -19.797 1 78.31 284 ILE B C 1
ATOM 4680 O O . ILE B 1 284 ? -8.922 11.016 -19.875 1 78.31 284 ILE B O 1
ATOM 4684 N N . SER B 1 285 ? -11 11.641 -20.359 1 84.75 285 SER B N 1
ATOM 4685 C CA . SER B 1 285 ? -10.547 12.805 -21.125 1 84.75 285 SER B CA 1
ATOM 4686 C C . SER B 1 285 ? -10.125 13.938 -20.188 1 84.75 285 SER B C 1
ATOM 4688 O O . SER B 1 285 ? -10.508 13.961 -19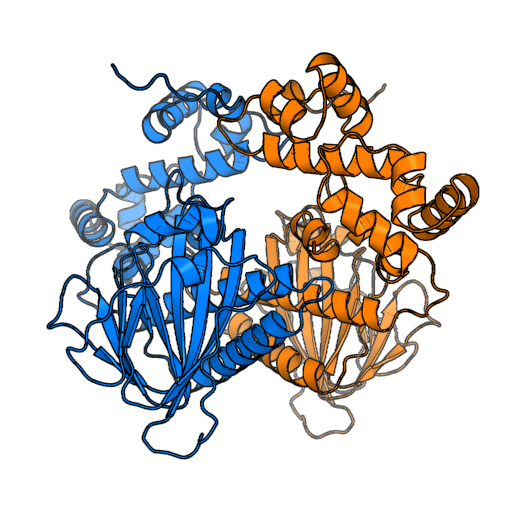.016 1 84.75 285 SER B O 1
ATOM 4690 N N . VAL B 1 286 ? -9.406 14.867 -20.766 1 88.38 286 VAL B N 1
ATOM 4691 C CA . VAL B 1 286 ? -8.977 16.047 -20.016 1 88.38 286 VAL B CA 1
ATOM 4692 C C . VAL B 1 286 ? -10.203 16.844 -19.562 1 88.38 286 VAL B C 1
ATOM 4694 O O . VAL B 1 286 ? -10.258 17.312 -18.438 1 88.38 286 VAL B O 1
ATOM 4697 N N . ALA B 1 287 ? -11.164 16.969 -20.5 1 90.38 287 ALA B N 1
ATOM 4698 C CA . ALA B 1 287 ? -12.391 17.703 -20.203 1 90.38 287 ALA B CA 1
ATOM 4699 C C . ALA B 1 287 ? -13.141 17.047 -19.031 1 90.38 287 ALA B C 1
ATOM 4701 O O . ALA B 1 287 ? -13.648 17.734 -18.156 1 90.38 287 ALA B O 1
ATOM 4702 N N . GLN B 1 288 ? -13.18 15.789 -19.047 1 90.38 288 GLN B N 1
ATOM 4703 C CA . GLN B 1 288 ? -13.852 15.055 -17.984 1 90.38 288 GLN B CA 1
ATOM 4704 C C . GLN B 1 288 ? -13.133 15.242 -16.656 1 90.38 288 GLN B C 1
ATOM 4706 O O . GLN B 1 288 ? -13.781 15.398 -15.609 1 90.38 288 GLN B O 1
ATOM 4711 N N . VAL B 1 289 ? -11.867 15.211 -16.672 1 92 289 VAL B N 1
ATOM 4712 C CA . VAL B 1 289 ? -11.078 15.414 -15.469 1 92 289 VAL B CA 1
ATOM 4713 C C . VAL B 1 289 ? -11.359 16.797 -14.891 1 92 289 VAL B C 1
ATOM 4715 O O . VAL B 1 289 ? -11.578 16.938 -13.68 1 92 289 VAL B O 1
ATOM 4718 N N . GLY B 1 290 ? -11.344 17.797 -15.773 1 94 290 GLY B N 1
ATOM 4719 C CA . GLY B 1 290 ? -11.641 19.156 -15.32 1 94 290 GLY B CA 1
ATOM 4720 C C . GLY B 1 290 ? -12.992 19.266 -14.641 1 94 290 GLY B C 1
ATOM 4721 O O . GLY B 1 290 ? -13.102 19.875 -13.57 1 94 290 GLY B O 1
ATOM 4722 N N . ALA B 1 291 ? -13.969 18.656 -15.242 1 91.94 291 ALA B N 1
ATOM 4723 C CA . ALA B 1 291 ? -15.32 18.688 -14.688 1 91.94 291 ALA B CA 1
ATOM 4724 C C . ALA B 1 291 ? -15.367 17.969 -13.336 1 91.94 291 ALA B C 1
ATOM 4726 O O . ALA B 1 291 ? -16.031 18.422 -12.406 1 91.94 291 ALA B O 1
ATOM 4727 N N . GLU B 1 292 ? -14.68 16.984 -13.203 1 90.56 292 GLU B N 1
ATOM 4728 C CA . GLU B 1 292 ? -14.688 16.141 -12 1 90.56 292 GLU B CA 1
ATOM 4729 C C . GLU B 1 292 ? -14.055 16.875 -10.82 1 90.56 292 GLU B C 1
ATOM 4731 O O . GLU B 1 292 ? -14.43 16.641 -9.664 1 90.56 292 GLU B O 1
ATOM 4736 N N . VAL B 1 293 ? -13.133 17.703 -11.172 1 92.94 293 VAL B N 1
ATOM 4737 C CA . VAL B 1 293 ? -12.453 18.359 -10.055 1 92.94 293 VAL B CA 1
ATOM 4738 C C . VAL B 1 293 ? -13.055 19.75 -9.828 1 92.94 293 VAL B C 1
ATOM 4740 O O . VAL B 1 293 ? -12.562 20.516 -8.992 1 92.94 293 VAL B O 1
ATOM 4743 N N . GLY B 1 294 ? -14.094 20.109 -10.586 1 91.81 294 GLY B N 1
ATOM 4744 C CA . GLY B 1 294 ? -14.891 21.266 -10.188 1 91.81 294 GLY B CA 1
ATOM 4745 C C . GLY B 1 294 ? -14.758 22.438 -11.141 1 91.81 294 GLY B C 1
ATOM 4746 O O . GLY B 1 294 ? -15.172 23.547 -10.812 1 91.81 294 GLY B O 1
ATOM 4747 N N . TYR B 1 295 ? -14.203 22.266 -12.273 1 94.38 295 TYR B N 1
ATOM 4748 C CA . TYR B 1 295 ? -14.086 23.359 -13.219 1 94.38 295 TYR B CA 1
ATOM 4749 C C . TYR B 1 295 ? -15.227 23.344 -14.227 1 94.38 295 TYR B C 1
ATOM 4751 O O . TYR B 1 295 ? -15.633 22.281 -14.695 1 94.38 295 TYR B O 1
ATOM 4759 N N . GLU B 1 296 ? -15.664 24.484 -14.523 1 91.31 296 GLU B N 1
ATOM 4760 C CA . GLU B 1 296 ? -16.828 24.625 -15.383 1 91.31 296 GLU B CA 1
ATOM 4761 C C . GLU B 1 296 ? -16.453 24.547 -16.859 1 91.31 296 GLU B C 1
ATOM 4763 O O . GLU B 1 296 ? -17.281 24.219 -17.703 1 91.31 296 GLU B O 1
ATOM 4768 N N . SER B 1 297 ? -15.25 24.891 -17.172 1 93.38 297 SER B N 1
ATOM 4769 C CA . SER B 1 297 ? -14.797 24.859 -18.562 1 93.38 297 SER B CA 1
ATOM 4770 C C . SER B 1 297 ? -13.414 24.219 -18.688 1 93.38 297 SER B C 1
ATOM 4772 O O . SER B 1 297 ? -12.602 24.312 -17.766 1 93.38 297 SER B O 1
ATOM 4774 N N . GLU B 1 298 ? -13.188 23.625 -19.828 1 93.19 298 GLU B N 1
ATOM 4775 C CA . GLU B 1 298 ? -11.883 23.047 -20.109 1 93.19 298 GLU B CA 1
ATOM 4776 C C . GLU B 1 298 ? -10.797 24.109 -20.156 1 93.19 298 GLU B C 1
ATOM 4778 O O . GLU B 1 298 ? -9.664 23.875 -19.734 1 93.19 298 GLU B O 1
ATOM 4783 N N . ALA B 1 299 ? -11.188 25.25 -20.656 1 94.25 299 ALA B N 1
ATOM 4784 C CA . ALA B 1 299 ? -10.242 26.359 -20.734 1 94.25 299 ALA B CA 1
ATOM 4785 C C . ALA B 1 299 ? -9.781 26.797 -19.344 1 94.25 299 ALA B C 1
ATOM 4787 O O . ALA B 1 299 ? -8.586 26.984 -19.109 1 94.25 299 ALA B O 1
ATOM 4788 N N . ALA B 1 300 ? -10.703 26.969 -18.5 1 94.44 300 ALA B N 1
ATOM 4789 C CA . ALA B 1 300 ? -10.375 27.344 -17.141 1 94.44 300 ALA B CA 1
ATOM 4790 C C . ALA B 1 300 ? -9.516 26.266 -16.453 1 94.44 300 ALA B C 1
ATOM 4792 O O . ALA B 1 300 ? -8.57 26.594 -15.742 1 94.44 300 ALA B O 1
ATOM 4793 N N . PHE B 1 301 ? -9.867 25.047 -16.672 1 95.56 301 PHE B N 1
ATOM 4794 C CA . PHE B 1 301 ? -9.102 23.938 -16.125 1 95.56 301 PHE B CA 1
ATOM 4795 C C . PHE B 1 301 ? -7.676 23.953 -16.672 1 95.56 301 PHE B C 1
ATOM 4797 O O . PHE B 1 301 ? -6.715 23.828 -15.906 1 95.56 301 PHE B O 1
ATOM 4804 N N . ASN B 1 302 ? -7.562 24.109 -17.906 1 94.81 302 ASN B N 1
ATOM 4805 C CA . ASN B 1 302 ? -6.254 24.109 -18.547 1 94.81 302 ASN B CA 1
ATOM 4806 C C . ASN B 1 302 ? -5.359 25.219 -17.984 1 94.81 302 ASN B C 1
ATOM 4808 O O . ASN B 1 302 ? -4.18 24.984 -17.703 1 94.81 302 ASN B O 1
ATOM 4812 N N . ARG B 1 303 ? -5.879 26.344 -17.812 1 94.44 303 ARG B N 1
ATOM 4813 C CA . ARG B 1 303 ? -5.125 27.469 -17.266 1 94.44 303 ARG B CA 1
ATOM 4814 C C . ARG B 1 303 ? -4.664 27.188 -15.844 1 94.44 303 ARG B C 1
ATOM 4816 O O . ARG B 1 303 ? -3.502 27.422 -15.5 1 94.44 303 ARG B O 1
ATOM 4823 N N . ALA B 1 304 ? -5.535 26.719 -15.109 1 93.5 304 ALA B N 1
ATOM 4824 C CA . ALA B 1 304 ? -5.223 26.406 -13.719 1 93.5 304 ALA B CA 1
ATOM 4825 C C . ALA B 1 304 ? -4.172 25.312 -13.617 1 93.5 304 ALA B C 1
ATOM 4827 O O . ALA B 1 304 ? -3.24 25.406 -12.82 1 93.5 304 ALA B O 1
ATOM 4828 N N . PHE B 1 305 ? -4.383 24.281 -14.367 1 93.56 305 PHE B N 1
ATOM 4829 C CA . PHE B 1 305 ? -3.451 23.156 -14.375 1 93.56 305 PHE B CA 1
ATOM 4830 C C . PHE B 1 305 ? -2.047 23.625 -14.75 1 93.56 305 PHE B C 1
ATOM 4832 O O . PHE B 1 305 ? -1.075 23.281 -14.07 1 93.56 305 PHE B O 1
ATOM 4839 N N . LYS B 1 306 ? -1.964 24.406 -15.734 1 91.81 306 LYS B N 1
ATOM 4840 C CA . LYS B 1 306 ? -0.667 24.922 -16.172 1 91.81 306 LYS B CA 1
ATOM 4841 C C . LYS B 1 306 ? -0.026 25.766 -15.078 1 91.81 306 LYS B C 1
ATOM 4843 O O . LYS B 1 306 ? 1.184 25.688 -14.852 1 91.81 306 LYS B O 1
ATOM 4848 N N . LYS B 1 307 ? -0.787 26.531 -14.5 1 90.56 307 LYS B N 1
ATOM 4849 C CA . LYS B 1 307 ? -0.291 27.406 -13.43 1 90.56 307 LYS B CA 1
ATOM 4850 C C . LYS B 1 307 ? 0.298 26.578 -12.289 1 90.56 307 LYS B C 1
ATOM 4852 O O . LYS B 1 307 ? 1.367 26.906 -11.766 1 90.56 307 LYS B O 1
ATOM 4857 N N . HIS B 1 308 ? -0.353 25.5 -11.938 1 86.88 308 HIS B N 1
ATOM 4858 C CA . HIS B 1 308 ? 0.027 24.734 -10.75 1 86.88 308 HIS B CA 1
ATOM 4859 C C . HIS B 1 308 ? 1.046 23.656 -11.094 1 86.88 308 HIS B C 1
ATOM 4861 O O . HIS B 1 308 ? 1.933 23.359 -10.289 1 86.88 308 HIS B O 1
ATOM 4867 N N . VAL B 1 309 ? 0.904 23.047 -12.258 1 83.44 309 VAL B N 1
ATOM 4868 C CA . VAL B 1 309 ? 1.714 21.875 -12.609 1 83.44 309 VAL B CA 1
ATOM 4869 C C . VAL B 1 309 ? 2.85 22.297 -13.539 1 83.44 309 VAL B C 1
ATOM 4871 O O . VAL B 1 309 ? 3.865 21.609 -13.648 1 83.44 309 VAL B O 1
ATOM 4874 N N . GLY B 1 310 ? 2.643 23.391 -14.195 1 84.69 310 GLY B N 1
ATOM 4875 C CA . GLY B 1 310 ? 3.701 23.938 -15.031 1 84.69 310 GLY B CA 1
ATOM 4876 C C . GLY B 1 310 ? 3.516 23.641 -16.5 1 84.69 310 GLY B C 1
ATOM 4877 O O . GLY B 1 310 ? 4.121 24.281 -17.359 1 84.69 310 GLY B O 1
ATOM 4878 N N . VAL B 1 311 ? 2.752 22.641 -16.875 1 85.88 311 VAL B N 1
ATOM 4879 C CA . VAL B 1 311 ? 2.451 22.281 -18.25 1 85.88 311 VAL B CA 1
ATOM 4880 C C . VAL B 1 311 ? 0.959 21.984 -18.406 1 85.88 311 VAL B C 1
ATOM 4882 O O . VAL B 1 311 ? 0.286 21.656 -17.422 1 85.88 311 VAL B O 1
ATOM 4885 N N . PRO B 1 312 ? 0.513 22.156 -19.641 1 88.75 312 PRO B N 1
ATOM 4886 C CA . PRO B 1 312 ? -0.898 21.828 -19.844 1 88.75 312 PRO B CA 1
ATOM 4887 C C . PRO B 1 312 ? -1.188 20.344 -19.594 1 88.75 312 PRO B C 1
ATOM 4889 O O . PRO B 1 312 ? -0.294 19.5 -19.734 1 88.75 312 PRO B O 1
ATOM 4892 N N . PRO B 1 313 ? -2.436 20.016 -19.203 1 87.38 313 PRO B N 1
ATOM 4893 C CA . PRO B 1 313 ? -2.773 18.625 -18.875 1 87.38 313 PRO B CA 1
ATOM 4894 C C . PRO B 1 313 ? -2.484 17.656 -20.016 1 87.38 313 PRO B C 1
ATOM 4896 O O . PRO B 1 313 ? -2.021 16.531 -19.781 1 87.38 313 PRO B O 1
ATOM 4899 N N . GLY B 1 314 ? -2.805 18.062 -21.203 1 82.31 314 GLY B N 1
ATOM 4900 C CA . GLY B 1 314 ? -2.502 17.219 -22.344 1 82.31 314 GLY B CA 1
ATOM 4901 C C . GLY B 1 314 ? -1.024 16.906 -22.484 1 82.31 314 GLY B C 1
ATOM 4902 O O . GLY B 1 314 ? -0.65 15.758 -22.766 1 82.31 314 GLY B O 1
ATOM 4903 N N . SER B 1 315 ? -0.251 17.984 -22.328 1 80.88 315 SER B N 1
ATOM 4904 C CA . SER B 1 315 ? 1.198 17.828 -22.391 1 80.88 315 SER B CA 1
ATOM 4905 C C . SER B 1 315 ? 1.708 16.953 -21.25 1 80.88 315 SER B C 1
ATOM 4907 O O . SER B 1 315 ? 2.605 16.141 -21.438 1 80.88 315 SER B O 1
ATOM 4909 N N . TRP B 1 316 ? 1.18 17.203 -20.125 1 77.5 316 TRP B N 1
ATOM 4910 C CA . TRP B 1 316 ? 1.551 16.406 -18.953 1 77.5 316 TRP B CA 1
ATOM 4911 C C . TRP B 1 316 ? 1.316 14.922 -19.203 1 77.5 316 TRP B C 1
ATOM 4913 O O . TRP B 1 316 ? 2.182 14.086 -18.922 1 77.5 316 TRP B O 1
ATOM 4923 N N . ARG B 1 317 ? 0.231 14.602 -19.703 1 75.31 317 ARG B N 1
ATOM 4924 C CA . ARG B 1 317 ? -0.128 13.211 -19.984 1 75.31 317 ARG B CA 1
ATOM 4925 C C . ARG B 1 317 ? 0.816 12.594 -21 1 75.31 317 ARG B C 1
ATOM 4927 O O . ARG B 1 317 ? 1.163 11.414 -20.906 1 75.31 317 ARG B O 1
ATOM 4934 N N . ARG B 1 318 ? 1.196 13.469 -21.953 1 70.44 318 ARG B N 1
ATOM 4935 C CA . ARG B 1 318 ? 2.059 12.977 -23.016 1 70.44 318 ARG B CA 1
ATOM 4936 C C . ARG B 1 318 ? 3.514 12.93 -22.562 1 70.44 318 ARG B C 1
ATOM 4938 O O . ARG B 1 318 ? 4.371 12.406 -23.281 1 70.44 318 ARG B O 1
ATOM 4945 N N . GLY B 1 319 ? 3.748 13.18 -21.25 1 62 319 GLY B N 1
ATOM 4946 C CA . GLY B 1 319 ? 5.113 13.141 -20.75 1 62 319 GLY B CA 1
ATOM 4947 C C . GLY B 1 319 ? 5.922 14.367 -21.125 1 62 319 GLY B C 1
ATOM 4948 O O . GLY B 1 319 ? 7.152 14.352 -21.078 1 62 319 GLY B O 1
ATOM 4949 N N . LYS B 1 320 ? 5.449 15.445 -21.875 1 52.56 320 LYS B N 1
ATOM 4950 C CA . LYS B 1 320 ? 6.246 16.578 -22.344 1 52.56 320 LYS B CA 1
ATOM 4951 C C . LYS B 1 320 ? 6.633 17.484 -21.188 1 52.56 320 LYS B C 1
ATOM 4953 O O . LYS B 1 320 ? 5.801 17.812 -20.328 1 52.56 320 LYS B O 1
ATOM 4958 N N . SER B 1 321 ? 7.844 17.344 -20.641 1 47.88 321 SER B N 1
ATOM 4959 C CA . SER B 1 321 ? 8.492 18.25 -19.688 1 47.88 321 SER B CA 1
ATOM 4960 C C . SER B 1 321 ? 8.477 19.688 -20.203 1 47.88 321 SER B C 1
ATOM 4962 O O . SER B 1 321 ? 8.445 19.922 -21.406 1 47.88 321 SER B O 1
ATOM 4964 N N . SER B 1 322 ? 7.977 20.688 -19.5 1 43.72 322 SER B N 1
ATOM 4965 C CA . SER B 1 322 ? 8.203 22.094 -19.812 1 43.72 322 SER B CA 1
ATOM 4966 C C . SER B 1 322 ? 9.656 22.359 -20.188 1 43.72 322 SER B C 1
ATOM 4968 O O . SER B 1 322 ? 10.57 21.797 -19.562 1 43.72 322 SER B O 1
ATOM 4970 N N . PRO B 1 323 ? 9.977 23.062 -21.438 1 33.78 323 PRO B N 1
ATOM 4971 C CA . PRO B 1 323 ? 11.305 23.672 -21.516 1 33.78 323 PRO B CA 1
ATOM 4972 C C . PRO B 1 323 ? 11.664 24.5 -20.281 1 33.78 323 PRO B C 1
ATOM 4974 O O . PRO B 1 323 ? 10.797 25.188 -19.734 1 33.78 323 PRO B O 1
ATOM 4977 N N . ALA B 1 324 ? 12.703 24.141 -19.453 1 33.09 324 ALA B N 1
ATOM 4978 C CA . ALA B 1 324 ? 13.266 25.047 -18.453 1 33.09 324 ALA B CA 1
ATOM 4979 C C . ALA B 1 324 ? 13.273 26.484 -18.984 1 33.09 324 ALA B C 1
ATOM 4981 O O . ALA B 1 324 ? 13.625 26.734 -20.125 1 33.09 324 ALA B O 1
ATOM 4982 N N . LEU B 1 325 ? 12.586 27.453 -18.375 1 28.47 325 LEU B N 1
ATOM 4983 C CA . LEU B 1 325 ? 12.859 28.859 -18.609 1 28.47 325 LEU B CA 1
ATOM 4984 C C . LEU B 1 325 ? 14.352 29.094 -18.828 1 28.47 325 LEU B C 1
ATOM 4986 O O . LEU B 1 325 ? 15.172 28.781 -17.969 1 28.47 325 LEU B O 1
ATOM 4990 N N . GLU B 1 326 ? 14.914 29.188 -20 1 22.14 326 GLU B N 1
ATOM 4991 C CA . GLU B 1 326 ? 16.047 30.109 -20.156 1 22.14 326 GLU B CA 1
ATOM 4992 C C . GLU B 1 326 ? 15.656 31.531 -19.766 1 22.14 326 GLU B C 1
ATOM 4994 O O . GLU B 1 326 ? 14.57 32 -20.109 1 22.14 326 GLU B O 1
#

Sequence (652 aa):
MDVLSDVLKAVRLTGAVFFERHLHAPWVGESPPSAAIASMVMPEAEHVISFHAILSGSCWAGLAGSSDSSIRFNAGDIVIYPMGDANVLSSAQGMRGLPDLQDYARPKDRPLPIVTRLDNDSADYCHLVCGYFGCDARPFNPLLEALPRMLLSQMSAAVQGWLSSLLRLAAEEAGRGGAGSESLLARLAELMFVEVVRQYIIHLPEDSKGWLSGLKHRQVGHALRLIHGNPEKPWTLAELAREVGLSRSVFADRFAHYVGVSPMHYLGRWRMQLAVRHLATPGISVAQVGAEVGYESEAAFNRAFKKHVGVPPGSWRRGKSSPALEMDVLSDVLKAVRLTGAVFFERHLHAPWVGESPPSAAIASMVMPEAEHVISFHAILSGSCWAGLAGSSDSSIRFNAGDIVIYPMGDANVLSSAQGMRGLPDLQDYARPKDRPLPIVTRLDNDSADYCHLVCGYFGCDARPFNPLLEALPRMLLSQMSAAVQGWLSSLLRLAAEEAGRGGAGSESLLARLAELMFVEVVRQYIIHLPEDSKGWLSGLKHRQVGHALRLIHGNPEKPWTLAELAREVGLSRSVFADRFAHYVGVSPMHYLGRWRMQLAVRHLATPGISVAQVGAEVGYESEAAFNRAFKKHVGVPPGSWRRGKSSPALE